Protein AF-0000000066505158 (afdb_homodimer)

Radius of gyration: 26.91 Å; Cα contacts (8 Å, |Δi|>4): 1044; chains: 2; bounding box: 62×71×81 Å

Secondary structure (DSSP, 8-state):
--EEE-S---S-TT-EEEEEHHHHHIIIIIS---TT-EEEEE-TTS-EEEEEEEEE-SSEEEEEEE--HHHHGGGTHHHHHHHS-----TTHHHHHHHTT-SSS---------EEEEE----HHHHHHHHHHHHHHT--EEEEEE-TT-TTSPPGGG--HHHHHHHHHHHHHHHHHHT--SPPEEEEEEEHHHHHHHHH-TTT-SS-SEEEEEEEEEEEEEHHHHHHHHHHTT-----EEEEEE--TT---HHHHHHHHHHHHHH-SSEEEEEE--SSPPPHHHHHHHHHHHHHHHHHHHHHHHHHHHHHTTT-/--EEE-S---S-TT-EEEEEHHHHHIIIIIS---TT-EEEEE-TTS-EEEEEEEEE-SSEEEEEEE--HHHHGGGTHHHHHHHS-----TTHHHHHHHTT-SSS---------EEEEE----HHHHHHHHHHHHHHT--EEEEEE-TT-TTS--GGG--HHHHHHHHHHHHHHHHHHT--SPPEEEEEEEHHHHHHHHH-TTT-SS-SEEEEEEEEEEEEEHHHHHHHHHHTT-----EEEEEE--TT---HHHHHHHHHHHHHH-SSEEEEEE--SSPPPHHHHHHHHHHHHHHHHHHHHHHHHHHHHHHHT-

Organism: Dictyostelium discoideum (NCBI:txid44689)

Nearest PDB structures (foldseek):
  5o96-assembly4_G  TM=8.471E-01  e=5.528E-18  Legionella pneumophila
  1vhk-assembly3_A  TM=8.016E-01  e=2.831E-18  Bacillus subtilis
  1vhk-assembly3_C  TM=7.906E-01  e=9.467E-19  Bacillus subtilis
  1vhy-assembly3_A  TM=8.275E-01  e=1.756E-17  Haemophilus influenzae
  4j3c-assembly1_B  TM=8.022E-01  e=6.424E-15  Sinorhizobium meliloti 1021

pLDDT: mean 76.14, std 22.17, range [21.72, 97.88]

InterPro domains:
  IPR006700 Ribosomal RNA small subunit methyltransferase E [PTHR30027] (1-297)
  IPR006700 Ribosomal RNA small subunit methyltransferase E [TIGR00046] (101-291)
  IPR015947 PUA-like superfamily [SSF88697] (1-64)
  IPR029026 tRNA (guanine-N1-)-methyltransferase, N-terminal [G3DSA:3.40.1280.10] (1-305)
  IPR029028 Alpha/beta knot methyltransferases [SSF75217] (110-289)
  IPR046886 Ribosomal RNA small subunit methyltransferase E, methyltransferase domain [PF04452] (111-290)
  IPR046886 Ribosomal RNA small subunit methyltransferase E, methyltransferase domain [cd18084] (116-288)
  IPR046887 Ribosomal RNA small subunit methyltransferase E, PUA-like domain [PF20260] (20-65)

Foldseek 3Di:
DFEDEDADDPPDAFDKDKDFDPRLCCVCPVVNDDAQDKYKYFHQVLDIFIWGFHDRDPTITMITTHHDPVVVPVVPCVVVVVPDDDDPDPPVVVVVVVVVPPPPPPLVCPPAAEEEEEAQDDLVLNLVLLLLCLLLPHAEYEHEDADPRVNGQDLVRCDPVSVVVSQVSQRVSCSVSVGRHGHHYDGYDYLVVVLCVQQPVVVDVAHQFQEEEEEDQPFAAPVVVVVVCVVVVVLPGHYYYYYFYAQVTHDPVSVVVNVVSCVVNVRHHYGYHYQDDDDDHRSVSSNVVSNVVVVCSSCVVVVVVVVVVVVVVD/DFEDEDADDDPDAFDKDKDFDPRLCCVCPVVVDDAQDKYKYFHQVLDIFIWGFHDRDPTITMITTHHDPVVVPVVPCVVVVVPDDDDPDPPVVVVVVVVCPPPPVPLVCPPAAEEEEEAADPLVLNLVLLLLCLLLPHAEYEHEDADPRVNGQDLVRCDPVSVVVSQVSQRVSCSVSVGRHGHHYDGYDYLVVVLCVQQPVVVDVAHQFQEEEEEDQPFAAPVVVVVVCVVVVVLPGHYYYYYFYAQVTHDPVSVVVNVVSCVVNVRHHYGYHYQDDDDDHRSVSSNVVSNVVVVCSSCVVVVVVVVVVVVVVD

Structure (mmCIF, N/CA/C/O backbone):
data_AF-0000000066505158-model_v1
#
loop_
_entity.id
_entity.type
_entity.pdbx_description
1 polymer '16S rRNA (uracil(1498)-N(3))-methyltransferase'
#
loop_
_atom_site.group_PDB
_atom_site.id
_atom_site.type_symbol
_atom_site.label_atom_id
_atom_site.label_alt_id
_atom_site.label_comp_id
_atom_site.label_asym_id
_atom_site.label_entity_id
_atom_site.label_seq_id
_atom_site.pdbx_PDB_ins_code
_atom_site.Cartn_x
_atom_site.Cartn_y
_atom_site.Cartn_z
_atom_site.occupancy
_atom_site.B_iso_or_equiv
_atom_site.auth_seq_id
_atom_site.auth_comp_id
_atom_site.auth_asym_id
_atom_site.auth_atom_id
_atom_site.pdbx_PDB_model_num
ATOM 1 N N . MET A 1 1 ? -22.734 8.734 5.078 1 68.06 1 MET A N 1
ATOM 2 C CA . MET A 1 1 ? -23.016 10.156 4.961 1 68.06 1 MET A CA 1
ATOM 3 C C . MET A 1 1 ? -22 10.844 4.059 1 68.06 1 MET A C 1
ATOM 5 O O . MET A 1 1 ? -20.812 10.516 4.086 1 68.06 1 MET A O 1
ATOM 9 N N . ARG A 1 2 ? -22.484 11.656 3.178 1 83.75 2 ARG A N 1
ATOM 10 C CA . ARG A 1 2 ? -21.641 12.359 2.213 1 83.75 2 ARG A CA 1
ATOM 11 C C . ARG A 1 2 ? -20.906 13.516 2.871 1 83.75 2 ARG A C 1
ATOM 13 O O . ARG A 1 2 ? -21.469 14.219 3.709 1 83.75 2 ARG A O 1
ATOM 20 N N . ARG A 1 3 ? -19.656 13.586 2.496 1 86.44 3 ARG A N 1
ATOM 21 C CA . ARG A 1 3 ? -18.812 14.57 3.16 1 86.44 3 ARG A CA 1
ATOM 22 C C . ARG A 1 3 ? -18.406 15.68 2.197 1 86.44 3 ARG A C 1
ATOM 24 O O . ARG A 1 3 ? -18.125 15.414 1.024 1 86.44 3 ARG A O 1
ATOM 31 N N . PHE A 1 4 ? -18.359 16.875 2.744 1 88.06 4 PHE A N 1
ATOM 32 C CA . PHE A 1 4 ? -17.953 18.047 1.97 1 88.06 4 PHE A CA 1
ATOM 33 C C . PHE A 1 4 ? -16.891 18.844 2.717 1 88.06 4 PHE A C 1
ATOM 35 O O . PHE A 1 4 ? -16.906 18.906 3.947 1 88.06 4 PHE A O 1
ATOM 42 N N . PHE A 1 5 ? -16.016 19.484 1.959 1 87 5 PHE A N 1
ATOM 43 C CA . PHE A 1 5 ? -14.906 20.234 2.539 1 87 5 PHE A CA 1
ATOM 44 C C . PHE A 1 5 ? -15.195 21.734 2.512 1 87 5 PHE A C 1
ATOM 46 O O . PHE A 1 5 ? -15.695 22.25 1.513 1 87 5 PHE A O 1
ATOM 53 N N . ILE A 1 6 ? -14.906 22.312 3.635 1 81.44 6 ILE A N 1
ATOM 54 C CA . ILE A 1 6 ? -14.93 23.781 3.707 1 81.44 6 ILE A CA 1
ATOM 55 C C . ILE A 1 6 ? -13.664 24.281 4.395 1 81.44 6 ILE A C 1
ATOM 57 O O . ILE A 1 6 ? -13.078 23.578 5.223 1 81.44 6 ILE A O 1
ATOM 61 N N . ASN A 1 7 ? -13.188 25.375 3.951 1 78.44 7 ASN A N 1
ATOM 62 C CA . ASN A 1 7 ? -11.914 25.891 4.461 1 78.44 7 ASN A CA 1
ATOM 63 C C . ASN A 1 7 ? -11.938 26.031 5.98 1 78.44 7 ASN A C 1
ATOM 65 O O . ASN A 1 7 ? -11.008 25.578 6.66 1 78.44 7 ASN A O 1
ATOM 69 N N . ASN A 1 8 ? -13.008 26.734 6.453 1 78.31 8 ASN A N 1
ATOM 70 C CA . ASN A 1 8 ? -13.125 26.938 7.891 1 78.31 8 ASN A CA 1
ATOM 71 C C . ASN A 1 8 ? -14.57 26.812 8.359 1 78.31 8 ASN A C 1
ATOM 73 O O . ASN A 1 8 ? -15.477 27.438 7.801 1 78.31 8 ASN A O 1
ATOM 77 N N . ILE A 1 9 ? -14.766 25.938 9.305 1 76.44 9 ILE A N 1
ATOM 78 C CA . ILE A 1 9 ? -16.078 25.812 9.922 1 76.44 9 ILE A CA 1
ATOM 79 C C . ILE A 1 9 ? -16.266 26.906 10.977 1 76.44 9 ILE A C 1
ATOM 81 O O . ILE A 1 9 ? -15.484 26.984 11.93 1 76.44 9 ILE A O 1
ATOM 85 N N . PRO A 1 10 ? -17.172 27.734 10.727 1 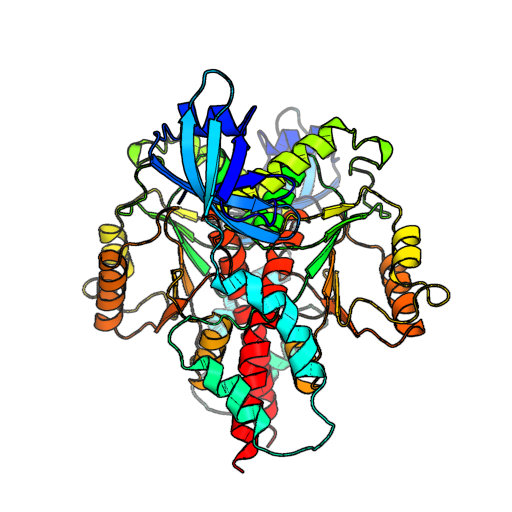71.81 10 PRO A N 1
ATOM 86 C CA . PRO A 1 10 ? -17.391 28.766 11.734 1 71.81 10 PRO A CA 1
ATOM 87 C C . PRO A 1 10 ? -17.938 28.219 13.055 1 71.81 10 PRO A C 1
ATOM 89 O O . PRO A 1 10 ? -18.719 27.266 13.055 1 71.81 10 PRO A O 1
ATOM 92 N N . PHE A 1 11 ? -17.219 28.359 14.094 1 63.19 11 PHE A N 1
ATOM 93 C CA . PHE A 1 11 ? -17.578 27.875 15.414 1 63.19 11 PHE A CA 1
ATOM 94 C C . PHE A 1 11 ? -18.906 28.484 15.875 1 63.19 11 PHE A C 1
ATOM 96 O O . PHE A 1 11 ? -19.047 28.859 17.031 1 63.19 11 PHE A O 1
ATOM 103 N N . VAL A 1 12 ? -19.781 28.891 15.016 1 59.25 12 VAL A N 1
ATOM 104 C CA . VAL A 1 12 ? -21.078 29.375 15.438 1 59.25 12 VAL A CA 1
ATOM 105 C C . VAL A 1 12 ? -22.156 28.344 15.102 1 59.25 12 VAL A C 1
ATOM 107 O O . VAL A 1 12 ? -22.328 27.969 13.938 1 59.25 12 VAL A O 1
ATOM 110 N N . ASN A 1 13 ? -22.625 27.672 16.156 1 62.03 13 ASN A N 1
ATOM 111 C CA . ASN A 1 13 ? -23.734 26.75 15.984 1 62.03 13 ASN A CA 1
ATOM 112 C C . ASN A 1 13 ? -24.891 27.391 15.219 1 62.03 13 ASN A C 1
ATOM 114 O O . ASN A 1 13 ? -25.281 28.516 15.516 1 62.03 13 ASN A O 1
ATOM 118 N N . GLY A 1 14 ? -25.359 26.75 14.32 1 65.06 14 GLY A N 1
ATOM 119 C CA . GLY A 1 14 ? -26.516 27.234 13.578 1 65.06 14 GLY A CA 1
ATOM 120 C C . GLY A 1 14 ? -26.141 28.156 12.43 1 65.06 14 GLY A C 1
ATOM 121 O O . GLY A 1 14 ? -27 28.703 11.758 1 65.06 14 GLY A O 1
ATOM 122 N N . GLY A 1 15 ? -24.859 28.25 12.336 1 75.62 15 GLY A N 1
ATOM 123 C CA . GLY A 1 15 ? -24.469 29.078 11.203 1 75.62 15 GLY A CA 1
ATOM 124 C C . GLY A 1 15 ? -24.656 28.391 9.867 1 75.62 15 GLY A C 1
ATOM 125 O O . GLY A 1 15 ? -24.797 27.156 9.805 1 75.62 15 GLY A O 1
ATOM 126 N N . SER A 1 16 ? -25.031 29.266 8.891 1 84.44 16 SER A N 1
ATOM 127 C CA . SER A 1 16 ? -25.219 28.75 7.539 1 84.44 16 SER A CA 1
ATOM 128 C C . SER A 1 16 ? -23.984 29 6.672 1 84.44 16 SER A C 1
ATOM 130 O O . SER A 1 16 ? -23.25 29.953 6.891 1 84.44 16 SER A O 1
ATOM 132 N N . LEU A 1 17 ? -23.703 28.031 5.875 1 87 17 LEU A N 1
ATOM 133 C CA . LEU A 1 17 ? -22.609 28.141 4.922 1 87 17 LEU A CA 1
ATOM 134 C C . LEU A 1 17 ? -23.078 27.812 3.51 1 87 17 LEU A C 1
ATOM 136 O O . LEU A 1 17 ? -24.094 27.156 3.328 1 87 17 LEU A O 1
ATOM 140 N N . LEU A 1 18 ? -22.297 28.359 2.566 1 88.19 18 LEU A N 1
ATOM 141 C CA . LEU A 1 18 ? -22.609 28.109 1.164 1 88.19 18 LEU A CA 1
ATOM 142 C C . LEU A 1 18 ? -21.578 27.172 0.539 1 88.19 18 LEU A C 1
ATOM 144 O O . LEU A 1 18 ? -20.375 27.391 0.688 1 88.19 18 LEU A O 1
ATOM 148 N N . LEU A 1 19 ? -22.016 26.156 -0.054 1 88.19 19 LEU A N 1
ATOM 149 C CA . LEU A 1 19 ? -21.188 25.312 -0.904 1 88.19 19 LEU A CA 1
ATOM 150 C C . LEU A 1 19 ? -21.281 25.734 -2.363 1 88.19 19 LEU A C 1
ATOM 152 O O . LEU A 1 19 ? -22.375 25.859 -2.908 1 88.19 19 LEU A O 1
ATOM 156 N N . SER A 1 20 ? -20.156 26.031 -2.943 1 85.94 20 SER A N 1
ATOM 157 C CA . SER A 1 20 ? -20.156 26.5 -4.324 1 85.94 20 SER A CA 1
ATOM 158 C C . SER A 1 20 ? -19.188 25.688 -5.184 1 85.94 20 SER A C 1
ATOM 160 O O . SER A 1 20 ? -18.516 24.781 -4.684 1 85.94 20 SER A O 1
ATOM 162 N N . GLY A 1 21 ? -19.266 25.938 -6.484 1 82.56 21 GLY A N 1
ATOM 163 C CA . GLY A 1 21 ? -18.312 25.312 -7.398 1 82.56 21 GLY A CA 1
ATOM 164 C C . GLY A 1 21 ? -18.531 23.812 -7.551 1 82.56 21 GLY A C 1
ATOM 165 O O . GLY A 1 21 ? -19.641 23.359 -7.762 1 82.56 21 GLY A O 1
ATOM 166 N N . GLN A 1 22 ? -17.391 23.156 -7.445 1 80.06 22 GLN A N 1
ATOM 167 C CA . GLN A 1 22 ? -17.406 21.719 -7.703 1 80.06 22 GLN A CA 1
ATOM 168 C C . GLN A 1 22 ? -18.188 20.969 -6.637 1 80.06 22 GLN A C 1
ATOM 170 O O . GLN A 1 22 ? -18.859 19.984 -6.934 1 80.06 22 GLN A O 1
ATOM 175 N N . GLN A 1 23 ? -18.094 21.453 -5.484 1 85.69 23 GLN A N 1
ATOM 176 C CA . GLN A 1 23 ? -18.781 20.766 -4.398 1 85.69 23 GLN A CA 1
ATOM 177 C C . GLN A 1 23 ? -20.297 20.891 -4.551 1 85.69 23 GLN A C 1
ATOM 179 O O . GLN A 1 23 ? -21.031 19.938 -4.258 1 85.69 23 GLN A O 1
ATOM 184 N N . HIS A 1 24 ? -20.781 22.047 -5.027 1 88.44 24 HIS A N 1
ATOM 185 C CA . HIS A 1 24 ? -22.203 22.203 -5.32 1 88.44 24 HIS A CA 1
ATOM 186 C C . HIS A 1 24 ? -22.641 21.266 -6.434 1 88.44 24 HIS A C 1
ATOM 188 O O . HIS A 1 24 ? -23.656 20.562 -6.297 1 88.44 24 HIS A O 1
ATOM 194 N N . SER A 1 25 ? -21.891 21.312 -7.449 1 85.75 25 SER A N 1
ATOM 195 C CA . SER A 1 25 ? -22.203 20.453 -8.594 1 85.75 25 SER A CA 1
ATOM 196 C C . SER A 1 25 ? -22.234 18.984 -8.195 1 85.75 25 SER A C 1
ATOM 198 O O . SER A 1 25 ? -23.141 18.25 -8.594 1 85.75 25 SER A O 1
ATOM 200 N N . HIS A 1 26 ? -21.281 18.641 -7.41 1 84.19 26 HIS A N 1
ATOM 201 C CA . HIS A 1 26 ? -21.219 17.266 -6.926 1 84.19 26 HIS A CA 1
ATOM 202 C C . HIS A 1 26 ? -22.453 16.922 -6.105 1 84.19 26 HIS A C 1
ATOM 204 O O . HIS A 1 26 ? -23.062 15.859 -6.312 1 84.19 26 HIS A O 1
ATOM 210 N N . LEU A 1 27 ? -22.781 17.719 -5.234 1 87.12 27 LEU A N 1
ATOM 211 C CA . LEU A 1 27 ? -23.938 17.547 -4.355 1 87.12 27 LEU A CA 1
ATOM 212 C C . LEU A 1 27 ? -25.219 17.438 -5.164 1 87.12 27 LEU A C 1
ATOM 214 O O . LEU A 1 27 ? -26.047 16.547 -4.926 1 87.12 27 LEU A O 1
ATOM 218 N N . LYS A 1 28 ? -25.406 18.281 -6.117 1 87.69 28 LYS A N 1
ATOM 219 C CA . LYS A 1 28 ? -26.641 18.438 -6.867 1 87.69 28 LYS A CA 1
ATOM 220 C C . LYS A 1 28 ? -26.75 17.391 -7.984 1 87.69 28 LYS A C 1
ATOM 222 O O . LYS A 1 28 ? -27.781 16.734 -8.133 1 87.69 28 LYS A O 1
ATOM 227 N N . LYS A 1 29 ? -25.719 17.156 -8.711 1 85.62 29 LYS A N 1
ATOM 228 C CA . LYS A 1 29 ? -25.781 16.375 -9.945 1 85.62 29 LYS A CA 1
ATOM 229 C C . LYS A 1 29 ? -25.375 14.93 -9.688 1 85.62 29 LYS A C 1
ATOM 231 O O . LYS A 1 29 ? -26.047 14 -10.148 1 85.62 29 LYS A O 1
ATOM 236 N N . SER A 1 30 ? -24.391 14.789 -8.984 1 78.81 30 SER A N 1
ATOM 237 C CA . SER A 1 30 ? -23.844 13.453 -8.805 1 78.81 30 SER A CA 1
ATOM 238 C C . SER A 1 30 ? -24.531 12.719 -7.664 1 78.81 30 SER A C 1
ATOM 240 O O . SER A 1 30 ? -24.906 11.547 -7.801 1 78.81 30 SER A O 1
ATOM 242 N N . LEU A 1 31 ? -24.656 13.406 -6.508 1 86.12 31 LEU A N 1
ATOM 243 C CA . LEU A 1 31 ? -25.219 12.766 -5.328 1 86.12 31 LEU A CA 1
ATOM 244 C C . LEU A 1 31 ? -26.734 12.977 -5.266 1 86.12 31 LEU A C 1
ATOM 246 O O . LEU A 1 31 ? -27.438 12.273 -4.535 1 86.12 31 LEU A O 1
ATOM 250 N N . ARG A 1 32 ? -27.172 14.047 -5.996 1 88.69 32 ARG A N 1
ATOM 251 C CA . ARG A 1 32 ? -28.594 14.352 -6.113 1 88.69 32 ARG A CA 1
ATOM 252 C C . ARG A 1 32 ? -29.234 14.508 -4.738 1 88.69 32 ARG A C 1
ATOM 254 O O . ARG A 1 32 ? -30.297 13.945 -4.484 1 88.69 32 ARG A O 1
ATOM 261 N N . LEU A 1 33 ? -28.578 15.148 -3.873 1 91.19 33 LEU A N 1
ATOM 262 C CA . LEU A 1 33 ? -29.094 15.398 -2.533 1 91.19 33 LEU A CA 1
ATOM 263 C C . LEU A 1 33 ? -30.203 16.453 -2.566 1 91.19 33 LEU A C 1
ATOM 265 O O . LEU A 1 33 ? -30.281 17.234 -3.508 1 91.19 33 LEU A O 1
ATOM 269 N N . LYS A 1 34 ? -31.047 16.344 -1.587 1 93.25 34 LYS A N 1
ATOM 270 C CA . LYS A 1 34 ? -32.188 17.234 -1.517 1 93.25 34 LYS A CA 1
ATOM 271 C C . LYS A 1 34 ? -32.188 18.062 -0.23 1 93.25 34 LYS A C 1
ATOM 273 O O . LYS A 1 34 ? -31.453 17.734 0.713 1 93.25 34 LYS A O 1
ATOM 278 N N . VAL A 1 35 ? -33 19.109 -0.341 1 94.81 35 VAL A N 1
ATOM 279 C CA . VAL A 1 35 ? -33.188 19.906 0.868 1 94.81 35 VAL A CA 1
ATOM 280 C C . VAL A 1 35 ? -33.688 19 2.006 1 94.81 35 VAL A C 1
ATOM 282 O O . VAL A 1 35 ? -34.562 18.172 1.809 1 94.81 35 VAL A O 1
ATOM 285 N N . GLY A 1 36 ? -33.062 19.188 3.121 1 93.5 36 GLY A N 1
ATOM 286 C CA . GLY A 1 36 ? -33.406 18.359 4.266 1 93.5 36 GLY A CA 1
ATOM 287 C C . GLY A 1 36 ? -32.406 17.25 4.535 1 93.5 36 GLY A C 1
ATOM 288 O O . GLY A 1 36 ? -32.344 16.734 5.652 1 93.5 36 GLY A O 1
ATOM 289 N N . ASN A 1 37 ? -31.641 16.922 3.486 1 93.12 37 ASN A N 1
ATOM 290 C CA . ASN A 1 37 ? -30.625 15.883 3.682 1 93.12 37 ASN A CA 1
ATOM 291 C C . ASN A 1 37 ? -29.531 16.344 4.633 1 93.12 37 ASN A C 1
ATOM 293 O O . ASN A 1 37 ? -29.172 17.531 4.652 1 93.12 37 ASN A O 1
ATOM 297 N N . VAL A 1 38 ? -29.031 15.383 5.43 1 92.81 38 VAL A N 1
ATOM 298 C CA . VAL A 1 38 ? -27.938 15.664 6.355 1 92.81 38 VAL A CA 1
ATOM 299 C C . VAL A 1 38 ? -26.609 15.227 5.746 1 92.81 38 VAL A C 1
ATOM 301 O O . VAL A 1 38 ? -26.516 14.141 5.168 1 92.81 38 VAL A O 1
ATOM 304 N N . ILE A 1 39 ? -25.625 16.125 5.805 1 91.19 39 ILE A N 1
ATOM 305 C CA . ILE A 1 39 ? -24.281 15.836 5.301 1 91.19 39 ILE A CA 1
ATOM 306 C C . ILE A 1 39 ? -23.25 16.125 6.387 1 91.19 39 ILE A C 1
ATOM 308 O O . ILE A 1 39 ? -23.578 16.703 7.426 1 91.19 39 ILE A O 1
ATOM 312 N N . GLU A 1 40 ? -22.047 15.641 6.145 1 89.75 40 GLU A N 1
ATOM 313 C CA . GLU A 1 40 ? -20.938 15.961 7.027 1 89.75 40 GLU A CA 1
ATOM 314 C C . GLU A 1 40 ? -19.984 16.969 6.375 1 89.75 40 GLU A C 1
ATOM 316 O O . GLU A 1 40 ? -19.688 16.859 5.184 1 89.75 40 GLU A O 1
ATOM 321 N N . VAL A 1 41 ? -19.625 17.953 7.172 1 87.25 41 VAL A N 1
ATOM 322 C CA . VAL A 1 41 ? -18.656 18.938 6.688 1 87.25 41 VAL A CA 1
ATOM 323 C C . VAL A 1 41 ? -17.391 18.875 7.527 1 87.25 41 VAL A C 1
ATOM 325 O O . VAL A 1 41 ? -17.438 18.703 8.75 1 87.25 41 VAL A O 1
ATOM 328 N N . PHE A 1 42 ? -16.219 18.938 6.812 1 84.38 42 PHE A N 1
ATOM 329 C CA . PHE A 1 42 ? -14.953 18.969 7.523 1 84.38 42 PHE A CA 1
ATOM 330 C C . PHE A 1 42 ? -14.055 20.078 6.973 1 84.38 42 PHE A C 1
ATOM 332 O O . PHE A 1 42 ? -14.25 20.531 5.844 1 84.38 42 PHE A O 1
ATOM 339 N N . ASP A 1 43 ? -13.102 20.547 7.898 1 80.69 43 ASP A N 1
ATOM 340 C CA . ASP A 1 43 ? -12.32 21.703 7.461 1 80.69 43 ASP A CA 1
ATOM 341 C C . ASP A 1 43 ? -10.82 21.422 7.562 1 80.69 43 ASP A C 1
ATOM 343 O O . ASP A 1 43 ? -10.414 20.281 7.801 1 80.69 43 ASP A O 1
ATOM 347 N N . SER A 1 44 ? -10.047 22.391 7.25 1 75.69 44 SER A N 1
ATOM 348 C CA . SER A 1 44 ? -8.594 22.25 7.152 1 75.69 44 SER A CA 1
ATOM 349 C C . SER A 1 44 ? -7.965 22.062 8.531 1 75.69 44 SER A C 1
ATOM 351 O O . SER A 1 44 ? -6.816 21.641 8.641 1 75.69 44 SER A O 1
ATOM 353 N N . ASN A 1 45 ? -8.789 22.328 9.539 1 71.69 45 ASN A N 1
ATOM 354 C CA . ASN A 1 45 ? -8.281 22.219 10.898 1 71.69 45 ASN A CA 1
ATOM 355 C C . ASN A 1 45 ? -8.578 20.844 11.508 1 71.69 45 ASN A C 1
ATOM 357 O O . ASN A 1 45 ? -8.305 20.609 12.688 1 71.69 45 ASN A O 1
ATOM 361 N N . GLY A 1 46 ? -9.211 20.047 10.695 1 76.5 46 GLY A N 1
ATOM 362 C CA . GLY A 1 46 ? -9.492 18.703 11.156 1 76.5 46 GLY A CA 1
ATOM 363 C C . GLY A 1 46 ? -10.828 18.578 11.867 1 76.5 46 GLY A C 1
ATOM 364 O O . GLY A 1 46 ? -11.164 17.516 12.398 1 76.5 46 GLY A O 1
ATOM 365 N N . GLN A 1 47 ? -11.555 19.625 11.875 1 77.56 47 GLN A N 1
ATOM 366 C CA . GLN A 1 47 ? -12.867 19.625 12.508 1 77.56 47 GLN A CA 1
ATOM 367 C C . GLN A 1 47 ? -13.938 19.094 11.555 1 77.56 47 GLN A C 1
ATOM 369 O O . GLN A 1 47 ? -13.781 19.172 10.336 1 77.56 47 GLN A O 1
ATOM 374 N N . ASN A 1 48 ? -14.922 18.453 12.219 1 84.75 48 ASN A N 1
ATOM 375 C CA . ASN A 1 48 ? -16.062 18.031 11.414 1 84.75 48 ASN A CA 1
ATOM 376 C C . ASN A 1 48 ? -17.391 18.266 12.141 1 84.75 48 ASN A C 1
ATOM 378 O O . ASN A 1 48 ? -17.406 18.391 13.367 1 84.75 48 ASN A O 1
ATOM 382 N N . CYS A 1 49 ? -18.469 18.516 11.383 1 85.31 49 CYS A N 1
ATOM 383 C CA . CYS A 1 49 ? -19.797 18.656 11.961 1 85.31 49 CYS A CA 1
ATOM 384 C C . CYS A 1 49 ? -20.859 18.219 10.969 1 85.31 49 CYS A C 1
ATOM 386 O O . CYS A 1 49 ? -20.594 18.078 9.773 1 85.31 49 CYS A O 1
ATOM 388 N N . GLN A 1 50 ? -21.953 17.938 11.516 1 90.06 50 GLN A N 1
ATOM 389 C CA . GLN A 1 50 ? -23.094 17.641 10.656 1 90.06 50 GLN A CA 1
ATOM 390 C C . GLN A 1 50 ? -23.734 18.922 10.141 1 90.06 50 GLN A C 1
ATOM 392 O O . GLN A 1 50 ? -23.641 19.969 10.781 1 90.06 50 GLN A O 1
ATOM 397 N N . ALA A 1 51 ? -24.297 18.875 9.023 1 90.25 51 ALA A N 1
ATOM 398 C CA . ALA A 1 51 ? -25.016 20 8.43 1 90.25 51 ALA A CA 1
ATOM 399 C C . ALA A 1 51 ? -26.25 19.531 7.66 1 90.25 51 ALA A C 1
ATOM 401 O O . ALA A 1 51 ? -26.266 18.406 7.148 1 90.25 51 ALA A O 1
ATOM 402 N N . THR A 1 52 ? -27.219 20.375 7.668 1 93.5 52 THR A N 1
ATOM 403 C CA . THR A 1 52 ? -28.422 20.094 6.906 1 93.5 52 THR A CA 1
ATOM 404 C C . THR A 1 52 ? -28.531 21 5.688 1 93.5 52 THR A C 1
ATOM 406 O O . THR A 1 52 ? -28.281 22.203 5.785 1 93.5 52 THR A O 1
ATOM 409 N N . ILE A 1 53 ? -28.906 20.391 4.641 1 94.06 53 ILE A N 1
ATOM 410 C CA . ILE A 1 53 ? -29.109 21.188 3.436 1 94.06 53 ILE A CA 1
ATOM 411 C C . ILE A 1 53 ? -30.391 22 3.561 1 94.06 53 ILE A C 1
ATOM 413 O O . ILE A 1 53 ? -31.484 21.438 3.744 1 94.06 53 ILE A O 1
ATOM 417 N N . ILE A 1 54 ? -30.281 23.25 3.363 1 94.69 54 ILE A N 1
ATOM 418 C CA . ILE A 1 54 ? -31.453 24.094 3.574 1 94.69 54 ILE A CA 1
ATOM 419 C C . ILE A 1 54 ? -31.953 24.641 2.234 1 94.69 54 ILE A C 1
ATOM 421 O O . ILE A 1 54 ? -33.125 24.984 2.094 1 94.69 54 ILE A O 1
ATOM 425 N N . ASP A 1 55 ? -31.078 24.828 1.259 1 94.5 55 ASP A N 1
ATOM 426 C CA . ASP A 1 55 ? -31.453 25.312 -0.063 1 94.5 55 ASP A CA 1
ATOM 427 C C . ASP A 1 55 ? -30.453 24.859 -1.123 1 94.5 55 ASP A C 1
ATOM 429 O O . ASP A 1 55 ? -29.25 24.828 -0.871 1 94.5 55 ASP A O 1
ATOM 433 N N . ILE A 1 56 ? -31.016 24.531 -2.277 1 95.25 56 ILE A N 1
ATOM 434 C CA . ILE A 1 56 ? -30.172 24.156 -3.402 1 95.25 56 ILE A CA 1
ATOM 435 C C . ILE A 1 56 ? -30.438 25.094 -4.582 1 95.25 56 ILE A C 1
ATOM 437 O O . ILE A 1 56 ? -31.453 24.953 -5.27 1 95.25 56 ILE A O 1
ATOM 441 N N . GLY A 1 57 ? -29.547 25.969 -4.738 1 92.19 57 GLY A N 1
ATOM 442 C CA . GLY A 1 57 ? -29.688 26.922 -5.84 1 92.19 57 GLY A CA 1
ATOM 443 C C . GLY A 1 57 ? -29.047 26.438 -7.125 1 92.19 57 GLY A C 1
ATOM 444 O O . GLY A 1 57 ? -28.656 25.266 -7.23 1 92.19 57 GLY A O 1
ATOM 445 N N . LYS A 1 58 ? -28.969 27.359 -8.102 1 90.5 58 LYS A N 1
ATOM 446 C CA . LYS A 1 58 ? -28.375 27.031 -9.398 1 90.5 58 LYS A CA 1
ATOM 447 C C . LYS A 1 58 ? -26.875 26.828 -9.281 1 90.5 58 LYS A C 1
ATOM 449 O O . LYS A 1 58 ? -26.312 25.922 -9.906 1 90.5 58 LYS A O 1
ATOM 454 N N . ASN A 1 59 ? -26.266 27.641 -8.422 1 90.69 59 ASN A N 1
ATOM 455 C CA . ASN A 1 59 ? -24.797 27.609 -8.391 1 90.69 59 ASN A CA 1
ATOM 456 C C . ASN A 1 59 ? -24.266 27.359 -6.984 1 90.69 59 ASN A C 1
ATOM 458 O O . ASN A 1 59 ? -23.062 27.219 -6.789 1 90.69 59 ASN A O 1
ATOM 462 N N . GLU A 1 60 ? -25.172 27.391 -6.043 1 92.69 60 GLU A N 1
ATOM 463 C CA . GLU A 1 60 ? -24.719 27.219 -4.664 1 92.69 60 GLU A CA 1
ATOM 464 C C . GLU A 1 60 ? -25.734 26.453 -3.83 1 92.69 60 GLU A C 1
ATOM 466 O O . GLU A 1 60 ? -26.938 26.484 -4.129 1 92.69 60 GLU A O 1
ATOM 471 N N . THR A 1 61 ? -25.234 25.828 -2.852 1 92.88 61 THR A N 1
ATOM 472 C CA . THR A 1 61 ? -26.078 25.141 -1.879 1 92.88 61 THR A CA 1
ATOM 473 C C . THR A 1 61 ? -25.875 25.719 -0.482 1 92.88 61 THR A C 1
ATOM 475 O O . THR A 1 61 ? -24.75 25.906 -0.036 1 92.88 61 THR A O 1
ATOM 478 N N . LYS A 1 62 ? -26.938 26.047 0.134 1 93.94 62 LYS A N 1
ATOM 479 C CA . LYS A 1 62 ? -26.891 26.547 1.504 1 93.94 62 LYS A CA 1
ATOM 480 C C . LYS A 1 62 ? -27.062 25.406 2.512 1 93.94 62 LYS A C 1
ATOM 482 O O . LYS A 1 62 ? -28 24.625 2.404 1 93.94 62 LYS A O 1
ATOM 487 N N . ILE A 1 63 ? -26.125 25.391 3.439 1 91.75 63 ILE A N 1
ATOM 488 C CA . ILE A 1 63 ? -26.219 24.359 4.469 1 91.75 63 ILE A CA 1
ATOM 489 C C . ILE A 1 63 ? -26.219 25.016 5.852 1 91.75 63 ILE A C 1
ATOM 491 O O . ILE A 1 63 ? -25.641 26.094 6.039 1 91.75 63 ILE A O 1
ATOM 495 N N . LYS A 1 64 ? -26.891 24.375 6.785 1 91.5 64 LYS A N 1
ATOM 496 C CA . LYS A 1 64 ? -26.906 24.812 8.18 1 91.5 64 LYS A CA 1
ATOM 497 C C . LYS A 1 64 ? -26.141 23.844 9.07 1 91.5 64 LYS A C 1
ATOM 499 O O . LYS A 1 64 ? -26.422 22.641 9.094 1 91.5 64 LYS A O 1
ATOM 504 N N . LEU A 1 65 ? -25.188 24.406 9.719 1 88.81 65 LEU A N 1
ATOM 505 C CA . LEU A 1 65 ? -24.297 23.609 10.555 1 88.81 65 LEU A CA 1
ATOM 506 C C . LEU A 1 65 ? -24.984 23.203 11.852 1 88.81 65 LEU A C 1
ATOM 508 O O . LEU A 1 65 ? -25.734 23.984 12.438 1 88.81 65 LEU A O 1
ATOM 512 N N . GLN A 1 66 ? -24.859 21.938 12.117 1 83 66 GLN A N 1
ATOM 513 C CA . GLN A 1 66 ? -25.328 21.406 13.398 1 83 66 GLN A CA 1
ATOM 514 C C . GLN A 1 66 ? -24.141 21 14.273 1 83 66 GLN A C 1
ATOM 516 O O . GLN A 1 66 ? -23.578 19.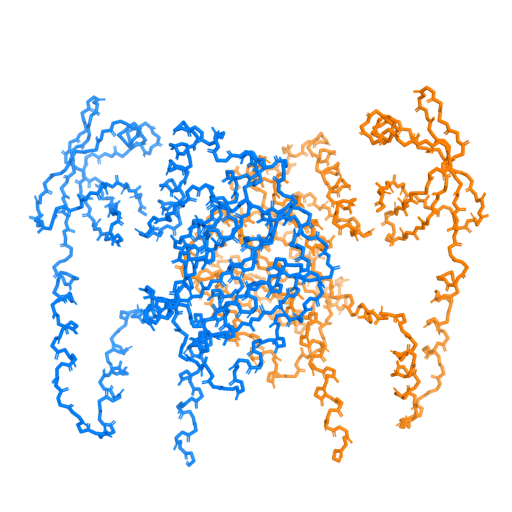906 14.102 1 83 66 GLN A O 1
ATOM 521 N N . LEU A 1 67 ? -23.578 21.891 14.922 1 68.06 67 LEU A N 1
ATOM 522 C CA . LEU A 1 67 ? -22.406 21.625 15.75 1 68.06 67 LEU A CA 1
ATOM 523 C C . LEU A 1 67 ? -22.781 20.766 16.953 1 68.06 67 LEU A C 1
ATOM 525 O O . LEU A 1 67 ? -23.875 20.906 17.516 1 68.06 67 LEU A O 1
ATOM 529 N N . ASP A 1 68 ? -22.203 19.609 17 1 58.12 68 ASP A N 1
ATOM 530 C CA . ASP A 1 68 ? -22.422 18.844 18.219 1 58.12 68 ASP A CA 1
ATOM 531 C C . ASP A 1 68 ? -22.016 19.641 19.453 1 58.12 68 ASP A C 1
ATOM 533 O O . ASP A 1 68 ? -20.906 20.172 19.516 1 58.12 68 ASP A O 1
ATOM 537 N N . SER A 1 69 ? -22.906 20.031 20.25 1 48.81 69 SER A N 1
ATOM 538 C CA . SER A 1 69 ? -22.672 20.703 21.531 1 48.81 69 SER A CA 1
ATOM 539 C C . SER A 1 69 ? -21.562 20.016 22.328 1 48.81 69 SER A C 1
ATOM 541 O O . SER A 1 69 ? -20.812 20.688 23.047 1 48.81 69 SER A O 1
ATOM 543 N N . ASN A 1 70 ? -21.469 18.75 22.406 1 44.16 70 ASN A N 1
ATOM 544 C CA . ASN A 1 70 ? -20.562 18.078 23.328 1 44.16 70 ASN A CA 1
ATOM 545 C C . ASN A 1 70 ? -19.125 18.109 22.828 1 44.16 70 ASN A C 1
ATOM 547 O O . ASN A 1 70 ? -18.188 17.922 23.609 1 44.16 70 ASN A O 1
ATOM 551 N N . LYS A 1 71 ? -18.906 18.156 21.688 1 45.09 71 LYS A N 1
ATOM 552 C CA . LYS A 1 71 ? -17.531 18.156 21.203 1 45.09 71 LYS A CA 1
ATOM 553 C C . LYS A 1 71 ? -16.922 19.547 21.266 1 45.09 71 LYS A C 1
ATOM 555 O O . LYS A 1 71 ? -15.742 19.734 21 1 45.09 71 LYS A O 1
ATOM 560 N N . ALA A 1 72 ? -17.688 20.656 21.297 1 36.69 72 ALA A N 1
ATOM 561 C CA . ALA A 1 72 ? -17.203 22.016 21.516 1 36.69 72 ALA A CA 1
ATOM 562 C C . ALA A 1 72 ? -16.469 22.125 22.844 1 36.69 72 ALA A C 1
ATOM 564 O O . ALA A 1 72 ? -15.531 22.922 22.984 1 36.69 72 ALA A O 1
ATOM 565 N N . LEU A 1 73 ? -16.969 21.5 23.906 1 36.03 73 LEU A N 1
ATOM 566 C CA . LEU A 1 73 ? -16.422 21.703 25.25 1 36.03 73 LEU A CA 1
ATOM 567 C C . LEU A 1 73 ? -15.055 21.031 25.375 1 36.03 73 LEU A C 1
ATOM 569 O O . LEU A 1 73 ? -14.297 21.328 26.312 1 36.03 73 LEU A O 1
ATOM 573 N N . LYS A 1 74 ? -14.711 20.031 24.641 1 37.62 74 LYS A N 1
ATOM 574 C CA . LYS A 1 74 ? -13.492 19.344 25.047 1 37.62 74 LYS A CA 1
ATOM 575 C C . LYS A 1 74 ? -12.25 20.125 24.656 1 37.62 74 LYS A C 1
ATOM 577 O O . LYS A 1 74 ? -11.125 19.688 24.906 1 37.62 74 LYS A O 1
ATOM 582 N N . LYS A 1 75 ? -12.305 21.141 23.844 1 35.38 75 LYS A N 1
ATOM 583 C CA . LYS A 1 75 ? -11.094 21.938 23.719 1 35.38 75 LYS A CA 1
ATOM 584 C C . LYS A 1 75 ? -10.688 22.547 25.047 1 35.38 75 LYS A C 1
ATOM 586 O O . LYS A 1 75 ? -9.5 22.672 25.344 1 35.38 75 LYS A O 1
ATOM 591 N N . ASP A 1 76 ? -11.594 23.109 25.75 1 32.59 76 ASP A N 1
ATOM 592 C CA . ASP A 1 76 ? -11.172 23.844 26.922 1 32.59 76 ASP A CA 1
ATOM 593 C C . ASP A 1 76 ? -10.617 22.906 28 1 32.59 76 ASP A C 1
ATOM 595 O O . ASP A 1 76 ? -9.734 23.297 28.766 1 32.59 76 ASP A O 1
ATOM 599 N N . ASN A 1 77 ? -11.289 21.734 28.234 1 32.06 77 ASN A N 1
ATOM 600 C CA . ASN A 1 77 ? -10.859 21.078 29.453 1 32.06 77 ASN A CA 1
ATOM 601 C C . ASN A 1 77 ? -9.578 20.281 29.25 1 32.06 77 ASN A C 1
ATOM 603 O O . ASN A 1 77 ? -9.125 19.578 30.156 1 32.06 77 ASN A O 1
ATOM 607 N N . LYS A 1 78 ? -9.039 20.109 28.031 1 33.94 78 LYS A N 1
ATOM 608 C CA . LYS A 1 78 ? -7.703 19.531 28.094 1 33.94 78 LYS A CA 1
ATOM 609 C C . LYS A 1 78 ? -6.727 20.469 28.797 1 33.94 78 LYS A C 1
ATOM 611 O O . LYS A 1 78 ? -5.605 20.078 29.125 1 33.94 78 LYS A O 1
ATOM 616 N N . ASN A 1 79 ? -6.98 21.828 28.766 1 31.22 79 ASN A N 1
ATOM 617 C CA . ASN A 1 79 ? -6.117 22.656 29.594 1 31.22 79 ASN A CA 1
ATOM 618 C C . ASN A 1 79 ? -6.27 22.312 31.078 1 31.22 79 ASN A C 1
ATOM 620 O O . ASN A 1 79 ? -5.348 22.531 31.859 1 31.22 79 ASN A O 1
ATOM 624 N N . SER A 1 80 ? -7.551 22.141 31.578 1 31.31 80 SER A N 1
ATOM 625 C CA . SER A 1 80 ? -7.676 22.031 33.031 1 31.31 80 SER A CA 1
ATOM 626 C C . SER A 1 80 ? -7.184 20.688 33.531 1 31.31 80 SER A C 1
ATOM 628 O O . SER A 1 80 ? -6.93 20.531 34.75 1 31.31 80 SER A O 1
ATOM 630 N N . ILE A 1 81 ? -7.273 19.609 32.688 1 32.16 81 ILE A N 1
ATOM 631 C CA . ILE A 1 81 ? -6.855 18.406 33.406 1 32.16 81 ILE A CA 1
ATOM 632 C C . ILE A 1 81 ? -5.336 18.422 33.562 1 32.16 81 ILE A C 1
ATOM 634 O O . ILE A 1 81 ? -4.789 17.609 34.312 1 32.16 81 ILE A O 1
ATOM 638 N N . ILE A 1 82 ? -4.641 19.344 32.688 1 30.38 82 ILE A N 1
ATOM 639 C CA . ILE A 1 82 ? -3.205 19.328 32.969 1 30.38 82 ILE A CA 1
ATOM 640 C C . ILE A 1 82 ? -2.928 20 34.312 1 30.38 82 ILE A C 1
ATOM 642 O O . ILE A 1 82 ? -1.819 19.891 34.844 1 30.38 82 ILE A O 1
ATOM 646 N N . ASN A 1 83 ? -3.799 20.938 34.688 1 27.12 83 ASN A N 1
ATOM 647 C CA . ASN A 1 83 ? -3.221 21.641 35.812 1 27.12 83 ASN A CA 1
ATOM 648 C C . ASN A 1 83 ? -3.27 20.781 37.094 1 27.12 83 ASN A C 1
ATOM 650 O O . ASN A 1 83 ? -2.98 21.266 38.188 1 27.12 83 ASN A O 1
ATOM 654 N N . GLU A 1 84 ? -4.383 20.016 37.25 1 28.41 84 GLU A N 1
ATOM 655 C CA . GLU A 1 84 ? -4.258 19.625 38.656 1 28.41 84 GLU A CA 1
ATOM 656 C C . GLU A 1 84 ? -2.918 18.953 38.938 1 28.41 84 GLU A C 1
ATOM 658 O O . GLU A 1 84 ? -2.334 18.344 38.031 1 28.41 84 GLU A O 1
ATOM 663 N N . ASN A 1 85 ? -2.33 19.219 40.188 1 26.12 85 ASN A N 1
ATOM 664 C CA . ASN A 1 85 ? -1.104 18.953 40.938 1 26.12 85 ASN A CA 1
ATOM 665 C C . ASN A 1 85 ? -0.547 17.562 40.625 1 26.12 85 ASN A C 1
ATOM 667 O O . ASN A 1 85 ? -1.279 16.688 40.156 1 26.12 85 ASN A O 1
ATOM 671 N N . SER A 1 86 ? 0.942 17.328 40.938 1 28.34 86 SER A N 1
ATOM 672 C CA . SER A 1 86 ? 2.141 16.5 41.062 1 28.34 86 SER A CA 1
ATOM 673 C C . SER A 1 86 ? 1.824 15.156 41.688 1 28.34 86 SER A C 1
ATOM 675 O O . SER A 1 86 ? 2.721 14.328 41.875 1 28.34 86 SER A O 1
ATOM 677 N N . ASN A 1 87 ? 0.798 15.094 42.594 1 27.28 87 ASN A N 1
ATOM 678 C CA . ASN A 1 87 ? 0.946 13.93 43.469 1 27.28 87 ASN A CA 1
ATOM 679 C C . ASN A 1 87 ? 0.667 12.625 42.719 1 27.28 87 ASN A C 1
ATOM 681 O O . ASN A 1 87 ? -0.265 12.555 41.906 1 27.28 87 ASN A O 1
ATOM 685 N N . ASN A 1 88 ? 1.673 11.625 42.625 1 30.88 88 ASN A N 1
ATOM 686 C CA . ASN A 1 88 ? 2.107 10.328 42.156 1 30.88 88 ASN A CA 1
ATOM 687 C C . ASN A 1 88 ? 0.988 9.289 42.219 1 30.88 88 ASN A C 1
ATOM 689 O O . ASN A 1 88 ? 1.243 8.086 42.188 1 30.88 88 ASN A O 1
ATOM 693 N N . ASN A 1 89 ? -0.276 9.633 42.844 1 28.97 89 ASN A N 1
ATOM 694 C CA . ASN A 1 89 ? -0.965 8.445 43.344 1 28.97 89 ASN A CA 1
ATOM 695 C C . ASN A 1 89 ? -1.707 7.723 42.219 1 28.97 89 ASN A C 1
ATOM 697 O O . ASN A 1 89 ? -2.041 8.328 41.219 1 28.97 89 ASN A O 1
ATOM 701 N N . LYS A 1 90 ? -2.189 6.41 42.469 1 32.25 90 LYS A N 1
ATOM 702 C CA . LYS A 1 90 ? -2.881 5.258 41.906 1 32.25 90 LYS A CA 1
ATOM 703 C C . LYS A 1 90 ? -4.191 5.672 41.25 1 32.25 90 LYS A C 1
ATOM 705 O O . LYS A 1 90 ? -4.73 4.945 40.406 1 32.25 90 LYS A O 1
ATOM 710 N N . GLU A 1 91 ? -4.836 6.742 41.688 1 31.44 91 GLU A N 1
ATOM 711 C CA . GLU A 1 91 ? -6.234 7.02 41.375 1 31.44 91 GLU A CA 1
ATOM 712 C C . GLU A 1 91 ? -6.391 7.566 39.969 1 31.44 91 GLU A C 1
ATOM 714 O O . GLU A 1 91 ? -7.461 7.457 39.344 1 31.44 91 GLU A O 1
ATOM 719 N N . ASP A 1 92 ? -5.484 8.43 39.531 1 32.75 92 ASP A N 1
ATOM 720 C CA . ASP A 1 92 ? -5.789 9.18 38.344 1 32.75 92 ASP A CA 1
ATOM 721 C C . ASP A 1 92 ? -5.719 8.289 37.094 1 32.75 92 ASP A C 1
ATOM 723 O O . ASP A 1 92 ? -6.125 8.703 36 1 32.75 92 ASP A O 1
ATOM 727 N N . ILE A 1 93 ? -4.984 7.199 37.219 1 32.94 93 ILE A N 1
ATOM 728 C CA . ILE A 1 93 ? -4.973 6.238 36.125 1 32.94 93 ILE A CA 1
ATOM 729 C C . ILE A 1 93 ? -6.375 5.664 35.938 1 32.94 93 ILE A C 1
ATOM 731 O O . ILE A 1 93 ? -6.715 5.207 34.844 1 32.94 93 ILE A O 1
ATOM 735 N N . ASP A 1 94 ? -7.094 5.574 37.062 1 31.22 94 ASP A N 1
ATOM 736 C CA . ASP A 1 94 ? -8.43 4.977 37.031 1 31.22 94 ASP A CA 1
ATOM 737 C C . ASP A 1 94 ? -9.391 5.824 36.219 1 31.22 94 ASP A C 1
ATOM 739 O O . ASP A 1 94 ? -10.266 5.289 35.531 1 31.22 94 ASP A O 1
ATOM 743 N N . GLU A 1 95 ? -9.383 7.152 36.469 1 31.78 95 GLU A N 1
ATOM 744 C CA . GLU A 1 95 ? -10.398 7.961 35.812 1 31.78 95 GLU A CA 1
ATOM 745 C C . GLU A 1 95 ? -10.188 7.969 34.312 1 31.78 95 GLU A C 1
ATOM 747 O O . GLU A 1 95 ? -11.148 8.016 33.531 1 31.78 95 GLU A O 1
ATOM 752 N N . ILE A 1 96 ? -8.852 8 33.844 1 33.84 96 ILE A N 1
ATOM 753 C CA . ILE A 1 96 ? -8.656 7.98 32.406 1 33.84 96 ILE A CA 1
ATOM 754 C C . ILE A 1 96 ? -9.109 6.637 31.828 1 33.84 96 ILE A C 1
ATOM 756 O O . ILE A 1 96 ? -9.617 6.566 30.703 1 33.84 96 ILE A O 1
ATOM 760 N N . ILE A 1 97 ? -8.953 5.535 32.594 1 33.59 97 ILE A N 1
ATOM 761 C CA . ILE A 1 97 ? -9.484 4.215 32.25 1 33.59 97 ILE A CA 1
ATOM 762 C C . ILE A 1 97 ? -11.008 4.242 32.312 1 33.59 97 ILE A C 1
ATOM 764 O O . ILE A 1 97 ? -11.672 3.635 31.469 1 33.59 97 ILE A O 1
ATOM 768 N N . ASN A 1 98 ? -11.602 4.77 33.344 1 32.06 98 ASN A N 1
ATOM 769 C CA . ASN A 1 98 ? -13.055 4.77 33.5 1 32.06 98 ASN A CA 1
ATOM 770 C C . ASN A 1 98 ? -13.75 5.562 32.406 1 32.06 98 ASN A C 1
ATOM 772 O O . ASN A 1 98 ? -14.961 5.453 32.219 1 32.06 98 ASN A O 1
ATOM 776 N N . MET A 1 99 ? -13.18 6.77 32.062 1 31.88 99 MET A N 1
ATOM 777 C CA . MET A 1 99 ? -13.891 7.383 30.953 1 31.88 99 MET A CA 1
ATOM 778 C C . MET A 1 99 ? -13.891 6.469 29.719 1 31.88 99 MET A C 1
ATOM 780 O O . MET A 1 99 ? -14.445 6.816 28.688 1 31.88 99 MET A O 1
ATOM 784 N N . ASN A 1 100 ? -13.062 5.363 29.625 1 32.41 100 ASN A N 1
ATOM 785 C CA . ASN A 1 100 ? -13.141 4.293 28.641 1 32.41 100 ASN A CA 1
ATOM 786 C C . ASN A 1 100 ? -14.477 3.562 28.703 1 32.41 100 ASN A C 1
ATOM 788 O O . ASN A 1 100 ? -14.75 2.682 27.891 1 32.41 100 ASN A O 1
ATOM 792 N N . ASN A 1 101 ? -15.062 3.369 29.734 1 30.91 101 ASN A N 1
ATOM 793 C CA . ASN A 1 101 ? -16.234 2.514 29.859 1 30.91 101 ASN A CA 1
ATOM 794 C C . ASN A 1 101 ? -17.453 3.111 29.141 1 30.91 101 ASN A C 1
ATOM 796 O O . ASN A 1 101 ? -18.562 2.586 29.25 1 30.91 101 ASN A O 1
ATOM 800 N N . ASN A 1 102 ? -17.766 4.375 29.312 1 31.09 102 ASN A N 1
ATOM 801 C CA . ASN A 1 102 ? -18.969 4.75 28.578 1 31.09 102 ASN A CA 1
ATOM 802 C C . ASN A 1 102 ? -18.828 4.473 27.094 1 31.09 102 ASN A C 1
ATOM 804 O O . ASN A 1 102 ? -17.75 4.645 26.516 1 31.09 102 ASN A O 1
ATOM 808 N N . ASN A 1 103 ? -19.781 3.596 26.453 1 31.67 103 ASN A N 1
ATOM 809 C CA . ASN A 1 103 ? -19.781 2.859 25.188 1 31.67 103 ASN A CA 1
ATOM 810 C C . ASN A 1 103 ? -19.188 3.688 24.047 1 31.67 103 ASN A C 1
ATOM 812 O O . ASN A 1 103 ? -19.453 3.418 22.875 1 31.67 103 ASN A O 1
ATOM 816 N N . ASP A 1 104 ? -19.156 4.977 24.234 1 32.34 104 ASP A N 1
ATOM 817 C CA . ASP A 1 104 ? -18.609 5.816 23.172 1 32.34 104 ASP A CA 1
ATOM 818 C C . ASP A 1 104 ? -17.156 5.441 22.859 1 32.34 104 ASP A C 1
ATOM 820 O O . ASP A 1 104 ? -16.312 5.418 23.75 1 32.34 104 ASP A O 1
ATOM 824 N N . ASN A 1 105 ? -16.859 4.434 21.875 1 33.41 105 ASN A N 1
ATOM 825 C CA . ASN A 1 105 ? -15.602 4.043 21.25 1 33.41 105 ASN A CA 1
ATOM 826 C C . ASN A 1 105 ? -14.547 5.137 21.391 1 33.41 105 ASN A C 1
ATOM 828 O O . ASN A 1 105 ? -14.492 6.059 20.562 1 33.41 105 ASN A O 1
ATOM 832 N N . ASN A 1 106 ? -14.414 5.711 22.516 1 31.47 106 ASN A N 1
ATOM 833 C CA . ASN A 1 106 ? -13.336 6.664 22.766 1 31.47 106 ASN A CA 1
ATOM 834 C C . ASN A 1 106 ? -12.016 6.184 22.188 1 31.47 106 ASN A C 1
ATOM 836 O O . ASN A 1 106 ? -11.375 5.293 22.75 1 31.47 106 ASN A O 1
ATOM 840 N N . ASN A 1 107 ? -11.914 5.883 20.938 1 34.47 107 ASN A N 1
ATOM 841 C CA . ASN A 1 107 ? -10.664 5.785 20.188 1 34.47 107 ASN A CA 1
ATOM 842 C C . ASN A 1 107 ? -9.602 6.723 20.766 1 34.47 107 ASN A C 1
ATOM 844 O O . ASN A 1 107 ? -9.742 7.945 20.703 1 34.47 107 ASN A O 1
ATOM 848 N N . ILE A 1 108 ? -9.328 6.664 22.125 1 34.56 108 ILE A N 1
ATOM 849 C CA . ILE A 1 108 ? -8.102 7.375 22.469 1 34.56 108 ILE A CA 1
ATOM 850 C C . ILE A 1 108 ? -7.215 7.508 21.234 1 34.56 108 ILE A C 1
ATOM 852 O O . ILE A 1 108 ? -6.73 6.508 20.703 1 34.56 108 ILE A O 1
ATOM 856 N N . ASP A 1 109 ? -7.543 8.352 20.359 1 41.75 109 ASP A N 1
ATOM 857 C CA . ASP A 1 109 ? -6.836 8.734 19.141 1 41.75 109 ASP A CA 1
ATOM 858 C C . ASP A 1 109 ? -5.352 8.945 19.406 1 41.75 109 ASP A C 1
ATOM 860 O O . ASP A 1 109 ? -4.945 10.023 19.859 1 41.75 109 ASP A O 1
ATOM 864 N N . ILE A 1 110 ? -4.664 8.195 20.25 1 44.53 110 ILE A N 1
ATOM 865 C CA . ILE A 1 110 ? -3.215 8.375 20.219 1 44.53 110 ILE A CA 1
ATOM 866 C C . ILE A 1 110 ? -2.77 8.734 18.812 1 44.53 110 ILE A C 1
ATOM 868 O O . ILE A 1 110 ? -2.93 7.941 17.875 1 44.53 110 ILE A O 1
ATOM 872 N N . ASN A 1 111 ? -2.83 10.133 18.453 1 55.47 111 ASN A N 1
ATOM 873 C CA . ASN A 1 111 ? -2.588 10.727 17.156 1 55.47 111 ASN A CA 1
ATOM 874 C C . ASN A 1 111 ? -1.11 10.672 16.766 1 55.47 111 ASN A C 1
ATOM 876 O O . ASN A 1 111 ? -0.296 11.422 17.312 1 55.47 111 ASN A O 1
ATOM 880 N N . ILE A 1 112 ? -0.511 9.594 16.531 1 72.31 112 ILE A N 1
ATOM 881 C CA . ILE A 1 112 ? 0.827 9.531 15.953 1 72.31 112 ILE A CA 1
ATOM 882 C C . ILE A 1 112 ? 0.802 10.102 14.539 1 72.31 112 ILE A C 1
ATOM 884 O O . ILE A 1 112 ? 0.001 9.664 13.703 1 72.31 112 ILE A O 1
ATOM 888 N N . ASN A 1 113 ? 1.583 11.219 14.461 1 86.88 113 ASN A N 1
ATOM 889 C CA . ASN A 1 113 ? 1.703 11.82 13.141 1 86.88 113 ASN A CA 1
ATOM 890 C C . ASN A 1 113 ? 2.85 11.211 12.344 1 86.88 113 ASN A C 1
ATOM 892 O O . ASN A 1 113 ? 3.932 10.977 12.891 1 86.88 113 ASN A O 1
ATOM 896 N N . ILE A 1 114 ? 2.551 10.914 11.188 1 92.31 114 ILE A N 1
ATOM 897 C CA . ILE A 1 114 ? 3.574 10.43 10.266 1 92.31 114 ILE A CA 1
ATOM 898 C C . ILE A 1 114 ? 3.84 11.477 9.188 1 92.31 114 ILE A C 1
ATOM 900 O O . ILE A 1 114 ? 2.912 11.938 8.516 1 92.31 114 ILE A O 1
ATOM 904 N N . ASP A 1 115 ? 5.051 11.906 9.141 1 96.75 115 ASP A N 1
ATOM 905 C CA . ASP A 1 115 ? 5.539 12.703 8.023 1 96.75 115 ASP A CA 1
ATOM 906 C C . ASP A 1 115 ? 6.363 11.852 7.059 1 96.75 115 ASP A C 1
ATOM 908 O O . ASP A 1 115 ? 7.121 10.984 7.484 1 96.75 115 ASP A O 1
ATOM 912 N N . LEU A 1 116 ? 6.176 12.141 5.801 1 97.88 116 LEU A N 1
ATOM 913 C CA . LEU A 1 116 ? 6.906 11.414 4.77 1 97.88 116 LEU A CA 1
ATOM 914 C C . LEU A 1 116 ? 7.758 12.359 3.932 1 97.88 116 LEU A C 1
ATOM 916 O O . LEU A 1 116 ? 7.281 13.414 3.5 1 97.88 116 LEU A O 1
ATOM 920 N N . ALA A 1 117 ? 9.016 12.031 3.797 1 97.88 117 ALA A N 1
ATOM 921 C CA . ALA A 1 117 ? 9.914 12.734 2.879 1 97.88 117 ALA A CA 1
ATOM 922 C C . ALA A 1 117 ? 10.344 11.82 1.733 1 97.88 117 ALA A C 1
ATOM 924 O O . ALA A 1 117 ? 10.938 10.766 1.963 1 97.88 117 ALA A O 1
ATOM 925 N N . THR A 1 118 ? 10.008 12.188 0.541 1 96.12 118 THR A N 1
ATOM 926 C CA . THR A 1 118 ? 10.328 11.375 -0.626 1 96.12 118 THR A CA 1
ATOM 927 C C . THR A 1 118 ? 10.461 12.25 -1.872 1 96.12 118 THR A C 1
ATOM 929 O O . THR A 1 118 ? 10.203 13.453 -1.824 1 96.12 118 THR A O 1
ATOM 932 N N . SER A 1 119 ? 10.969 11.656 -2.928 1 92.38 119 SER A N 1
ATOM 933 C CA . SER A 1 119 ? 11.016 12.359 -4.207 1 92.38 119 SER A CA 1
ATOM 934 C C . SER A 1 119 ? 9.672 12.289 -4.922 1 92.38 119 SER A C 1
ATOM 936 O O . SER A 1 119 ? 8.828 11.453 -4.59 1 92.38 119 SER A O 1
ATOM 938 N N . LEU A 1 120 ? 9.5 13.141 -5.824 1 89.81 120 LEU A N 1
ATOM 939 C CA . LEU A 1 120 ? 8.289 13.125 -6.633 1 89.81 120 LEU A CA 1
ATOM 940 C C . LEU A 1 120 ? 8.461 12.227 -7.855 1 89.81 120 LEU A C 1
ATOM 942 O O . LEU A 1 120 ? 9.312 12.5 -8.711 1 89.81 120 LEU A O 1
ATOM 946 N N . PRO A 1 121 ? 7.66 11.188 -7.875 1 90.12 121 PRO A N 1
ATOM 947 C CA . PRO A 1 121 ? 7.711 10.375 -9.102 1 90.12 121 PRO A CA 1
ATOM 948 C C . PRO A 1 121 ? 7.004 11.047 -10.273 1 90.12 121 PRO A C 1
ATOM 950 O O . PRO A 1 121 ? 6.625 12.219 -10.188 1 90.12 121 PRO A O 1
ATOM 953 N N . LYS A 1 122 ? 6.926 10.352 -11.383 1 88.06 122 LYS A N 1
ATOM 954 C CA . LYS A 1 122 ? 6.188 10.875 -12.531 1 88.06 122 LYS A CA 1
ATOM 955 C C . LYS A 1 122 ? 4.75 11.227 -12.148 1 88.06 122 LYS A C 1
ATOM 957 O O . LYS A 1 122 ? 4.18 10.609 -11.242 1 88.06 122 LYS A O 1
ATOM 962 N N . ILE A 1 123 ? 4.137 12.047 -12.82 1 87.06 123 ILE A N 1
ATOM 963 C CA . ILE A 1 123 ? 2.926 12.75 -12.414 1 87.06 123 ILE A CA 1
ATOM 964 C C . ILE A 1 123 ? 1.814 11.742 -12.133 1 87.06 123 ILE A C 1
ATOM 966 O O . ILE A 1 123 ? 1.115 11.844 -11.125 1 87.06 123 ILE A O 1
ATOM 970 N N . GLN A 1 124 ? 1.604 10.797 -13.023 1 89.56 124 GLN A N 1
ATOM 971 C CA . GLN A 1 124 ? 0.531 9.828 -12.82 1 89.56 124 GLN A CA 1
ATOM 972 C C . GLN A 1 124 ? 0.751 9.023 -11.539 1 89.56 124 GLN A C 1
ATOM 974 O O . GLN A 1 124 ? -0.182 8.82 -10.758 1 89.56 124 GLN A O 1
ATOM 979 N N . ARG A 1 125 ? 1.938 8.641 -11.32 1 92.38 125 ARG A N 1
ATOM 980 C CA . ARG A 1 125 ? 2.285 7.895 -10.117 1 92.38 125 ARG A CA 1
ATOM 981 C C . ARG A 1 125 ? 2.213 8.781 -8.883 1 92.38 125 ARG A C 1
ATOM 983 O O . ARG A 1 125 ? 1.822 8.328 -7.805 1 92.38 125 ARG A O 1
ATOM 990 N N . ALA A 1 126 ? 2.59 10.047 -9.109 1 93 126 ALA A N 1
ATOM 991 C CA . ALA A 1 126 ? 2.514 11.008 -8.016 1 93 126 ALA A CA 1
ATOM 992 C C . ALA A 1 126 ? 1.074 11.188 -7.539 1 93 126 ALA A C 1
ATOM 994 O O . ALA A 1 126 ? 0.813 11.25 -6.336 1 93 126 ALA A O 1
ATOM 995 N N . GLU A 1 127 ? 0.177 11.25 -8.461 1 94.56 127 GLU A N 1
ATOM 996 C CA . GLU A 1 127 ? -1.233 11.422 -8.125 1 94.56 127 GLU A CA 1
ATOM 997 C C . GLU A 1 127 ? -1.756 10.234 -7.32 1 94.56 127 GLU A C 1
ATOM 999 O O . GLU A 1 127 ? -2.455 10.422 -6.32 1 94.56 127 GLU A O 1
ATOM 1004 N N . TRP A 1 128 ? -1.378 9.023 -7.723 1 95.44 128 TRP A N 1
ATOM 1005 C CA . TRP A 1 128 ? -1.754 7.824 -6.988 1 95.44 128 TRP A CA 1
ATOM 1006 C C . TRP A 1 128 ? -1.137 7.824 -5.594 1 95.44 128 TRP A C 1
ATOM 1008 O O . TRP A 1 128 ? -1.82 7.551 -4.602 1 95.44 128 TRP A O 1
ATOM 1018 N N . MET A 1 129 ? 0.087 8.133 -5.535 1 96.25 129 MET A N 1
ATOM 1019 C CA . MET A 1 129 ? 0.797 8.148 -4.258 1 96.25 129 MET A CA 1
ATOM 1020 C C . MET A 1 129 ? 0.137 9.117 -3.283 1 96.25 129 MET A C 1
ATOM 1022 O O . MET A 1 129 ? -0.121 8.766 -2.131 1 96.25 129 MET A O 1
ATOM 1026 N N . ILE A 1 130 ? -0.147 10.281 -3.773 1 96.44 130 ILE A N 1
ATOM 1027 C CA . ILE A 1 130 ? -0.736 11.336 -2.951 1 96.44 130 ILE A CA 1
ATOM 1028 C C . ILE A 1 130 ? -2.125 10.906 -2.484 1 96.44 130 ILE A C 1
ATOM 1030 O O . ILE A 1 130 ? -2.475 11.078 -1.313 1 96.44 130 ILE A O 1
ATOM 1034 N N . GLU A 1 131 ? -2.889 10.359 -3.361 1 96.75 131 GLU A N 1
ATOM 1035 C CA . GLU A 1 131 ? -4.215 9.867 -3.008 1 96.75 131 GLU A CA 1
ATOM 1036 C C . GLU A 1 131 ? -4.141 8.844 -1.883 1 96.75 131 GLU A C 1
ATOM 1038 O O . GLU A 1 131 ? -4.871 8.945 -0.894 1 96.75 131 GLU A O 1
ATOM 1043 N N . LYS A 1 132 ? -3.254 7.871 -2.031 1 96.25 132 LYS A N 1
ATOM 1044 C CA . LYS A 1 132 ? -3.172 6.773 -1.071 1 96.25 132 LYS A CA 1
ATOM 1045 C C . LYS A 1 132 ? -2.576 7.242 0.253 1 96.25 132 LYS A C 1
ATOM 1047 O O . LYS A 1 132 ? -3.014 6.812 1.323 1 96.25 132 LYS A O 1
ATOM 1052 N N . LEU A 1 133 ? -1.62 8.094 0.16 1 96.31 133 LEU A N 1
ATOM 1053 C CA . LEU A 1 133 ? -1.038 8.633 1.385 1 96.31 133 LEU A CA 1
ATOM 1054 C C . LEU A 1 133 ? -2.074 9.422 2.178 1 96.31 133 LEU A C 1
ATOM 1056 O O . LEU A 1 133 ? -2.066 9.398 3.412 1 96.31 133 LEU A O 1
ATOM 1060 N N . THR A 1 134 ? -2.896 10.156 1.468 1 93.81 134 THR A N 1
ATOM 1061 C CA . THR A 1 134 ? -3.984 10.883 2.111 1 93.81 134 THR A CA 1
ATOM 1062 C C . THR A 1 134 ? -4.945 9.922 2.805 1 93.81 134 THR A C 1
ATOM 1064 O O . THR A 1 134 ? -5.328 10.141 3.955 1 93.81 134 THR A O 1
ATOM 1067 N N . GLU A 1 135 ? -5.258 8.844 2.137 1 92.06 135 GLU A N 1
ATOM 1068 C CA . GLU A 1 135 ? -6.125 7.812 2.707 1 92.06 135 GLU A CA 1
ATOM 1069 C C . GLU A 1 135 ? -5.535 7.25 3.996 1 92.06 135 GLU A C 1
ATOM 1071 O O . GLU A 1 135 ? -6.266 6.996 4.957 1 92.06 135 GLU A O 1
ATOM 1076 N N . ILE A 1 136 ? -4.332 7.078 3.953 1 90 136 ILE A N 1
ATOM 1077 C CA . ILE A 1 136 ? -3.625 6.441 5.059 1 90 136 ILE A CA 1
ATOM 1078 C C . ILE A 1 136 ? -3.537 7.406 6.238 1 90 136 ILE A C 1
ATOM 1080 O O . ILE A 1 136 ? -3.566 6.984 7.398 1 90 136 ILE A O 1
ATOM 1084 N N . GLY A 1 137 ? -3.389 8.688 5.938 1 89.62 137 GLY A N 1
ATOM 1085 C CA . GLY A 1 137 ? -3.385 9.68 7.004 1 89.62 137 GLY A CA 1
ATOM 1086 C C . GLY A 1 137 ? -2.02 10.297 7.242 1 89.62 137 GLY A C 1
ATOM 1087 O O . GLY A 1 137 ? -1.728 10.766 8.344 1 89.62 137 GLY A O 1
ATOM 1088 N N . VAL A 1 138 ? -1.18 10.297 6.27 1 93.19 138 VAL A N 1
ATOM 1089 C CA . VAL A 1 138 ? 0.09 11.016 6.359 1 93.19 138 VAL A CA 1
ATOM 1090 C C . VAL A 1 138 ? -0.168 12.508 6.555 1 93.19 138 VAL A C 1
ATOM 1092 O O . VAL A 1 138 ? -1.031 13.086 5.891 1 93.19 138 VAL A O 1
ATOM 1095 N N . LYS A 1 139 ? 0.55 13.086 7.445 1 92.25 139 LYS A N 1
ATOM 1096 C CA . LYS A 1 139 ? 0.269 14.469 7.82 1 92.25 139 LYS A CA 1
ATOM 1097 C C . LYS A 1 139 ? 0.966 15.445 6.875 1 92.25 139 LYS A C 1
ATOM 1099 O O . LYS A 1 139 ? 0.349 16.391 6.391 1 92.25 139 LYS A O 1
ATOM 1104 N N . ASN A 1 140 ? 2.229 15.234 6.723 1 94.88 140 ASN A N 1
ATOM 1105 C CA . ASN A 1 140 ? 3.031 16.078 5.84 1 94.88 140 ASN A CA 1
ATOM 1106 C C . ASN A 1 140 ? 3.816 15.234 4.832 1 94.88 140 ASN A C 1
ATOM 1108 O O . ASN A 1 140 ? 4.363 14.188 5.18 1 94.88 140 ASN A O 1
ATOM 1112 N N . LEU A 1 141 ? 3.789 15.734 3.602 1 96.81 141 LEU A N 1
ATOM 1113 C CA . LEU A 1 141 ? 4.602 15.164 2.535 1 96.81 141 LEU A CA 1
ATOM 1114 C C . LEU A 1 141 ? 5.668 16.141 2.072 1 96.81 141 LEU A C 1
ATOM 1116 O O . LEU A 1 141 ? 5.348 17.188 1.479 1 96.81 141 LEU A O 1
ATOM 1120 N N . PHE A 1 142 ? 6.887 15.828 2.371 1 96.06 142 PHE A N 1
ATOM 1121 C CA . PHE A 1 142 ? 8.016 16.625 1.92 1 96.06 142 PHE A CA 1
ATOM 1122 C C . PHE A 1 142 ? 8.594 16.078 0.624 1 96.06 142 PHE A C 1
ATOM 1124 O O . PHE A 1 142 ? 9.039 14.922 0.58 1 96.06 142 PHE A O 1
ATOM 1131 N N . LEU A 1 143 ? 8.617 16.891 -0.393 1 93.88 143 LEU A N 1
ATOM 1132 C CA . LEU A 1 143 ? 9.211 16.469 -1.656 1 93.88 143 LEU A CA 1
ATOM 1133 C C . LEU A 1 143 ? 10.688 16.875 -1.721 1 93.88 143 LEU A C 1
ATOM 1135 O O . LEU A 1 143 ? 11.016 18.047 -1.565 1 93.88 143 LEU A O 1
ATOM 1139 N N . LEU A 1 144 ? 11.492 15.844 -1.978 1 94.5 144 LEU A N 1
ATOM 1140 C CA . LEU A 1 144 ? 12.93 16.062 -1.899 1 94.5 144 LEU A CA 1
ATOM 1141 C C . LEU A 1 144 ? 13.578 15.914 -3.273 1 94.5 144 LEU A C 1
ATOM 1143 O O . LEU A 1 144 ? 13.195 15.039 -4.055 1 94.5 144 LEU A O 1
ATOM 1147 N N . GLU A 1 145 ? 14.531 16.75 -3.496 1 91.69 145 GLU A N 1
ATOM 1148 C CA . GLU A 1 145 ? 15.477 16.578 -4.594 1 91.69 145 GLU A CA 1
ATOM 1149 C C . GLU A 1 145 ? 16.766 15.914 -4.113 1 91.69 145 GLU A C 1
ATOM 1151 O O . GLU A 1 145 ? 17.609 16.578 -3.49 1 91.69 145 GLU A O 1
ATOM 1156 N N . SER A 1 146 ? 16.875 14.664 -4.398 1 92.56 146 SER A N 1
ATOM 1157 C CA . SER A 1 146 ? 18.062 13.906 -4.012 1 92.56 146 SER A CA 1
ATOM 1158 C C . SER A 1 146 ? 18.953 13.625 -5.219 1 92.56 146 SER A C 1
ATOM 1160 O O . SER A 1 146 ? 18.625 14.016 -6.34 1 92.56 146 SER A O 1
ATOM 1162 N N . GLU A 1 147 ? 20.031 13.008 -5.07 1 90.38 147 GLU A N 1
ATOM 1163 C CA . GLU A 1 147 ? 21.062 12.828 -6.098 1 90.38 147 GLU A CA 1
ATOM 1164 C C . GLU A 1 147 ? 20.516 12.031 -7.281 1 90.38 147 GLU A C 1
ATOM 1166 O O . GLU A 1 147 ? 20.781 12.367 -8.438 1 90.38 147 GLU A O 1
ATOM 1171 N N . TYR A 1 148 ? 19.703 11.039 -7.035 1 87.88 148 TYR A N 1
ATOM 1172 C CA . TYR A 1 148 ? 19.25 10.156 -8.102 1 87.88 148 TYR A CA 1
ATOM 1173 C C . TYR A 1 148 ? 17.812 10.5 -8.508 1 87.88 148 TYR A C 1
ATOM 1175 O O . TYR A 1 148 ? 17.125 9.672 -9.109 1 87.88 148 TYR A O 1
ATOM 1183 N N . SER A 1 149 ? 17.344 11.664 -8.188 1 83.19 149 SER A N 1
ATOM 1184 C CA . SER A 1 149 ? 15.969 12.023 -8.5 1 83.19 149 SER A CA 1
ATOM 1185 C C . SER A 1 149 ? 15.883 12.82 -9.797 1 83.19 149 SER A C 1
ATOM 1187 O O . SER A 1 149 ? 14.883 13.492 -10.062 1 83.19 149 SER A O 1
ATOM 1189 N N . LYS A 1 150 ? 16.75 12.844 -10.617 1 65.69 150 LYS A N 1
ATOM 1190 C CA . LYS A 1 150 ? 16.812 13.703 -11.789 1 65.69 150 LYS A CA 1
ATOM 1191 C C . LYS A 1 150 ? 15.594 13.523 -12.68 1 65.69 150 LYS A C 1
ATOM 1193 O O . LYS A 1 150 ? 15.188 14.453 -13.383 1 65.69 150 LYS A O 1
ATOM 1198 N N . SER A 1 151 ? 15.016 12.367 -12.742 1 59.5 151 SER A N 1
ATOM 1199 C CA . SER A 1 151 ? 13.836 12.18 -13.578 1 59.5 151 SER A CA 1
ATOM 1200 C C . SER A 1 151 ? 12.586 12.734 -12.914 1 59.5 151 SER A C 1
ATOM 1202 O O . SER A 1 151 ? 11.523 12.812 -13.539 1 59.5 151 SER A O 1
ATOM 1204 N N . SER A 1 152 ? 12.68 13.141 -11.734 1 59.91 152 SER A N 1
ATOM 1205 C CA . SER A 1 152 ? 11.578 13.719 -10.969 1 59.91 152 SER A CA 1
ATOM 1206 C C . SER A 1 152 ? 11.391 15.195 -11.305 1 59.91 152 SER A C 1
ATOM 1208 O O . SER A 1 152 ? 12.359 15.898 -11.586 1 59.91 152 SER A O 1
ATOM 1210 N N . PRO A 1 153 ? 10.141 15.57 -11.562 1 59.5 153 PRO A N 1
ATOM 1211 C CA . PRO A 1 153 ? 9.953 17 -11.844 1 59.5 153 PRO A CA 1
ATOM 1212 C C . PRO A 1 153 ? 10.664 17.906 -10.836 1 59.5 153 PRO A C 1
ATOM 1214 O O . PRO A 1 153 ? 10.68 17.609 -9.641 1 59.5 153 PRO A O 1
ATOM 1217 N N . SER A 1 154 ? 11.562 18.625 -11.297 1 58.38 154 SER A N 1
ATOM 1218 C CA . SER A 1 154 ? 12.32 19.547 -10.453 1 58.38 154 SER A CA 1
ATOM 1219 C C . SER A 1 154 ? 11.406 20.609 -9.867 1 58.38 154 SER A C 1
ATOM 1221 O O . SER A 1 154 ? 10.273 20.781 -10.305 1 58.38 154 SER A O 1
ATOM 1223 N N . SER A 1 155 ? 11.805 21.234 -8.664 1 55.84 155 SER A N 1
ATOM 1224 C CA . SER A 1 155 ? 11.109 22.328 -7.992 1 55.84 155 SER A CA 1
ATOM 1225 C C . SER A 1 155 ? 10.438 23.25 -9 1 55.84 155 SER A C 1
ATOM 1227 O O . SER A 1 155 ? 9.312 23.703 -8.781 1 55.84 155 SER A O 1
ATOM 1229 N N . GLY A 1 156 ? 11.125 23.438 -9.977 1 57.19 156 GLY A N 1
ATOM 1230 C CA . GLY A 1 156 ? 10.609 24.422 -10.93 1 57.19 156 GLY A CA 1
ATOM 1231 C C . GLY A 1 156 ? 9.453 23.891 -11.758 1 57.19 156 GLY A C 1
ATOM 1232 O O . GLY A 1 156 ? 8.734 24.672 -12.391 1 57.19 156 GLY A O 1
ATOM 1233 N N . SER A 1 157 ? 9.398 22.609 -11.727 1 59.91 157 SER A N 1
ATOM 1234 C CA . SER A 1 157 ? 8.398 22.062 -12.641 1 59.91 157 SER A CA 1
ATOM 1235 C C . SER A 1 157 ? 7.055 21.891 -11.945 1 59.91 157 SER A C 1
ATOM 1237 O O . SER A 1 157 ? 6.031 21.672 -12.609 1 59.91 157 SER A O 1
ATOM 1239 N N . LEU A 1 158 ? 7.121 21.875 -10.711 1 64.31 158 LEU A N 1
ATOM 1240 C CA . LEU A 1 158 ? 5.82 21.781 -10.055 1 64.31 158 LEU A CA 1
ATOM 1241 C C . LEU A 1 158 ? 5.094 23.125 -10.109 1 64.31 158 LEU A C 1
ATOM 1243 O O . LEU A 1 158 ? 5.312 23.984 -9.25 1 64.31 158 LEU A O 1
ATOM 1247 N N . THR A 1 159 ? 4.391 23.281 -11.195 1 67.56 159 THR A N 1
ATOM 1248 C CA . THR A 1 159 ? 3.619 24.5 -11.445 1 67.56 159 THR A CA 1
ATOM 1249 C C . THR A 1 159 ? 2.453 24.609 -10.469 1 67.56 159 THR A C 1
ATOM 1251 O O . THR A 1 159 ? 2.072 23.625 -9.828 1 67.56 159 THR A O 1
ATOM 1254 N N . SER A 1 160 ? 2.115 25.797 -10.273 1 72.56 160 SER A N 1
ATOM 1255 C CA . SER A 1 160 ? 0.94 26.078 -9.461 1 72.56 160 SER A CA 1
ATOM 1256 C C . SER A 1 160 ? -0.234 25.188 -9.852 1 72.56 160 SER A C 1
ATOM 1258 O O . SER A 1 160 ? -0.991 24.734 -8.984 1 72.56 160 SER A O 1
ATOM 1260 N N . ASN A 1 161 ? -0.239 24.781 -11.07 1 75.56 161 ASN A N 1
ATOM 1261 C CA . ASN A 1 161 ? -1.332 23.953 -11.578 1 75.56 161 ASN A CA 1
ATOM 1262 C C . ASN A 1 161 ? -1.253 22.531 -11.039 1 75.56 161 ASN A C 1
ATOM 1264 O O . ASN A 1 161 ? -2.275 21.938 -10.695 1 75.56 161 ASN A O 1
ATOM 1268 N N . LYS A 1 162 ? -0.016 22.094 -10.93 1 82.25 162 LYS A N 1
ATOM 1269 C CA . LYS A 1 162 ? 0.145 20.719 -10.43 1 82.25 162 LYS A CA 1
ATOM 1270 C C . LYS A 1 162 ? -0.174 20.641 -8.945 1 82.25 162 LYS A C 1
ATOM 1272 O O . LYS A 1 162 ? -0.812 19.688 -8.492 1 82.25 162 LYS A O 1
ATOM 1277 N N . LEU A 1 163 ? 0.211 21.656 -8.273 1 83.44 163 LEU A N 1
ATOM 1278 C CA . LEU A 1 163 ? -0.065 21.688 -6.844 1 83.44 163 LEU A CA 1
ATOM 1279 C C . LEU A 1 163 ? -1.563 21.812 -6.582 1 83.44 163 LEU A C 1
ATOM 1281 O O . LEU A 1 163 ? -2.08 21.203 -5.641 1 83.44 163 LEU A O 1
ATOM 1285 N N . ASP A 1 164 ? -2.189 22.594 -7.422 1 83.88 164 ASP A N 1
ATOM 1286 C CA . ASP A 1 164 ? -3.641 22.719 -7.324 1 83.88 164 ASP A CA 1
ATOM 1287 C C . ASP A 1 164 ? -4.324 21.375 -7.547 1 83.88 164 ASP A C 1
ATOM 1289 O O . ASP A 1 164 ? -5.285 21.031 -6.852 1 83.88 164 ASP A O 1
ATOM 1293 N N . ARG A 1 165 ? -3.809 20.656 -8.492 1 89.31 165 ARG A N 1
ATOM 1294 C CA . ARG A 1 165 ? -4.344 19.328 -8.766 1 89.31 165 ARG A CA 1
ATOM 1295 C C . ARG A 1 165 ? -4.117 18.406 -7.578 1 89.31 165 ARG A C 1
ATOM 1297 O O . ARG A 1 165 ? -5.016 17.641 -7.195 1 89.31 165 ARG A O 1
ATOM 1304 N N . PHE A 1 166 ? -2.941 18.5 -7.043 1 91.56 166 PHE A N 1
ATOM 1305 C CA . PHE A 1 166 ? -2.637 17.672 -5.879 1 91.56 166 PHE A CA 1
ATOM 1306 C C . PHE A 1 166 ? -3.57 18.016 -4.723 1 91.56 166 PHE A C 1
ATOM 1308 O O . PHE A 1 166 ? -4.051 17.109 -4.027 1 91.56 166 PHE A O 1
ATOM 1315 N N . GLU A 1 167 ? -3.795 19.234 -4.535 1 88.12 167 GLU A N 1
ATOM 1316 C CA . GLU A 1 167 ? -4.691 19.672 -3.469 1 88.12 167 GLU A CA 1
ATOM 1317 C C . GLU A 1 167 ? -6.102 19.109 -3.674 1 88.12 167 GLU A C 1
ATOM 1319 O O . GLU A 1 167 ? -6.75 18.688 -2.717 1 88.12 167 GLU A O 1
ATOM 1324 N N . ARG A 1 168 ? -6.566 19.141 -4.84 1 88.81 168 ARG A N 1
ATOM 1325 C CA . ARG A 1 168 ? -7.879 18.578 -5.156 1 88.81 168 ARG A CA 1
ATOM 1326 C C . ARG A 1 168 ? -7.938 17.094 -4.848 1 88.81 168 ARG A C 1
ATOM 1328 O O . ARG A 1 168 ? -8.922 16.609 -4.289 1 88.81 168 ARG A O 1
ATOM 1335 N N . ILE A 1 169 ? -6.879 16.422 -5.188 1 93.19 169 ILE A N 1
ATOM 1336 C CA . ILE A 1 169 ? -6.793 14.984 -4.926 1 93.19 169 ILE A CA 1
ATOM 1337 C C . ILE A 1 169 ? -6.848 14.727 -3.42 1 93.19 169 ILE A C 1
ATOM 1339 O O . ILE A 1 169 ? -7.543 13.82 -2.963 1 93.19 169 ILE A O 1
ATOM 1343 N N . ILE A 1 170 ? -6.172 15.562 -2.684 1 92.5 170 ILE A N 1
ATOM 1344 C CA . ILE A 1 170 ? -6.129 15.43 -1.23 1 92.5 170 ILE A CA 1
ATOM 1345 C C . ILE A 1 170 ? -7.523 15.641 -0.648 1 92.5 170 ILE A C 1
ATOM 1347 O O . ILE A 1 170 ? -7.977 14.859 0.193 1 92.5 170 ILE A O 1
ATOM 1351 N N . ILE A 1 171 ? -8.164 16.625 -1.103 1 87.19 171 ILE A N 1
ATOM 1352 C CA . ILE A 1 171 ? -9.5 16.953 -0.609 1 87.19 171 ILE A CA 1
ATOM 1353 C C . ILE A 1 171 ? -10.453 15.797 -0.915 1 87.19 171 ILE A C 1
ATOM 1355 O O . ILE A 1 171 ? -11.164 15.32 -0.028 1 87.19 171 ILE A O 1
ATOM 1359 N N . GLU A 1 172 ? -10.508 15.328 -2.131 1 89.19 172 GLU A N 1
ATOM 1360 C CA . GLU A 1 172 ? -11.398 14.242 -2.537 1 89.19 172 GLU A CA 1
ATOM 1361 C C . GLU A 1 172 ? -11.094 12.961 -1.767 1 89.19 172 GLU A C 1
ATOM 1363 O O . GLU A 1 172 ? -12.016 12.25 -1.353 1 89.19 172 GLU A O 1
ATOM 1368 N N . SER A 1 173 ? -9.82 12.711 -1.658 1 90.5 173 SER A N 1
ATOM 1369 C CA . SER A 1 173 ? -9.422 11.508 -0.922 1 90.5 173 SER A CA 1
ATOM 1370 C C . SER A 1 173 ? -9.812 11.617 0.549 1 90.5 173 SER A C 1
ATOM 1372 O O . SER A 1 173 ? -10.211 10.625 1.16 1 90.5 173 SER A O 1
ATOM 1374 N N . SER A 1 174 ? -9.695 12.734 1.12 1 87.56 174 SER A N 1
ATOM 1375 C CA . SER A 1 174 ? -10.07 12.961 2.512 1 87.56 174 SER A CA 1
ATOM 1376 C C . SER A 1 174 ? -11.57 12.773 2.711 1 87.56 174 SER A C 1
ATOM 1378 O O . SER A 1 174 ? -12.008 12.219 3.729 1 87.56 174 SER A O 1
ATOM 1380 N N . LYS A 1 175 ? -12.383 13.234 1.798 1 83.19 175 LYS A N 1
ATOM 1381 C CA . LYS A 1 175 ? -13.82 13.031 1.84 1 83.19 175 LYS A CA 1
ATOM 1382 C C . LYS A 1 175 ? -14.164 11.547 1.854 1 83.19 175 LYS A C 1
ATOM 1384 O O . LYS A 1 175 ? -14.984 11.102 2.664 1 83.19 175 LYS A O 1
ATOM 1389 N N . GLN A 1 176 ? -13.422 10.859 1.065 1 79 176 GLN A N 1
ATOM 1390 C CA . GLN A 1 176 ? -13.719 9.438 0.876 1 79 176 GLN A CA 1
ATOM 1391 C C . GLN A 1 176 ? -13.219 8.609 2.057 1 79 176 GLN A C 1
ATOM 1393 O O . GLN A 1 176 ? -13.883 7.664 2.48 1 79 176 GLN A O 1
ATOM 1398 N N . SER A 1 177 ? -12.078 8.938 2.535 1 83.5 177 SER A N 1
ATOM 1399 C CA . SER A 1 177 ? -11.461 8.148 3.596 1 83.5 177 SER A CA 1
ATOM 1400 C C . SER A 1 177 ? -11.953 8.594 4.969 1 83.5 177 SER A C 1
ATOM 1402 O O . SER A 1 177 ? -11.602 7.988 5.984 1 83.5 177 SER A O 1
ATOM 1404 N N . LYS A 1 178 ? -12.672 9.672 5.074 1 80.75 178 LYS A N 1
ATOM 1405 C CA . LYS A 1 178 ? -13.195 10.234 6.312 1 80.75 178 LYS A CA 1
ATOM 1406 C C . LYS A 1 178 ? -12.07 10.711 7.223 1 80.75 178 LYS A C 1
ATOM 1408 O O . LYS A 1 178 ? -12.109 10.492 8.438 1 80.75 178 LYS A O 1
ATOM 1413 N N . ASN A 1 179 ? -11.062 11.102 6.586 1 79.19 179 ASN A N 1
ATOM 1414 C CA . ASN A 1 179 ? -9.977 11.766 7.289 1 79.19 179 ASN A CA 1
ATOM 1415 C C . ASN A 1 179 ? -10.203 13.273 7.379 1 79.19 179 ASN A C 1
ATOM 1417 O O . ASN A 1 179 ? -10.289 13.953 6.355 1 79.19 179 ASN A O 1
ATOM 1421 N N . ASN A 1 180 ? -10.258 13.773 8.508 1 78.5 180 ASN A N 1
ATOM 1422 C CA . ASN A 1 180 ? -10.57 15.188 8.672 1 78.5 180 ASN A CA 1
ATOM 1423 C C . ASN A 1 180 ? -9.336 16.062 8.469 1 78.5 180 ASN A C 1
ATOM 1425 O O . ASN A 1 180 ? -9.453 17.281 8.312 1 78.5 180 ASN A O 1
ATOM 1429 N N . HIS A 1 181 ? -8.234 15.484 8.5 1 80.44 181 HIS A N 1
ATOM 1430 C CA . HIS A 1 181 ? -7.004 16.25 8.344 1 80.44 181 HIS A CA 1
ATOM 1431 C C . HIS A 1 181 ? -6.496 16.188 6.906 1 80.44 181 HIS A C 1
ATOM 1433 O O . HIS A 1 181 ? -6.336 15.094 6.352 1 80.44 181 HIS A O 1
ATOM 1439 N N . LEU A 1 182 ? -6.289 17.344 6.332 1 88.19 182 LEU A N 1
ATOM 1440 C CA . LEU A 1 182 ? -5.723 17.406 4.992 1 88.19 182 LEU A CA 1
ATOM 1441 C C . LEU A 1 182 ? -4.203 17.266 5.035 1 88.19 182 LEU A C 1
ATOM 1443 O O . LEU A 1 182 ? -3.535 17.938 5.82 1 88.19 182 LEU A O 1
ATOM 1447 N N . MET A 1 183 ? -3.701 16.406 4.25 1 92.56 183 MET A N 1
ATOM 1448 C CA . MET A 1 183 ? -2.252 16.281 4.133 1 92.56 183 MET A CA 1
ATOM 1449 C C . MET A 1 183 ? -1.64 17.547 3.549 1 92.56 183 MET A C 1
ATOM 1451 O O . MET A 1 183 ? -2.178 18.125 2.6 1 92.56 183 MET A O 1
ATOM 1455 N N . ASN A 1 184 ? -0.545 17.953 4.133 1 92.69 184 ASN A N 1
ATOM 1456 C CA . ASN A 1 184 ? 0.201 19.109 3.623 1 92.69 184 ASN A CA 1
ATOM 1457 C C . ASN A 1 184 ? 1.346 18.672 2.713 1 92.69 184 ASN A C 1
ATOM 1459 O O . ASN A 1 184 ? 2.125 17.781 3.072 1 92.69 184 ASN A O 1
ATOM 1463 N N . ILE A 1 185 ? 1.391 19.281 1.54 1 93.88 185 ILE A N 1
ATOM 1464 C CA . ILE A 1 185 ? 2.492 18.984 0.628 1 93.88 185 ILE A CA 1
ATOM 1465 C C . ILE A 1 185 ? 3.482 20.141 0.629 1 93.88 185 ILE A C 1
ATOM 1467 O O . ILE A 1 185 ? 3.113 21.281 0.339 1 93.88 185 ILE A O 1
ATOM 1471 N N . ILE A 1 186 ? 4.66 19.859 1.015 1 91.75 186 ILE A N 1
ATOM 1472 C CA . ILE A 1 186 ? 5.738 20.844 0.925 1 91.75 186 ILE A CA 1
ATOM 1473 C C . ILE A 1 186 ? 6.469 20.688 -0.407 1 91.75 186 ILE A C 1
ATOM 1475 O O . ILE A 1 186 ? 6.965 19.609 -0.727 1 91.75 186 ILE A O 1
ATOM 1479 N N . PRO A 1 187 ? 6.57 21.688 -1.17 1 88.56 187 PRO A N 1
ATOM 1480 C CA . PRO A 1 187 ? 7.164 21.594 -2.508 1 88.56 187 PRO A CA 1
ATOM 1481 C C . PRO A 1 187 ? 8.602 21.094 -2.486 1 88.56 187 PRO A C 1
ATOM 1483 O O . PRO A 1 187 ? 9.25 21.109 -1.436 1 88.56 187 PRO A O 1
ATOM 1486 N N . PRO A 1 188 ? 9.031 20.719 -3.67 1 89.69 188 PRO A N 1
ATOM 1487 C CA . PRO A 1 188 ? 10.367 20.125 -3.76 1 89.69 188 PRO A CA 1
ATOM 1488 C C . PRO A 1 188 ? 11.469 21.047 -3.246 1 89.69 188 PRO A C 1
ATOM 1490 O O . PRO A 1 188 ? 11.438 22.25 -3.51 1 89.69 188 PRO A O 1
ATOM 1493 N N . GLN A 1 189 ? 12.344 20.531 -2.479 1 90.06 189 GLN A N 1
ATOM 1494 C CA . GLN A 1 189 ? 13.523 21.219 -1.954 1 90.06 189 GLN A CA 1
ATOM 1495 C C . GLN A 1 189 ? 14.742 20.297 -1.951 1 90.06 189 GLN A C 1
ATOM 1497 O O . GLN A 1 189 ? 14.602 19.078 -1.892 1 90.06 189 GLN A O 1
ATOM 1502 N N . PRO A 1 190 ? 15.906 20.922 -1.99 1 93.06 190 PRO A N 1
ATOM 1503 C CA . PRO A 1 190 ? 17.109 20.094 -1.931 1 93.06 190 PRO A CA 1
ATOM 1504 C C . PRO A 1 190 ? 17.203 19.281 -0.634 1 93.06 190 PRO A C 1
ATOM 1506 O O . PRO A 1 190 ? 16.859 19.797 0.436 1 93.06 190 PRO A O 1
ATOM 1509 N N . TYR A 1 191 ? 17.703 18.109 -0.776 1 95.06 191 TYR A N 1
ATOM 1510 C CA . TYR A 1 191 ? 17.875 17.188 0.343 1 95.06 191 TYR A CA 1
ATOM 1511 C C . TYR A 1 191 ? 18.609 17.859 1.492 1 95.06 191 TYR A C 1
ATOM 1513 O O . TYR A 1 191 ? 18.172 17.797 2.643 1 95.06 191 TYR A O 1
ATOM 1521 N N . LYS A 1 192 ? 19.656 18.594 1.205 1 93.62 192 LYS A N 1
ATOM 1522 C CA . LYS A 1 192 ? 20.484 19.25 2.213 1 93.62 192 LYS A CA 1
ATOM 1523 C C . LYS A 1 192 ? 19.703 20.344 2.939 1 93.62 192 LYS A C 1
ATOM 1525 O O . LYS A 1 192 ? 19.844 20.516 4.152 1 93.62 192 LYS A O 1
ATOM 1530 N N . GLN A 1 193 ? 18.969 21.078 2.213 1 93.56 193 GLN A N 1
ATOM 1531 C CA . GLN A 1 193 ? 18.156 22.125 2.805 1 93.56 193 GLN A CA 1
ATOM 1532 C C . GLN A 1 193 ? 17.094 21.562 3.742 1 93.56 193 GLN A C 1
ATOM 1534 O O . GLN A 1 193 ? 16.828 22.109 4.809 1 93.56 193 GLN A O 1
ATOM 1539 N N . PHE A 1 194 ? 16.5 20.484 3.369 1 95.19 194 PHE A N 1
ATOM 1540 C CA . PHE A 1 194 ? 15.531 19.781 4.203 1 95.19 194 PHE A CA 1
ATOM 1541 C C . PHE A 1 194 ? 16.141 19.406 5.547 1 95.19 194 PHE A C 1
ATOM 1543 O O . PHE A 1 194 ? 15.531 19.625 6.594 1 95.19 194 PHE A O 1
ATOM 1550 N N . LEU A 1 195 ? 17.328 18.828 5.453 1 94.31 195 LEU A N 1
ATOM 1551 C CA . LEU A 1 195 ? 18 18.406 6.68 1 94.31 195 LEU A CA 1
ATOM 1552 C C . LEU A 1 195 ? 18.25 19.594 7.598 1 94.31 195 LEU A C 1
ATOM 1554 O O . LEU A 1 195 ? 18.047 19.5 8.812 1 94.31 195 LEU A O 1
ATOM 1558 N N . LYS A 1 196 ? 18.656 20.672 6.973 1 92.12 196 LYS A N 1
ATOM 1559 C CA . LYS A 1 196 ? 18.906 21.875 7.75 1 92.12 196 LYS A CA 1
ATOM 1560 C C . LYS A 1 196 ? 17.625 22.391 8.398 1 92.12 196 LYS A C 1
ATOM 1562 O O . LYS A 1 196 ? 17.625 22.734 9.578 1 92.12 196 LYS A O 1
ATOM 1567 N N . ASP A 1 197 ? 16.609 22.359 7.648 1 92.12 197 ASP A N 1
ATOM 1568 C CA . ASP A 1 197 ? 15.328 22.906 8.102 1 92.12 197 ASP A CA 1
ATOM 1569 C C . ASP A 1 197 ? 14.734 22.062 9.219 1 92.12 197 ASP A C 1
ATOM 1571 O O . ASP A 1 197 ? 14.102 22.594 10.141 1 92.12 197 ASP A O 1
ATOM 1575 N N . LYS A 1 198 ? 14.984 20.781 9.195 1 92.31 198 LYS A N 1
ATOM 1576 C CA . LYS A 1 198 ? 14.266 19.891 10.109 1 92.31 198 LYS A CA 1
ATOM 1577 C C . LYS A 1 198 ? 15.141 19.516 11.305 1 92.31 198 LYS A C 1
ATOM 1579 O O . LYS A 1 198 ? 14.633 19.141 12.359 1 92.31 198 LYS A O 1
ATOM 1584 N N . PHE A 1 199 ? 16.531 19.719 11.141 1 91.81 199 PHE A N 1
ATOM 1585 C CA . PHE A 1 199 ? 17.344 19.109 12.18 1 91.81 199 PHE A CA 1
ATOM 1586 C C . PHE A 1 199 ? 18.438 20.062 12.656 1 91.81 199 PHE A C 1
ATOM 1588 O O . PHE A 1 199 ? 19.266 19.703 13.484 1 91.81 199 PHE A O 1
ATOM 1595 N N . ASN A 1 200 ? 18.406 21.266 12.18 1 87.94 200 ASN A N 1
ATOM 1596 C CA . ASN A 1 200 ? 19.422 22.219 12.617 1 87.94 200 ASN A CA 1
ATOM 1597 C C . ASN A 1 200 ? 19.344 22.469 14.117 1 87.94 200 ASN A C 1
ATOM 1599 O O . ASN A 1 200 ? 18.359 23.047 14.602 1 87.94 200 ASN A O 1
ATOM 1603 N N . ILE A 1 201 ? 20.359 22.266 14.828 1 84.31 201 ILE A N 1
ATOM 1604 C CA . ILE A 1 201 ? 20.406 22.297 16.281 1 84.31 201 ILE A CA 1
ATOM 1605 C C . ILE A 1 201 ? 20.391 23.75 16.766 1 84.31 201 ILE A C 1
ATOM 1607 O O . ILE A 1 201 ? 19.953 24.047 17.875 1 84.31 201 ILE A O 1
ATOM 1611 N N . ASP A 1 202 ? 20.922 24.594 15.906 1 86 202 ASP A N 1
ATOM 1612 C CA . ASP A 1 202 ? 21 26 16.297 1 86 202 ASP A CA 1
ATOM 1613 C C . ASP A 1 202 ? 19.625 26.641 16.312 1 86 202 ASP A C 1
ATOM 1615 O O . ASP A 1 202 ? 19.391 27.578 17.094 1 86 202 ASP A O 1
ATOM 1619 N N . THR A 1 203 ? 18.734 26.141 15.578 1 85.06 203 THR A N 1
ATOM 1620 C CA . THR A 1 203 ? 17.453 26.781 15.422 1 85.06 203 THR A CA 1
ATOM 1621 C C . THR A 1 203 ? 16.328 25.938 16.016 1 85.06 203 THR A C 1
ATOM 1623 O O . THR A 1 203 ? 15.258 26.438 16.328 1 85.06 203 THR A O 1
ATOM 1626 N N . ILE A 1 204 ? 16.609 24.656 16.172 1 86.38 204 ILE A N 1
ATOM 1627 C CA . ILE A 1 204 ? 15.586 23.719 16.656 1 86.38 204 ILE A CA 1
ATOM 1628 C C . ILE A 1 204 ? 16.016 23.125 17.984 1 86.38 204 ILE A C 1
ATOM 1630 O O . ILE A 1 204 ? 16.969 22.344 18.047 1 86.38 204 ILE A O 1
ATOM 1634 N N . LYS A 1 205 ? 15.359 23.516 18.984 1 86.25 205 LYS A N 1
ATOM 1635 C CA . LYS A 1 205 ? 15.75 23.125 20.344 1 86.25 205 LYS A CA 1
ATOM 1636 C C . LYS A 1 205 ? 15.5 21.641 20.578 1 86.25 205 LYS A C 1
ATOM 1638 O O . LYS A 1 205 ? 16.328 20.953 21.188 1 86.25 205 LYS A O 1
ATOM 1643 N N . GLN A 1 206 ? 14.375 21.203 20.047 1 86.69 206 GLN A N 1
ATOM 1644 C CA . GLN A 1 206 ? 14.008 19.797 20.188 1 86.69 206 GLN A CA 1
ATOM 1645 C C . GLN A 1 206 ? 13.469 19.234 18.875 1 86.69 206 GLN A C 1
ATOM 1647 O O . GLN A 1 206 ? 12.656 19.875 18.203 1 86.69 206 GLN A O 1
ATOM 1652 N N . SER A 1 207 ? 13.891 18.078 18.625 1 88.12 207 SER A N 1
ATOM 1653 C CA . SER A 1 207 ? 13.422 17.453 17.406 1 88.12 207 SER A CA 1
ATOM 1654 C C . SER A 1 207 ? 11.93 17.172 17.453 1 88.12 207 SER A C 1
ATOM 1656 O O . SER A 1 207 ? 11.406 16.734 18.5 1 88.12 207 SER A O 1
ATOM 1658 N N . LYS A 1 208 ? 11.312 17.375 16.375 1 89.06 208 LYS A N 1
ATOM 1659 C CA . LYS A 1 208 ? 9.891 17.062 16.234 1 89.06 208 LYS A CA 1
ATOM 1660 C C . LYS A 1 208 ? 9.672 15.547 16.203 1 89.06 208 LYS A C 1
ATOM 1662 O O . LYS A 1 208 ? 8.617 15.062 16.609 1 89.06 208 LYS A O 1
ATOM 1667 N N . TYR A 1 209 ? 10.703 14.844 15.766 1 92.5 209 TYR A N 1
ATOM 1668 C CA . TYR A 1 209 ? 10.547 13.422 15.484 1 92.5 209 TYR A CA 1
ATOM 1669 C C . TYR A 1 209 ? 11.258 12.578 16.531 1 92.5 209 TYR A C 1
ATOM 1671 O O . TYR A 1 209 ? 12.453 12.758 16.781 1 92.5 209 TYR A O 1
ATOM 1679 N N . SER A 1 210 ? 10.531 11.688 17.125 1 89.75 210 SER A N 1
ATOM 1680 C CA . SER A 1 210 ? 11.148 10.734 18.047 1 89.75 210 SER A CA 1
ATOM 1681 C C . SER A 1 210 ? 11.773 9.57 17.281 1 89.75 210 SER A C 1
ATOM 1683 O O . SER A 1 210 ? 12.789 9.016 17.719 1 89.75 210 SER A O 1
ATOM 1685 N N . HIS A 1 211 ? 11.133 9.227 16.188 1 92 211 HIS A N 1
ATOM 1686 C CA . HIS A 1 211 ? 11.633 8.141 15.359 1 92 211 HIS A CA 1
ATOM 1687 C C . HIS A 1 211 ? 11.766 8.57 13.906 1 92 211 HIS A C 1
ATOM 1689 O O . HIS A 1 211 ? 10.891 9.258 13.375 1 92 211 HIS A O 1
ATOM 1695 N N . ILE A 1 212 ? 12.875 8.203 13.344 1 95.06 212 ILE A N 1
ATOM 1696 C CA . ILE A 1 212 ? 13.164 8.469 11.938 1 95.06 212 ILE A CA 1
ATOM 1697 C C . ILE A 1 212 ? 13.516 7.16 11.227 1 95.06 212 ILE A C 1
ATOM 1699 O O . ILE A 1 212 ? 14.445 6.465 11.633 1 95.06 212 ILE A O 1
ATOM 1703 N N . PHE A 1 213 ? 12.719 6.84 10.219 1 95.25 213 PHE A N 1
ATOM 1704 C CA . PHE A 1 213 ? 12.953 5.629 9.438 1 95.25 213 PHE A CA 1
ATOM 1705 C C . PHE A 1 213 ? 13.43 5.98 8.031 1 95.25 213 PHE A C 1
ATOM 1707 O O . PHE A 1 213 ? 12.797 6.773 7.332 1 95.25 213 PHE A O 1
ATOM 1714 N N . LEU A 1 214 ? 14.508 5.461 7.664 1 96.62 214 LEU A N 1
ATOM 1715 C CA . LEU A 1 214 ? 14.969 5.516 6.281 1 96.62 214 LEU A CA 1
ATOM 1716 C C . LEU A 1 214 ? 14.945 4.129 5.648 1 96.62 214 LEU A C 1
ATOM 1718 O O . LEU A 1 214 ? 15.508 3.18 6.203 1 96.62 214 LEU A O 1
ATOM 1722 N N . PHE A 1 215 ? 14.297 4.016 4.543 1 92.81 215 PHE A N 1
ATOM 1723 C CA . PHE A 1 215 ? 14.188 2.705 3.912 1 92.81 215 PHE A CA 1
ATOM 1724 C C . PHE A 1 215 ? 15.227 2.543 2.809 1 92.81 215 PHE A C 1
ATOM 1726 O O . PHE A 1 215 ? 15.312 3.377 1.904 1 92.81 215 PHE A O 1
ATOM 1733 N N . ASP A 1 216 ? 15.914 1.524 2.963 1 88.81 216 ASP A N 1
ATOM 1734 C CA . ASP A 1 216 ? 17.031 1.161 2.092 1 88.81 216 ASP A CA 1
ATOM 1735 C C . ASP A 1 216 ? 17.156 -0.355 1.967 1 88.81 216 ASP A C 1
ATOM 1737 O O . ASP A 1 216 ? 17 -1.08 2.951 1 88.81 216 ASP A O 1
ATOM 1741 N N . PRO A 1 217 ? 17.406 -0.823 0.713 1 81.69 217 PRO A N 1
ATOM 1742 C CA . PRO A 1 217 ? 17.516 -2.271 0.528 1 81.69 217 PRO A CA 1
ATOM 1743 C C . PRO A 1 217 ? 18.562 -2.904 1.448 1 81.69 217 PRO A C 1
ATOM 1745 O O . PRO A 1 217 ? 18.484 -4.098 1.751 1 81.69 217 PRO A O 1
ATOM 1748 N N . ASN A 1 218 ? 19.5 -2.162 1.94 1 82.38 218 ASN A N 1
ATOM 1749 C CA . ASN A 1 218 ? 20.578 -2.689 2.781 1 82.38 218 ASN A CA 1
ATOM 1750 C C . ASN A 1 218 ? 20.25 -2.547 4.266 1 82.38 218 ASN A C 1
ATOM 1752 O O . ASN A 1 218 ? 21.062 -2.877 5.121 1 82.38 218 ASN A O 1
ATOM 1756 N N . GLY A 1 219 ? 19.078 -2.137 4.625 1 87.44 219 GLY A N 1
ATOM 1757 C CA . GLY A 1 219 ? 18.672 -1.938 6.008 1 87.44 219 GLY A CA 1
ATOM 1758 C C . GLY A 1 219 ? 18.203 -3.215 6.684 1 87.44 219 GLY A C 1
ATOM 1759 O O . GLY A 1 219 ? 18.203 -4.285 6.07 1 87.44 219 GLY A O 1
ATOM 1760 N N . LYS A 1 220 ? 17.906 -3.068 7.98 1 84.44 220 LYS A N 1
ATOM 1761 C CA . LYS A 1 220 ? 17.391 -4.18 8.781 1 84.44 220 LYS A CA 1
ATOM 1762 C C . LYS A 1 220 ? 15.906 -4.418 8.5 1 84.44 220 LYS A C 1
ATOM 1764 O O . LYS A 1 220 ? 15.164 -3.48 8.203 1 84.44 220 LYS A O 1
ATOM 1769 N N . PRO A 1 221 ? 15.484 -5.672 8.586 1 79.44 221 PRO A N 1
ATOM 1770 C CA . PRO A 1 221 ? 14.047 -5.914 8.461 1 79.44 221 PRO A CA 1
ATOM 1771 C C . PRO A 1 221 ? 13.227 -5.152 9.5 1 79.44 221 PRO A C 1
ATOM 1773 O O . PRO A 1 221 ? 13.625 -5.055 10.664 1 79.44 221 PRO A O 1
ATOM 1776 N N . LEU A 1 222 ? 12.109 -4.617 9.07 1 80.38 222 LEU A N 1
ATOM 1777 C CA . LEU A 1 222 ? 11.289 -3.719 9.875 1 80.38 222 LEU A CA 1
ATOM 1778 C C . LEU A 1 222 ? 10.82 -4.41 11.156 1 80.38 222 LEU A C 1
ATOM 1780 O O . LEU A 1 222 ? 10.844 -3.811 12.234 1 80.38 222 LEU A O 1
ATOM 1784 N N . PRO A 1 223 ? 10.406 -5.652 11.109 1 72.62 223 PRO A N 1
ATOM 1785 C CA . PRO A 1 223 ? 9.977 -6.309 12.352 1 72.62 223 PRO A CA 1
ATOM 1786 C C . PRO A 1 223 ? 11.078 -6.363 13.406 1 72.62 223 PRO A C 1
ATOM 1788 O O . PRO A 1 223 ? 10.797 -6.262 14.602 1 72.62 223 PRO A O 1
ATOM 1791 N N . LEU A 1 224 ? 12.305 -6.531 12.969 1 76.81 224 LEU A N 1
ATOM 1792 C CA . LEU A 1 224 ? 13.43 -6.551 13.898 1 76.81 224 LEU A CA 1
ATOM 1793 C C . LEU A 1 224 ? 13.617 -5.188 14.555 1 76.81 224 LEU A C 1
ATOM 1795 O O . LEU A 1 224 ? 13.938 -5.105 15.742 1 76.81 224 LEU A O 1
ATOM 1799 N N . ILE A 1 225 ? 13.414 -4.215 13.773 1 83.75 225 ILE A N 1
ATOM 1800 C CA . ILE A 1 225 ? 13.531 -2.852 14.281 1 83.75 225 ILE A CA 1
ATOM 1801 C C . ILE A 1 225 ? 12.445 -2.59 15.32 1 83.75 225 ILE A C 1
ATOM 1803 O O . ILE A 1 225 ? 12.711 -2.002 16.375 1 83.75 225 ILE A O 1
ATOM 1807 N N . PHE A 1 226 ? 11.25 -3.035 15.039 1 78.44 226 PHE A N 1
ATOM 1808 C CA . PHE A 1 226 ? 10.148 -2.83 15.969 1 78.44 226 PHE A CA 1
ATOM 1809 C C . PHE A 1 226 ? 10.398 -3.566 17.281 1 78.44 226 PHE A C 1
ATOM 1811 O O . PHE A 1 226 ? 10.062 -3.07 18.359 1 78.44 226 PHE A O 1
ATOM 1818 N N . ASN A 1 227 ? 10.969 -4.723 17.156 1 73.56 227 ASN A N 1
ATOM 1819 C CA . ASN A 1 227 ? 11.344 -5.457 18.359 1 73.56 227 ASN A CA 1
ATOM 1820 C C . ASN A 1 227 ? 12.359 -4.68 19.203 1 73.56 227 ASN A C 1
ATOM 1822 O O . ASN A 1 227 ? 12.258 -4.633 20.422 1 73.56 227 ASN A O 1
ATOM 1826 N N . GLU A 1 228 ? 13.305 -4.156 18.516 1 78.81 228 GLU A N 1
ATOM 1827 C CA . GLU A 1 228 ? 14.328 -3.363 19.188 1 78.81 228 GLU A CA 1
ATOM 1828 C C . GLU A 1 228 ? 13.711 -2.145 19.875 1 78.81 228 GLU A C 1
ATOM 1830 O O . GLU A 1 228 ? 14.102 -1.79 20.984 1 78.81 228 GLU A O 1
ATOM 1835 N N . ILE A 1 229 ? 12.812 -1.522 19.172 1 81 229 ILE A N 1
ATOM 1836 C CA . ILE A 1 229 ? 12.141 -0.344 19.703 1 81 229 ILE A CA 1
ATOM 1837 C C . ILE A 1 229 ? 11.359 -0.723 20.969 1 81 229 ILE A C 1
ATOM 1839 O O . ILE A 1 229 ? 11.383 0.006 21.953 1 81 229 ILE A O 1
ATOM 1843 N N . LYS A 1 230 ? 10.711 -1.825 20.906 1 72.19 230 LYS A N 1
ATOM 1844 C CA . LYS A 1 230 ? 9.938 -2.316 22.031 1 72.19 230 LYS A CA 1
ATOM 1845 C C . LYS A 1 230 ? 10.836 -2.648 23.219 1 72.19 230 LYS A C 1
ATOM 1847 O O . LYS A 1 230 ? 10.516 -2.32 24.359 1 72.19 230 LYS A O 1
ATOM 1852 N N . GLU A 1 231 ? 11.852 -3.291 22.969 1 72.5 231 GLU A N 1
ATOM 1853 C CA . GLU A 1 231 ? 12.773 -3.736 24.016 1 72.5 231 GLU A CA 1
ATOM 1854 C C . GLU A 1 231 ? 13.422 -2.551 24.719 1 72.5 231 GLU A C 1
ATOM 1856 O O . GLU A 1 231 ? 13.688 -2.604 25.922 1 72.5 231 GLU A O 1
ATOM 1861 N N . ASN A 1 232 ? 13.633 -1.558 23.969 1 73.75 232 ASN A N 1
ATOM 1862 C CA . ASN A 1 232 ? 14.328 -0.401 24.516 1 73.75 232 ASN A CA 1
ATOM 1863 C C . ASN A 1 232 ? 13.352 0.588 25.156 1 73.75 232 ASN A C 1
ATOM 1865 O O . ASN A 1 232 ? 13.75 1.676 25.578 1 73.75 232 ASN A O 1
ATOM 1869 N N . ASN A 1 233 ? 12.086 0.131 25.266 1 61.69 233 ASN A N 1
ATOM 1870 C CA . ASN A 1 233 ? 11.031 0.939 25.875 1 61.69 233 ASN A CA 1
ATOM 1871 C C . ASN A 1 233 ? 10.992 2.346 25.297 1 61.69 233 ASN A C 1
ATOM 1873 O O . ASN A 1 233 ? 10.828 3.324 26.016 1 61.69 233 ASN A O 1
ATOM 1877 N N . ASN A 1 234 ? 11.383 2.492 24.219 1 61.47 234 ASN A N 1
ATOM 1878 C CA . ASN A 1 234 ? 11.305 3.787 23.547 1 61.47 234 ASN A CA 1
ATOM 1879 C C . ASN A 1 234 ? 9.891 4.09 23.062 1 61.47 234 ASN A C 1
ATOM 1881 O O . ASN A 1 234 ? 9.68 4.297 21.875 1 61.47 234 ASN A O 1
ATOM 1885 N N . ASN A 1 235 ? 8.914 3.934 23.938 1 56.66 235 ASN A N 1
ATOM 1886 C CA . ASN A 1 235 ? 7.496 3.984 23.594 1 56.66 235 ASN A CA 1
ATOM 1887 C C . ASN A 1 235 ? 6.984 5.422 23.547 1 56.66 235 ASN A C 1
ATOM 1889 O O . ASN A 1 235 ? 5.797 5.652 23.312 1 56.66 235 ASN A O 1
ATOM 1893 N N . ASN A 1 236 ? 7.906 6.344 23.875 1 62.94 236 ASN A N 1
ATOM 1894 C CA . ASN A 1 236 ? 7.422 7.719 23.781 1 62.94 236 ASN A CA 1
ATOM 1895 C C . ASN A 1 236 ? 7.395 8.211 22.344 1 62.94 236 ASN A C 1
ATOM 1897 O O . ASN A 1 236 ? 8.188 9.07 21.953 1 62.94 236 ASN A O 1
ATOM 1901 N N . VAL A 1 237 ? 6.551 7.52 21.656 1 64.25 237 VAL A N 1
ATOM 1902 C CA . VAL A 1 237 ? 6.512 7.84 20.234 1 64.25 237 VAL A CA 1
ATOM 1903 C C . VAL A 1 237 ? 5.691 9.109 20.016 1 64.25 237 VAL A C 1
ATOM 1905 O O . VAL A 1 237 ? 4.523 9.172 20.406 1 64.25 237 VAL A O 1
ATOM 1908 N N . ARG A 1 238 ? 6.445 10.117 19.656 1 72.75 238 ARG A N 1
ATOM 1909 C CA . ARG A 1 238 ? 5.84 11.336 19.125 1 72.75 238 ARG A CA 1
ATOM 1910 C C . ARG A 1 238 ? 5.637 11.227 17.625 1 72.75 238 ARG A C 1
ATOM 1912 O O . ARG A 1 238 ? 5.309 10.156 17.109 1 72.75 238 ARG A O 1
ATOM 1919 N N . ASP A 1 239 ? 6.027 12.258 16.875 1 88.44 239 ASP A N 1
ATOM 1920 C CA . ASP A 1 239 ? 5.961 12.312 15.422 1 88.44 239 ASP A CA 1
ATOM 1921 C C . ASP A 1 239 ? 7.043 11.445 14.789 1 88.44 239 ASP A C 1
ATOM 1923 O O . ASP A 1 239 ? 8.125 11.273 15.359 1 88.44 239 ASP A O 1
ATOM 1927 N N . THR A 1 240 ? 6.68 10.758 13.789 1 93.19 240 THR A N 1
ATOM 1928 C CA . THR A 1 240 ? 7.598 9.875 13.07 1 93.19 240 THR A CA 1
ATOM 1929 C C . THR A 1 240 ? 7.844 10.391 11.656 1 93.19 240 THR A C 1
ATOM 1931 O O . THR A 1 240 ? 6.91 10.82 10.977 1 93.19 240 THR A O 1
ATOM 1934 N N . LEU A 1 241 ? 9.117 10.375 11.312 1 96.56 241 LEU A N 1
ATOM 1935 C CA . LEU A 1 241 ? 9.508 10.75 9.961 1 96.56 241 LEU A CA 1
ATOM 1936 C C . LEU A 1 241 ? 9.961 9.531 9.164 1 96.56 241 LEU A C 1
ATOM 1938 O O . LEU A 1 241 ? 10.766 8.734 9.648 1 96.56 241 LEU A O 1
ATOM 1942 N N . ILE A 1 242 ? 9.391 9.414 8.016 1 96.88 242 ILE A N 1
ATOM 1943 C CA . ILE A 1 242 ? 9.758 8.336 7.105 1 96.88 242 ILE A CA 1
ATOM 1944 C C . ILE A 1 242 ? 10.438 8.922 5.867 1 96.88 242 ILE A C 1
ATOM 1946 O O . ILE A 1 242 ? 9.938 9.883 5.277 1 96.88 242 ILE A O 1
ATOM 1950 N N . LEU A 1 243 ? 11.578 8.375 5.492 1 97.69 243 LEU A N 1
ATOM 1951 C CA . LEU A 1 243 ? 12.273 8.789 4.277 1 97.69 243 LEU A CA 1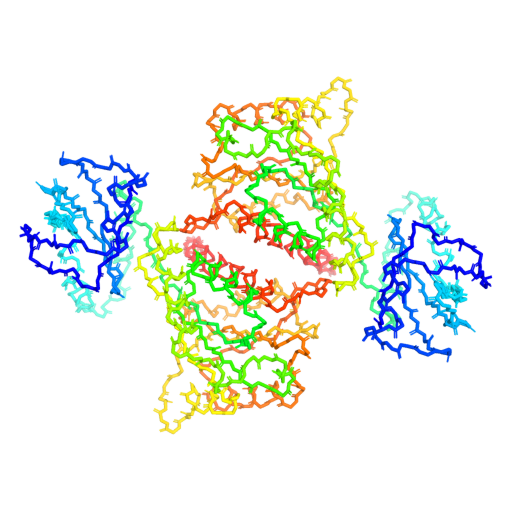
ATOM 1952 C C . LEU A 1 243 ? 12.312 7.652 3.264 1 97.69 243 LEU A C 1
ATOM 1954 O O . LEU A 1 243 ? 12.773 6.551 3.578 1 97.69 243 LEU A O 1
ATOM 1958 N N . ILE A 1 244 ? 11.852 7.938 2.105 1 95.75 244 ILE A N 1
ATOM 1959 C CA . ILE A 1 244 ? 11.891 7.02 0.971 1 95.75 244 ILE A CA 1
ATOM 1960 C C . ILE A 1 244 ? 12.617 7.676 -0.199 1 95.75 244 ILE A C 1
ATOM 1962 O O . ILE A 1 244 ? 12.273 8.781 -0.619 1 95.75 244 ILE A O 1
ATOM 1966 N N . GLY A 1 245 ? 13.609 7.027 -0.728 1 93.31 245 GLY A N 1
ATOM 1967 C CA . GLY A 1 245 ? 14.383 7.582 -1.827 1 93.31 245 GLY A CA 1
ATOM 1968 C C . GLY A 1 245 ? 13.695 7.441 -3.172 1 93.31 245 GLY A C 1
ATOM 1969 O O . GLY A 1 245 ? 12.68 6.754 -3.287 1 93.31 245 GLY A O 1
ATOM 1970 N N . PRO A 1 246 ? 14.281 8.164 -4.129 1 92.31 246 PRO A N 1
ATOM 1971 C CA . PRO A 1 246 ? 13.781 8 -5.496 1 92.31 246 PRO A CA 1
ATOM 1972 C C . PRO A 1 246 ? 14.023 6.594 -6.043 1 92.31 246 PRO A C 1
ATOM 1974 O O . PRO A 1 246 ? 14.445 5.703 -5.301 1 92.31 246 PRO A O 1
ATOM 1977 N N . GLU A 1 247 ? 13.641 6.375 -7.297 1 85.31 247 GLU A N 1
ATOM 1978 C CA . GLU A 1 247 ? 13.805 5.066 -7.922 1 85.31 247 GLU A CA 1
ATOM 1979 C C . GLU A 1 247 ? 15.242 4.574 -7.797 1 85.31 247 GLU A C 1
ATOM 1981 O O . GLU A 1 247 ? 15.484 3.383 -7.59 1 85.31 247 GLU A O 1
ATOM 1986 N N . GLY A 1 248 ? 16.172 5.457 -7.809 1 86.5 248 GLY A N 1
ATOM 1987 C CA . GLY A 1 248 ? 17.578 5.105 -7.68 1 86.5 248 GLY A CA 1
ATOM 1988 C C . GLY A 1 248 ? 18.047 5.012 -6.238 1 86.5 248 GLY A C 1
ATOM 1989 O O . GLY A 1 248 ? 19.203 4.676 -5.973 1 86.5 248 GLY A O 1
ATOM 1990 N N . GLY A 1 249 ? 17.156 5.285 -5.273 1 90.81 249 GLY A N 1
ATOM 1991 C CA . GLY A 1 249 ? 17.5 5.234 -3.861 1 90.81 249 GLY A CA 1
ATOM 1992 C C . GLY A 1 249 ? 18.328 6.418 -3.406 1 90.81 249 GLY A C 1
ATOM 1993 O O . GLY A 1 249 ? 18.531 7.371 -4.164 1 90.81 249 GLY A O 1
ATOM 1994 N N . PHE A 1 250 ? 18.703 6.387 -2.146 1 94.25 250 PHE A N 1
ATOM 1995 C CA . PHE A 1 250 ? 19.625 7.363 -1.58 1 94.25 250 PHE A CA 1
ATOM 1996 C C . PHE A 1 250 ? 21.062 6.895 -1.742 1 94.25 250 PHE A C 1
ATOM 1998 O O . PHE A 1 250 ? 21.344 5.699 -1.645 1 94.25 250 PHE A O 1
ATOM 2005 N N . THR A 1 251 ? 21.938 7.828 -1.95 1 94.81 251 THR A N 1
ATOM 2006 C CA . THR A 1 251 ? 23.344 7.488 -1.951 1 94.81 251 THR A CA 1
ATOM 2007 C C . THR A 1 251 ? 23.844 7.246 -0.529 1 94.81 251 THR A C 1
ATOM 2009 O O . THR A 1 251 ? 23.234 7.703 0.437 1 94.81 251 THR A O 1
ATOM 2012 N N . ASN A 1 252 ? 24.953 6.547 -0.493 1 95 252 ASN A N 1
ATOM 2013 C CA . ASN A 1 252 ? 25.578 6.348 0.81 1 95 252 ASN A CA 1
ATOM 2014 C C . ASN A 1 252 ? 25.906 7.68 1.484 1 95 252 ASN A C 1
ATOM 2016 O O . ASN A 1 252 ? 25.766 7.809 2.703 1 95 252 ASN A O 1
ATOM 2020 N N . ASN A 1 253 ? 26.344 8.578 0.709 1 96 253 ASN A N 1
ATOM 2021 C CA . ASN A 1 253 ? 26.641 9.906 1.236 1 96 253 ASN A CA 1
ATOM 2022 C C . ASN A 1 253 ? 25.406 10.555 1.849 1 96 253 ASN A C 1
ATOM 2024 O O . ASN A 1 253 ? 25.484 11.141 2.934 1 96 253 ASN A O 1
ATOM 2028 N N . GLU A 1 254 ? 24.297 10.484 1.217 1 96.19 254 GLU A N 1
ATOM 2029 C CA . GLU A 1 254 ? 23.047 11.055 1.713 1 96.19 254 GLU A CA 1
ATOM 2030 C C . GLU A 1 254 ? 22.625 10.383 3.012 1 96.19 254 GLU A C 1
ATOM 2032 O O . GLU A 1 254 ? 22.188 11.055 3.953 1 96.19 254 GLU A O 1
ATOM 2037 N N . ILE A 1 255 ? 22.75 9.102 3.023 1 96.25 255 ILE A N 1
ATOM 2038 C CA . ILE A 1 255 ? 22.375 8.344 4.215 1 96.25 255 ILE A CA 1
ATOM 2039 C C . ILE A 1 255 ? 23.281 8.742 5.379 1 96.25 255 ILE A C 1
ATOM 2041 O O . ILE A 1 255 ? 22.797 8.984 6.488 1 96.25 255 ILE A O 1
ATOM 2045 N N . ASN A 1 256 ? 24.531 8.836 5.102 1 96 256 ASN A N 1
ATOM 2046 C CA . ASN A 1 256 ? 25.5 9.211 6.125 1 96 256 ASN A CA 1
ATOM 2047 C C . ASN A 1 256 ? 25.25 10.625 6.645 1 96 256 ASN A C 1
ATOM 2049 O O . ASN A 1 256 ? 25.375 10.883 7.844 1 96 256 ASN A O 1
ATOM 2053 N N . GLN A 1 257 ? 24.969 11.5 5.762 1 95.31 257 GLN A N 1
ATOM 2054 C CA . GLN A 1 257 ? 24.672 12.867 6.152 1 95.31 257 GLN A CA 1
ATOM 2055 C C . GLN A 1 257 ? 23.484 12.922 7.117 1 95.31 257 GLN A C 1
ATOM 2057 O O . GLN A 1 257 ? 23.531 13.641 8.117 1 95.31 257 GLN A O 1
ATOM 2062 N N . LEU A 1 258 ? 22.453 12.219 6.805 1 95.56 258 LEU A N 1
ATOM 2063 C CA . LEU A 1 258 ? 21.297 12.156 7.676 1 95.56 258 LEU A CA 1
ATOM 2064 C C . LEU A 1 258 ? 21.656 11.57 9.039 1 95.56 258 LEU A C 1
ATOM 2066 O O . LEU A 1 258 ? 21.297 12.125 10.078 1 95.56 258 LEU A O 1
ATOM 2070 N N . GLN A 1 259 ? 22.359 10.492 8.961 1 94.81 259 GLN A N 1
ATOM 2071 C CA . GLN A 1 259 ? 22.781 9.828 10.188 1 94.81 259 GLN A CA 1
ATOM 2072 C C . GLN A 1 259 ? 23.594 10.758 11.07 1 94.81 259 GLN A C 1
ATOM 2074 O O . GLN A 1 259 ? 23.359 10.867 12.273 1 94.81 259 GLN A O 1
ATOM 2079 N N . GLN A 1 260 ? 24.531 11.43 10.484 1 94.31 260 GLN A N 1
ATOM 2080 C CA . GLN A 1 260 ? 25.391 12.344 11.227 1 94.31 260 GLN A CA 1
ATOM 2081 C C . GLN A 1 260 ? 24.578 13.484 11.844 1 94.31 260 GLN A C 1
ATOM 2083 O O . GLN A 1 260 ? 24.812 13.875 12.984 1 94.31 260 GLN A O 1
ATOM 2088 N N . THR A 1 261 ? 23.656 13.977 11.047 1 92.94 261 THR A N 1
ATOM 2089 C CA . THR A 1 261 ? 22.797 15.07 11.508 1 92.94 261 THR A CA 1
ATOM 2090 C C . THR A 1 261 ? 21.969 14.633 12.711 1 92.94 261 THR A C 1
ATOM 2092 O O . THR A 1 261 ? 21.859 15.359 13.695 1 92.94 261 THR A O 1
ATOM 2095 N N . ILE A 1 262 ? 21.484 13.477 12.727 1 92.44 262 ILE A N 1
ATOM 2096 C CA . ILE A 1 262 ? 20.625 12.953 13.789 1 92.44 262 ILE A CA 1
ATOM 2097 C C . ILE A 1 262 ? 21.469 12.648 15.023 1 92.44 262 ILE A C 1
ATOM 2099 O O . ILE A 1 262 ? 21.062 12.93 16.156 1 92.44 262 ILE A O 1
ATOM 2103 N N . ASP A 1 263 ? 22.641 12.078 14.789 1 92.56 263 ASP A N 1
ATOM 2104 C CA . ASP A 1 263 ? 23.547 11.742 15.883 1 92.56 263 ASP A CA 1
ATOM 2105 C C . ASP A 1 263 ? 23.969 13 16.656 1 92.56 263 ASP A C 1
ATOM 2107 O O . ASP A 1 263 ? 24.062 12.969 17.875 1 92.56 263 ASP A O 1
ATOM 2111 N N . LYS A 1 264 ? 24.188 13.969 15.961 1 90.12 264 LYS A N 1
ATOM 2112 C CA . LYS A 1 264 ? 24.609 15.227 16.578 1 90.12 264 LYS A CA 1
ATOM 2113 C C . LYS A 1 264 ? 23.516 15.773 17.484 1 90.12 264 LYS A C 1
ATOM 2115 O O . LYS A 1 264 ? 23.812 16.344 18.547 1 90.12 264 LYS A O 1
ATOM 2120 N N . ARG A 1 265 ? 22.297 15.641 17.203 1 88.38 265 ARG A N 1
ATOM 2121 C CA . ARG A 1 265 ? 21.188 16.156 17.984 1 88.38 265 ARG A CA 1
ATOM 2122 C C . ARG A 1 265 ? 20.875 15.227 19.156 1 88.38 265 ARG A C 1
ATOM 2124 O O . ARG A 1 265 ? 20.469 15.688 20.234 1 88.38 265 ARG A O 1
ATOM 2131 N N . ASN A 1 266 ? 20.891 13.883 19.031 1 87 266 ASN A N 1
ATOM 2132 C CA . ASN A 1 266 ? 20.75 12.836 20.031 1 87 266 ASN A CA 1
ATOM 2133 C C . ASN A 1 266 ? 19.375 12.867 20.688 1 87 266 ASN A C 1
ATOM 2135 O O . ASN A 1 266 ? 19.234 12.617 21.875 1 87 266 ASN A O 1
ATOM 2139 N N . ASP A 1 267 ? 18.469 13.336 20.016 1 89.38 267 ASP A N 1
ATOM 2140 C CA . ASP A 1 267 ? 17.125 13.414 20.594 1 89.38 267 ASP A CA 1
ATOM 2141 C C . ASP A 1 267 ? 16.109 12.695 19.688 1 89.38 267 ASP A C 1
ATOM 2143 O O . ASP A 1 267 ? 14.898 12.883 19.844 1 89.38 267 ASP A O 1
ATOM 2147 N N . SER A 1 268 ? 16.609 11.953 18.734 1 89.88 268 SER A N 1
ATOM 2148 C CA . SER A 1 268 ? 15.797 11.117 17.844 1 89.88 268 SER A CA 1
ATOM 2149 C C . SER A 1 268 ? 16.422 9.75 17.641 1 89.88 268 SER A C 1
ATOM 2151 O O . SER A 1 268 ? 17.641 9.602 17.75 1 89.88 268 SER A O 1
ATOM 2153 N N . ASN A 1 269 ? 15.609 8.836 17.406 1 91.12 269 ASN A N 1
ATOM 2154 C CA . ASN A 1 269 ? 16.078 7.504 17.047 1 91.12 269 ASN A CA 1
ATOM 2155 C C . ASN A 1 269 ? 16.031 7.289 15.539 1 91.12 269 ASN A C 1
ATOM 2157 O O . ASN A 1 269 ? 15.008 7.559 14.898 1 91.12 269 ASN A O 1
ATOM 2161 N N . PHE A 1 270 ? 17.141 6.824 15.062 1 93.56 270 PHE A N 1
ATOM 2162 C CA . PHE A 1 270 ? 17.266 6.637 13.625 1 93.56 270 PHE A CA 1
ATOM 2163 C C . PHE A 1 270 ? 17.359 5.156 13.273 1 93.56 270 PHE A C 1
ATOM 2165 O O . PHE A 1 270 ? 18.172 4.43 13.852 1 93.56 270 PHE A O 1
ATOM 2172 N N . TYR A 1 271 ? 16.516 4.77 12.305 1 93.75 271 TYR A N 1
ATOM 2173 C CA . TYR A 1 271 ? 16.5 3.375 11.883 1 93.75 271 TYR A CA 1
ATOM 2174 C C . TYR A 1 271 ? 16.594 3.268 10.359 1 93.75 271 TYR A C 1
ATOM 2176 O O . TYR A 1 271 ? 15.914 3.994 9.633 1 93.75 271 TYR A O 1
ATOM 2184 N N . ILE A 1 272 ? 17.438 2.432 9.914 1 94.5 272 ILE A N 1
ATOM 2185 C CA . ILE A 1 272 ? 17.5 2.068 8.508 1 94.5 272 ILE A CA 1
ATOM 2186 C C . ILE A 1 272 ? 16.875 0.696 8.297 1 94.5 272 ILE A C 1
ATOM 2188 O O . ILE A 1 272 ? 17.297 -0.294 8.891 1 94.5 272 ILE A O 1
ATOM 2192 N N . SER A 1 273 ? 15.828 0.704 7.492 1 89.88 273 SER A N 1
ATOM 2193 C CA . SER A 1 273 ? 15.07 -0.533 7.316 1 89.88 273 SER A CA 1
ATOM 2194 C C . SER A 1 273 ? 14.953 -0.902 5.84 1 89.88 273 SER A C 1
ATOM 2196 O O . SER A 1 273 ? 15 -0.03 4.973 1 89.88 273 SER A O 1
ATOM 2198 N N . LYS A 1 274 ? 14.867 -2.174 5.621 1 83.31 274 LYS A N 1
ATOM 2199 C CA . LYS A 1 274 ? 14.602 -2.627 4.258 1 83.31 274 LYS A CA 1
ATOM 2200 C C . LYS A 1 274 ? 13.109 -2.818 4.02 1 83.31 274 LYS A C 1
ATOM 2202 O O . LYS A 1 274 ? 12.336 -2.98 4.969 1 83.31 274 LYS A O 1
ATOM 2207 N N . LEU A 1 275 ? 12.555 -2.76 2.738 1 66.5 275 LEU A N 1
ATOM 2208 C CA . LEU A 1 275 ? 11.148 -2.771 2.344 1 66.5 275 LEU A CA 1
ATOM 2209 C C . LEU A 1 275 ? 10.641 -4.199 2.193 1 66.5 275 LEU A C 1
ATOM 2211 O O . LEU A 1 275 ? 9.43 -4.441 2.242 1 66.5 275 LEU A O 1
ATOM 2215 N N . GLY A 1 276 ? 11.5 -5.207 2.102 1 64.5 276 GLY A N 1
ATOM 2216 C CA . GLY A 1 276 ? 11.148 -6.586 1.807 1 64.5 276 GLY A CA 1
ATOM 2217 C C . GLY A 1 276 ? 12.125 -7.266 0.868 1 64.5 276 GLY A C 1
ATOM 2218 O O . GLY A 1 276 ? 13.258 -6.801 0.697 1 64.5 276 GLY A O 1
ATOM 2219 N N . ASN A 1 277 ? 11.617 -8.391 0.317 1 64.19 277 ASN A N 1
ATOM 2220 C CA . ASN A 1 277 ? 12.516 -9.203 -0.493 1 64.19 277 ASN A CA 1
ATOM 2221 C C . ASN A 1 277 ? 12.484 -8.781 -1.96 1 64.19 277 ASN A C 1
ATOM 2223 O O . ASN A 1 277 ? 13.297 -9.25 -2.762 1 64.19 277 ASN A O 1
ATOM 2227 N N . THR A 1 278 ? 11.547 -7.961 -2.281 1 72.81 278 THR A N 1
ATOM 2228 C CA . THR A 1 278 ? 11.414 -7.48 -3.652 1 72.81 278 THR A CA 1
ATOM 2229 C C . THR A 1 278 ? 11.703 -5.984 -3.729 1 72.81 278 THR A C 1
ATOM 2231 O O . THR A 1 278 ? 11.719 -5.297 -2.705 1 72.81 278 THR A O 1
ATOM 2234 N N . ILE A 1 279 ? 12.031 -5.59 -4.898 1 80.75 279 ILE A N 1
ATOM 2235 C CA . ILE A 1 279 ? 12.242 -4.168 -5.129 1 80.75 279 ILE A CA 1
ATOM 2236 C C . ILE A 1 279 ? 10.898 -3.48 -5.379 1 80.75 279 ILE A C 1
ATOM 2238 O O . ILE A 1 279 ? 10.211 -3.791 -6.355 1 80.75 279 ILE A O 1
ATOM 2242 N N . LEU A 1 280 ? 10.57 -2.611 -4.508 1 87.88 280 LEU A N 1
ATOM 2243 C CA . LEU A 1 280 ? 9.328 -1.856 -4.672 1 87.88 280 LEU A CA 1
ATOM 2244 C C . LEU A 1 280 ? 9.594 -0.521 -5.359 1 87.88 280 LEU A C 1
ATOM 2246 O O . LEU A 1 280 ? 10.609 0.129 -5.094 1 87.88 280 LEU A O 1
ATOM 2250 N N . ARG A 1 281 ? 8.734 -0.134 -6.168 1 90.62 281 ARG A N 1
ATOM 2251 C CA . ARG A 1 281 ? 8.797 1.241 -6.652 1 90.62 281 ARG A CA 1
ATOM 2252 C C . ARG A 1 281 ? 8.641 2.234 -5.508 1 90.62 281 ARG A C 1
ATOM 2254 O O . ARG A 1 281 ? 8.078 1.901 -4.461 1 90.62 281 ARG A O 1
ATOM 2261 N N . MET A 1 282 ? 9.055 3.389 -5.734 1 92.19 282 MET A N 1
ATOM 2262 C CA . MET A 1 282 ? 9.125 4.367 -4.652 1 92.19 282 MET A CA 1
ATOM 2263 C C . MET A 1 282 ? 7.73 4.688 -4.121 1 92.19 282 MET A C 1
ATOM 2265 O O . MET A 1 282 ? 7.539 4.844 -2.916 1 92.19 282 MET A O 1
ATOM 2269 N N . GLU A 1 283 ? 6.699 4.863 -5.02 1 94.75 283 GLU A N 1
ATOM 2270 C CA . GLU A 1 283 ? 5.355 5.184 -4.551 1 94.75 283 GLU A CA 1
ATOM 2271 C C . GLU A 1 283 ? 4.754 4.027 -3.758 1 94.75 283 GLU A C 1
ATOM 2273 O O . GLU A 1 283 ? 4.012 4.25 -2.797 1 94.75 283 GLU A O 1
ATOM 2278 N N . THR A 1 284 ? 5.062 2.775 -4.184 1 93.69 284 THR A N 1
ATOM 2279 C CA . THR A 1 284 ? 4.605 1.604 -3.445 1 93.69 284 THR A CA 1
ATOM 2280 C C . THR A 1 284 ? 5.242 1.554 -2.061 1 93.69 284 THR A C 1
ATOM 2282 O O . THR A 1 284 ? 4.555 1.325 -1.062 1 93.69 284 THR A O 1
ATOM 2285 N N . ALA A 1 285 ? 6.504 1.778 -2.064 1 93.19 285 ALA A N 1
ATOM 2286 C CA . ALA A 1 285 ? 7.223 1.801 -0.793 1 93.19 285 ALA A CA 1
ATOM 2287 C C . ALA A 1 285 ? 6.648 2.861 0.142 1 93.19 285 ALA A C 1
ATOM 2289 O O . ALA A 1 285 ? 6.438 2.602 1.329 1 93.19 285 ALA A O 1
ATOM 2290 N N . ALA A 1 286 ? 6.406 4.051 -0.379 1 95.25 286 ALA A N 1
ATOM 2291 C CA . ALA A 1 286 ? 5.859 5.156 0.406 1 95.25 286 ALA A CA 1
ATOM 2292 C C . ALA A 1 286 ? 4.531 4.77 1.044 1 95.25 286 ALA A C 1
ATOM 2294 O O . ALA A 1 286 ? 4.324 4.984 2.24 1 95.25 286 ALA A O 1
ATOM 2295 N N . ILE A 1 287 ? 3.684 4.156 0.274 1 94.81 287 ILE A N 1
ATOM 2296 C CA . ILE A 1 287 ? 2.332 3.809 0.7 1 94.81 287 ILE A CA 1
ATOM 2297 C C . ILE A 1 287 ? 2.391 2.689 1.737 1 94.81 287 ILE A C 1
ATOM 2299 O O . ILE A 1 287 ? 1.859 2.83 2.842 1 94.81 287 ILE A O 1
ATOM 2303 N N . VAL A 1 288 ? 3.121 1.657 1.453 1 91.31 288 VAL A N 1
ATOM 2304 C CA . VAL A 1 288 ? 3.096 0.46 2.287 1 91.31 288 VAL A CA 1
ATOM 2305 C C . VAL A 1 288 ? 3.852 0.72 3.588 1 91.31 288 VAL A C 1
ATOM 2307 O O . VAL A 1 288 ? 3.43 0.273 4.656 1 91.31 288 VAL A O 1
ATOM 2310 N N . LYS A 1 289 ? 4.895 1.415 3.527 1 90.75 289 LYS A N 1
ATOM 2311 C CA . LYS A 1 289 ? 5.691 1.62 4.734 1 90.75 289 LYS A CA 1
ATOM 2312 C C . LYS A 1 289 ? 5.035 2.637 5.66 1 90.75 289 LYS A C 1
ATOM 2314 O O . LYS A 1 289 ? 5.129 2.52 6.887 1 90.75 289 LYS A O 1
ATOM 2319 N N . SER A 1 290 ? 4.363 3.648 5.086 1 91.75 290 SER A N 1
ATOM 2320 C CA . SER A 1 290 ? 3.605 4.582 5.914 1 91.75 290 SER A CA 1
ATOM 2321 C C . SER A 1 290 ? 2.498 3.869 6.684 1 91.75 290 SER A C 1
ATOM 2323 O O . SER A 1 290 ? 2.326 4.09 7.883 1 91.75 290 SER A O 1
ATOM 2325 N N . GLU A 1 291 ? 1.839 3.016 5.996 1 87.62 291 GLU A N 1
ATOM 2326 C CA . GLU A 1 291 ? 0.749 2.285 6.637 1 87.62 291 GLU A CA 1
ATOM 2327 C C . GLU A 1 291 ? 1.279 1.312 7.688 1 87.62 291 GLU A C 1
ATOM 2329 O O . GLU A 1 291 ? 0.692 1.17 8.766 1 87.62 291 GLU A O 1
ATOM 2334 N N . LEU A 1 292 ? 2.309 0.618 7.352 1 83.44 292 LEU A N 1
ATOM 2335 C CA . LEU A 1 292 ? 2.889 -0.36 8.266 1 83.44 292 LEU A CA 1
ATOM 2336 C C . LEU A 1 292 ? 3.316 0.302 9.57 1 83.44 292 LEU A C 1
ATOM 2338 O O . LEU A 1 292 ? 2.996 -0.188 10.656 1 83.44 292 LEU A O 1
ATOM 2342 N N . ILE A 1 293 ? 4.004 1.369 9.492 1 85.56 293 ILE A N 1
ATOM 2343 C CA . ILE A 1 293 ? 4.512 2.062 10.672 1 85.56 293 ILE A CA 1
ATOM 2344 C C . ILE A 1 293 ? 3.344 2.635 11.469 1 85.56 293 ILE A C 1
ATOM 2346 O O . ILE A 1 293 ? 3.311 2.523 12.695 1 85.56 293 ILE A O 1
ATOM 2350 N N . LEU A 1 294 ? 2.402 3.217 10.773 1 83.44 294 LEU A N 1
ATOM 2351 C CA . LEU A 1 294 ? 1.229 3.775 11.438 1 83.44 294 LEU A CA 1
ATOM 2352 C C . LEU A 1 294 ? 0.463 2.689 12.188 1 83.44 294 LEU A C 1
ATOM 2354 O O . LEU A 1 294 ? 0.054 2.891 13.328 1 83.44 294 LEU A O 1
ATOM 2358 N N . SER A 1 295 ? 0.289 1.56 11.547 1 77.12 295 SER A N 1
ATOM 2359 C CA . SER A 1 295 ? -0.471 0.458 12.133 1 77.12 295 SER A CA 1
ATOM 2360 C C . SER A 1 295 ? 0.209 -0.081 13.383 1 77.12 295 SER A C 1
ATOM 2362 O O . SER A 1 295 ? -0.461 -0.442 14.352 1 77.12 295 SER A O 1
ATOM 2364 N N . VAL A 1 296 ? 1.455 -0.121 13.375 1 74.81 296 VAL A N 1
ATOM 2365 C CA . VAL A 1 296 ? 2.205 -0.659 14.508 1 74.81 296 VAL A CA 1
ATOM 2366 C C . VAL A 1 296 ? 2.17 0.329 15.672 1 74.81 296 VAL A C 1
ATOM 2368 O O . VAL A 1 296 ? 1.961 -0.063 16.812 1 74.81 296 VAL A O 1
ATOM 2371 N N . TYR A 1 297 ? 2.342 1.542 15.352 1 76.44 297 TYR A N 1
ATOM 2372 C CA . TYR A 1 297 ? 2.4 2.545 16.406 1 76.44 297 TYR A CA 1
ATOM 2373 C C . TYR A 1 297 ? 1.02 2.793 17 1 76.44 297 TYR A C 1
ATOM 2375 O O . TYR A 1 297 ? 0.894 3.115 18.188 1 76.44 297 TYR A O 1
ATOM 2383 N N . MET A 1 298 ? 0.044 2.668 16.234 1 69.06 298 MET A N 1
ATOM 2384 C CA . MET A 1 298 ? -1.312 2.869 16.734 1 69.06 298 MET A CA 1
ATOM 2385 C C . MET A 1 298 ? -1.721 1.737 17.672 1 69.06 298 MET A C 1
ATOM 2387 O O . MET A 1 298 ? -2.445 1.96 18.641 1 69.06 298 MET A O 1
ATOM 2391 N N . ASN A 1 299 ? -1.26 0.486 17.375 1 60.06 299 ASN A N 1
ATOM 2392 C CA . ASN A 1 299 ? -1.677 -0.664 18.172 1 60.06 299 ASN A CA 1
ATOM 2393 C C . ASN A 1 299 ? -0.69 -0.953 19.312 1 60.06 299 ASN A C 1
ATOM 2395 O O . ASN A 1 299 ? -1.07 -1.494 20.344 1 60.06 299 ASN A O 1
ATOM 2399 N N . ASP A 1 300 ? 0.638 -1.038 18.984 1 54.75 300 ASP A N 1
ATOM 2400 C CA . ASP A 1 300 ? 1.579 -1.206 20.078 1 54.75 300 ASP A CA 1
ATOM 2401 C C . ASP A 1 300 ? 1.318 -0.184 21.188 1 54.75 300 ASP A C 1
ATOM 2403 O O . ASP A 1 300 ? 1.532 -0.469 22.375 1 54.75 300 ASP A O 1
ATOM 2407 N N . TYR A 1 301 ? 0.937 0.939 20.719 1 46.62 301 TYR A N 1
ATOM 2408 C CA . TYR A 1 301 ? 0.518 1.83 21.797 1 46.62 301 TYR A CA 1
ATOM 2409 C C . TYR A 1 301 ? -0.641 1.229 22.578 1 46.62 301 TYR A C 1
ATOM 2411 O O . TYR A 1 301 ? -0.755 1.44 23.781 1 46.62 301 TYR A O 1
ATOM 2419 N N . ILE A 1 302 ? -1.325 0.382 21.828 1 42.75 302 ILE A N 1
ATOM 2420 C CA . ILE A 1 302 ? -2.377 -0.256 22.609 1 42.75 302 ILE A CA 1
ATOM 2421 C C . ILE A 1 302 ? -1.768 -1.323 23.531 1 42.75 302 ILE A C 1
ATOM 2423 O O . ILE A 1 302 ? -2.146 -1.443 24.688 1 42.75 302 ILE A O 1
ATOM 2427 N N . HIS A 1 303 ? -0.814 -2.199 22.906 1 42.19 303 HIS A N 1
ATOM 2428 C CA . HIS A 1 303 ? -0.248 -3.229 23.781 1 42.19 303 HIS A CA 1
ATOM 2429 C C . HIS A 1 303 ? 0.687 -2.619 24.812 1 42.19 303 HIS A C 1
ATOM 2431 O O . HIS A 1 303 ? 0.897 -3.199 25.891 1 42.19 303 HIS A O 1
ATOM 2437 N N . PHE A 1 304 ? 1.433 -1.674 24.375 1 36.75 304 PHE A N 1
ATOM 2438 C CA . PHE A 1 304 ? 2.24 -1.067 25.422 1 36.75 304 PHE A CA 1
ATOM 2439 C C . PHE A 1 304 ? 1.376 -0.696 26.625 1 36.75 304 PHE A C 1
ATOM 2441 O O . PHE A 1 304 ? 1.771 -0.912 27.766 1 36.75 304 PHE A O 1
ATOM 2448 N N . PHE A 1 305 ? 0.247 -0.319 26.312 1 35.28 305 PHE A N 1
ATOM 2449 C CA . PHE A 1 305 ? -0.59 0.008 27.469 1 35.28 305 PHE A CA 1
ATOM 2450 C C . PHE A 1 305 ? -1.113 -1.258 28.141 1 35.28 305 PHE A C 1
ATOM 2452 O O . PHE A 1 305 ? -1.323 -1.284 29.344 1 35.28 305 PHE A O 1
ATOM 2459 N N . TYR A 1 306 ? -1.17 -2.307 27.297 1 34.75 306 TYR A N 1
ATOM 2460 C CA . TYR A 1 306 ? -1.673 -3.482 28 1 34.75 306 TYR A CA 1
ATOM 2461 C C . TYR A 1 306 ? -0.569 -4.141 28.812 1 34.75 306 TYR A C 1
ATOM 2463 O O . TYR A 1 306 ? -0.823 -4.668 29.906 1 34.75 306 TYR A O 1
ATOM 2471 N N . PHE A 1 307 ? 0.597 -4.301 28.25 1 32.09 307 PHE A N 1
ATOM 2472 C CA . PHE A 1 307 ? 1.625 -4.918 29.094 1 32.09 307 PHE A CA 1
ATOM 2473 C C . PHE A 1 307 ? 1.897 -4.074 30.328 1 32.09 307 PHE A C 1
ATOM 2475 O O . PHE A 1 307 ? 2.174 -4.613 31.406 1 32.09 307 PHE A O 1
ATOM 2482 N N . LEU A 1 308 ? 1.921 -2.846 30.203 1 30.11 308 LEU A N 1
ATOM 2483 C CA . LEU A 1 308 ? 2.08 -2.109 31.453 1 30.11 308 LEU A CA 1
ATOM 2484 C C . LEU A 1 308 ? 0.987 -2.482 32.438 1 30.11 308 LEU A C 1
ATOM 2486 O O . LEU A 1 308 ? 1.18 -2.367 33.656 1 30.11 308 LEU A O 1
ATOM 2490 N N . TYR A 1 309 ? -0.105 -2.836 31.953 1 29.22 309 TYR A N 1
ATOM 2491 C CA . TYR A 1 309 ? -1.089 -3.219 32.969 1 29.22 309 TYR A CA 1
ATOM 2492 C C . TYR A 1 309 ? -0.749 -4.574 33.562 1 29.22 309 TYR A C 1
ATOM 2494 O O . TYR A 1 309 ? -0.998 -4.809 34.75 1 29.22 309 TYR A O 1
ATOM 2502 N N . ASN A 1 310 ? -0.323 -5.547 32.75 1 28.8 310 ASN A N 1
ATOM 2503 C CA . ASN A 1 310 ? -0.147 -6.789 33.5 1 28.8 310 ASN A CA 1
ATOM 2504 C C . ASN A 1 310 ? 1.121 -6.758 34.344 1 28.8 310 ASN A C 1
ATOM 2506 O O . ASN A 1 310 ? 1.398 -7.703 35.094 1 28.8 310 ASN A O 1
ATOM 2510 N N . PHE A 1 311 ? 2.104 -6.047 34.031 1 26.78 311 PHE A N 1
ATOM 2511 C CA . PHE A 1 311 ? 3.197 -6.102 35 1 26.78 311 PHE A CA 1
ATOM 2512 C C . PHE A 1 311 ? 2.785 -5.461 36.312 1 26.78 311 PHE A C 1
ATOM 2514 O O . PHE A 1 311 ? 3.535 -5.512 37.312 1 26.78 311 PHE A O 1
ATOM 2521 N N . VAL A 1 312 ? 1.824 -4.672 36.438 1 25.38 312 VAL A N 1
ATOM 2522 C CA . VAL A 1 312 ? 1.629 -4.172 37.812 1 25.38 312 VAL A CA 1
ATOM 2523 C C . VAL A 1 312 ? 1.177 -5.316 38.719 1 25.38 312 VAL A C 1
ATOM 2525 O O . VAL A 1 312 ? 1.323 -5.238 39.938 1 25.38 312 VAL A O 1
ATOM 2528 N N . TYR A 1 313 ? 0.419 -6.355 38.281 1 23.42 313 TYR A N 1
ATOM 2529 C CA . TYR A 1 313 ? 0.012 -7.148 39.438 1 23.42 313 TYR A CA 1
ATOM 2530 C C . TYR A 1 313 ? 1.095 -8.156 39.812 1 23.42 313 TYR A C 1
ATOM 2532 O O . TYR A 1 313 ? 0.909 -8.961 40.719 1 23.42 313 TYR A O 1
ATOM 2540 N N . PHE A 1 314 ? 2.293 -8.305 39.188 1 21.72 314 PHE A N 1
ATOM 2541 C CA . PHE A 1 314 ? 3.127 -9.016 40.156 1 21.72 314 PHE A CA 1
ATOM 2542 C C . PHE A 1 314 ? 3.777 -8.047 41.125 1 21.72 314 PHE A C 1
ATOM 2544 O O . PHE A 1 314 ? 4.168 -6.941 40.75 1 21.72 314 PHE A O 1
ATOM 2551 N N . MET B 1 1 ? 20.656 -4.801 -13.891 1 68.69 1 MET B N 1
ATOM 2552 C CA . MET B 1 1 ? 20.562 -5.625 -15.094 1 68.69 1 MET B CA 1
ATOM 2553 C C . MET B 1 1 ? 19.125 -5.68 -15.609 1 68.69 1 MET B C 1
ATOM 2555 O O . MET B 1 1 ? 18.188 -5.719 -14.82 1 68.69 1 MET B O 1
ATOM 2559 N N . ARG B 1 2 ? 18.984 -5.512 -16.875 1 84.19 2 ARG B N 1
ATOM 2560 C CA . ARG B 1 2 ? 17.672 -5.496 -17.516 1 84.19 2 ARG B CA 1
ATOM 2561 C C . ARG B 1 2 ? 17.094 -6.902 -17.625 1 84.19 2 ARG B C 1
ATOM 2563 O O . ARG B 1 2 ? 17.828 -7.855 -17.922 1 84.19 2 ARG B O 1
ATOM 2570 N N . ARG B 1 3 ? 15.836 -6.957 -17.312 1 86.56 3 ARG B N 1
ATOM 2571 C CA . ARG B 1 3 ? 15.203 -8.273 -17.266 1 86.56 3 ARG B CA 1
ATOM 2572 C C . ARG B 1 3 ? 14.18 -8.438 -18.375 1 86.56 3 ARG B C 1
ATOM 2574 O O . ARG B 1 3 ? 13.461 -7.496 -18.703 1 86.56 3 ARG B O 1
ATOM 2581 N N . PHE B 1 4 ? 14.141 -9.641 -18.891 1 88.12 4 PHE B N 1
ATOM 2582 C CA . PHE B 1 4 ? 13.203 -9.977 -19.953 1 88.12 4 PHE B CA 1
ATOM 2583 C C . PHE B 1 4 ? 12.469 -11.273 -19.625 1 88.12 4 PHE B C 1
ATOM 2585 O O . PHE B 1 4 ? 13.023 -12.172 -19 1 88.12 4 PHE B O 1
ATOM 2592 N N . PHE B 1 5 ? 11.211 -11.375 -20.094 1 87.12 5 PHE B N 1
ATOM 2593 C CA . PHE B 1 5 ? 10.367 -12.523 -19.797 1 87.12 5 PHE B CA 1
ATOM 2594 C C . PHE B 1 5 ? 10.297 -13.469 -20.984 1 87.12 5 PHE B C 1
ATOM 2596 O O . PHE B 1 5 ? 10.148 -13.023 -22.125 1 87.12 5 PHE B O 1
ATOM 2603 N N . ILE B 1 6 ? 10.461 -14.695 -20.641 1 81.62 6 ILE B N 1
ATOM 2604 C CA . ILE B 1 6 ? 10.219 -15.734 -21.641 1 81.62 6 ILE B CA 1
ATOM 2605 C C . ILE B 1 6 ? 9.336 -16.828 -21.031 1 81.62 6 ILE B C 1
ATOM 2607 O O . ILE B 1 6 ? 9.359 -17.047 -19.812 1 81.62 6 ILE B O 1
ATOM 2611 N N . ASN B 1 7 ? 8.477 -17.391 -21.828 1 78.69 7 ASN B N 1
ATOM 2612 C CA . ASN B 1 7 ? 7.512 -18.344 -21.312 1 78.69 7 ASN B CA 1
ATOM 2613 C C . ASN B 1 7 ? 8.195 -19.5 -20.594 1 78.69 7 ASN B C 1
ATOM 2615 O O . ASN B 1 7 ? 7.793 -19.875 -19.484 1 78.69 7 ASN B O 1
ATOM 2619 N N . ASN B 1 8 ? 9.195 -20.078 -21.297 1 78.5 8 ASN B N 1
ATOM 2620 C CA . ASN B 1 8 ? 9.914 -21.203 -20.719 1 78.5 8 ASN B CA 1
ATOM 2621 C C . ASN B 1 8 ? 11.414 -21.141 -21.031 1 78.5 8 ASN B C 1
ATOM 2623 O O . ASN B 1 8 ? 11.805 -21 -22.188 1 78.5 8 ASN B O 1
ATOM 2627 N N . ILE B 1 9 ? 12.195 -21.156 -19.984 1 76.56 9 ILE B N 1
ATOM 2628 C CA . ILE B 1 9 ? 13.641 -21.234 -20.156 1 76.56 9 ILE B CA 1
ATOM 2629 C C . ILE B 1 9 ? 14.055 -22.688 -20.422 1 76.56 9 ILE B C 1
ATOM 2631 O O . ILE B 1 9 ? 13.805 -23.562 -19.609 1 76.56 9 ILE B O 1
ATOM 2635 N N . PRO B 1 10 ? 14.562 -22.875 -21.562 1 71.88 10 PRO B N 1
ATOM 2636 C CA . PRO B 1 10 ? 14.992 -24.25 -21.844 1 71.88 10 PRO B CA 1
ATOM 2637 C C . PRO B 1 10 ? 16.172 -24.672 -20.984 1 71.88 10 PRO B C 1
ATOM 2639 O O . PRO B 1 10 ? 17.031 -23.859 -20.656 1 71.88 10 PRO B O 1
ATOM 2642 N N . PHE B 1 11 ? 16.016 -25.672 -20.188 1 63.12 11 PHE B N 1
ATOM 2643 C CA . PHE B 1 11 ? 17.047 -26.188 -19.281 1 63.12 11 PHE B CA 1
ATOM 2644 C C . PHE B 1 11 ? 18.281 -26.641 -20.062 1 63.12 11 PHE B C 1
ATOM 2646 O O . PHE B 1 11 ? 18.875 -27.672 -19.75 1 63.12 11 PHE B O 1
ATOM 2653 N N . VAL B 1 12 ? 18.547 -26.125 -21.219 1 59.28 12 VAL B N 1
ATOM 2654 C CA . VAL B 1 12 ? 19.766 -26.484 -21.922 1 59.28 12 VAL B CA 1
ATOM 2655 C C . VAL B 1 12 ? 20.75 -25.328 -21.875 1 59.28 12 VAL B C 1
ATOM 2657 O O . VAL B 1 12 ? 20.438 -24.219 -22.344 1 59.28 12 VAL B O 1
ATOM 2660 N N . ASN B 1 13 ? 21.781 -25.5 -21.047 1 62.09 13 ASN B N 1
ATOM 2661 C CA . ASN B 1 13 ? 22.859 -24.516 -21 1 62.09 13 ASN B CA 1
ATOM 2662 C C . ASN B 1 13 ? 23.375 -24.172 -22.406 1 62.09 13 ASN B C 1
ATOM 2664 O O . ASN B 1 13 ? 23.609 -25.078 -23.219 1 62.09 13 ASN B O 1
ATOM 2668 N N . GLY B 1 14 ? 23.484 -23.016 -22.672 1 64.81 14 GLY B N 1
ATOM 2669 C CA . GLY B 1 14 ? 24.031 -22.594 -23.953 1 64.81 14 GLY B CA 1
ATOM 2670 C C . GLY B 1 14 ? 22.984 -22.484 -25.047 1 64.81 14 GLY B C 1
ATOM 2671 O O . GLY B 1 14 ? 23.312 -22.219 -26.203 1 64.81 14 GLY B O 1
ATOM 2672 N N . GLY B 1 15 ? 21.844 -22.75 -24.562 1 75.44 15 GLY B N 1
ATOM 2673 C CA . GLY B 1 15 ? 20.797 -22.609 -25.578 1 75.44 15 GLY B CA 1
ATOM 2674 C C . GLY B 1 15 ? 20.5 -21.156 -25.922 1 75.44 15 GLY B C 1
ATOM 2675 O O . GLY B 1 15 ? 20.844 -20.25 -25.156 1 75.44 15 GLY B O 1
ATOM 2676 N N . SER B 1 16 ? 20.203 -21.016 -27.25 1 84.38 16 SER B N 1
ATOM 2677 C CA . SER B 1 16 ? 19.859 -19.672 -27.703 1 84.38 16 SER B CA 1
ATOM 2678 C C . SER B 1 16 ? 18.344 -19.484 -27.797 1 84.38 16 SER B C 1
ATOM 2680 O O . SER B 1 16 ? 17.609 -20.453 -28.016 1 84.38 16 SER B O 1
ATOM 2682 N N . LEU B 1 17 ? 17.922 -18.328 -27.422 1 87 17 LEU B N 1
ATOM 2683 C CA . LEU B 1 17 ? 16.516 -17.969 -27.516 1 87 17 LEU B CA 1
ATOM 2684 C C . LEU B 1 17 ? 16.328 -16.656 -28.281 1 87 17 LEU B C 1
ATOM 2686 O O . LEU B 1 17 ? 17.281 -15.867 -28.391 1 87 17 LEU B O 1
ATOM 2690 N N . LEU B 1 18 ? 15.125 -16.547 -28.828 1 88.12 18 LEU B N 1
ATOM 2691 C CA . LEU B 1 18 ? 14.805 -15.32 -29.562 1 88.12 18 LEU B CA 1
ATOM 2692 C C . LEU B 1 18 ? 13.812 -14.461 -28.781 1 88.12 18 LEU B C 1
ATOM 2694 O O . LEU B 1 18 ? 12.797 -14.953 -28.297 1 88.12 18 LEU B O 1
ATOM 2698 N N . LEU B 1 19 ? 14.141 -13.266 -28.594 1 88.25 19 LEU B N 1
ATOM 2699 C CA . LEU B 1 19 ? 13.203 -12.266 -28.078 1 88.25 19 LEU B CA 1
ATOM 2700 C C . LEU B 1 19 ? 12.531 -11.523 -29.234 1 88.25 19 LEU B C 1
ATOM 2702 O O . LEU B 1 19 ? 13.203 -11 -30.125 1 88.25 19 LEU B O 1
ATOM 2706 N N . SER B 1 20 ? 11.227 -11.547 -29.234 1 85.88 20 SER B N 1
ATOM 2707 C CA . SER B 1 20 ? 10.492 -10.906 -30.328 1 85.88 20 SER B CA 1
ATOM 2708 C C . SER B 1 20 ? 9.438 -9.945 -29.781 1 85.88 20 SER B C 1
ATOM 2710 O O . SER B 1 20 ? 9.273 -9.812 -28.578 1 85.88 20 SER B O 1
ATOM 2712 N N . GLY B 1 21 ? 8.859 -9.18 -30.719 1 82.5 21 GLY B N 1
ATOM 2713 C CA . GLY B 1 21 ? 7.746 -8.312 -30.344 1 82.5 21 GLY B CA 1
ATOM 2714 C C . GLY B 1 21 ? 8.164 -7.141 -29.484 1 82.5 21 GLY B C 1
ATOM 2715 O O . GLY B 1 21 ? 9.125 -6.445 -29.797 1 82.5 21 GLY B O 1
ATOM 2716 N N . GLN B 1 22 ? 7.363 -7.008 -28.438 1 79.94 22 GLN B N 1
ATOM 2717 C CA . GLN B 1 22 ? 7.547 -5.84 -27.578 1 79.94 22 GLN B CA 1
ATOM 2718 C C . GLN B 1 22 ? 8.875 -5.91 -26.844 1 79.94 22 GLN B C 1
ATOM 2720 O O . GLN B 1 22 ? 9.523 -4.883 -26.609 1 79.94 22 GLN B O 1
ATOM 2725 N N . GLN B 1 23 ? 9.219 -7.074 -26.5 1 85.81 23 GLN B N 1
ATOM 2726 C CA . GLN B 1 23 ? 10.453 -7.215 -25.734 1 85.81 23 GLN B CA 1
ATOM 2727 C C . GLN B 1 23 ? 11.672 -6.875 -26.594 1 85.81 23 GLN B C 1
ATOM 2729 O O . GLN B 1 23 ? 12.633 -6.281 -26.109 1 85.81 23 GLN B O 1
ATOM 2734 N N . HIS B 1 24 ? 11.633 -7.23 -27.891 1 88.44 24 HIS B N 1
ATOM 2735 C CA . HIS B 1 24 ? 12.695 -6.84 -28.812 1 88.44 24 HIS B CA 1
ATOM 2736 C C . HIS B 1 24 ? 12.766 -5.324 -28.953 1 88.44 24 HIS B C 1
ATOM 2738 O O . HIS B 1 24 ? 13.844 -4.734 -28.859 1 88.44 24 HIS B O 1
ATOM 2744 N N . SER B 1 25 ? 11.625 -4.809 -29.188 1 85.75 25 SER B N 1
ATOM 2745 C CA . SER B 1 25 ? 11.555 -3.361 -29.375 1 85.75 25 SER B CA 1
ATOM 2746 C C . SER B 1 25 ? 12.07 -2.625 -28.141 1 85.75 25 SER B C 1
ATOM 2748 O O . SER B 1 25 ? 12.82 -1.654 -28.25 1 85.75 25 SER B O 1
ATOM 2750 N N . HIS B 1 26 ? 11.672 -3.133 -27.031 1 84.19 26 HIS B N 1
ATOM 2751 C CA . HIS B 1 26 ? 12.117 -2.543 -25.781 1 84.19 26 HIS B CA 1
ATOM 2752 C C . HIS B 1 26 ? 13.633 -2.617 -25.641 1 84.19 26 HIS B C 1
ATOM 2754 O O . HIS B 1 26 ? 14.281 -1.627 -25.297 1 84.19 26 HIS B O 1
ATOM 2760 N N . LEU B 1 27 ? 14.156 -3.717 -25.891 1 87.06 27 LEU B N 1
ATOM 2761 C CA . LEU B 1 27 ? 15.594 -3.969 -25.797 1 87.06 27 LEU B CA 1
ATOM 2762 C C . LEU B 1 27 ? 16.359 -3.066 -26.766 1 87.06 27 LEU B C 1
ATOM 2764 O O . LEU B 1 27 ? 17.359 -2.453 -26.375 1 87.06 27 LEU B O 1
ATOM 2768 N N . LYS B 1 28 ? 15.906 -2.924 -27.953 1 87.81 28 LYS B N 1
ATOM 2769 C CA . LYS B 1 28 ? 16.609 -2.244 -29.031 1 87.81 28 LYS B CA 1
ATOM 2770 C C . LYS B 1 28 ? 16.391 -0.735 -28.969 1 87.81 28 LYS B C 1
ATOM 2772 O O . LYS B 1 28 ? 17.359 0.037 -29.062 1 87.81 28 LYS B O 1
ATOM 2777 N N . LYS B 1 29 ? 15.219 -0.282 -28.75 1 85.75 29 LYS B N 1
ATOM 2778 C CA . LYS B 1 29 ? 14.867 1.127 -28.906 1 85.75 29 LYS B CA 1
ATOM 2779 C C . LYS B 1 29 ? 14.938 1.859 -27.562 1 85.75 29 LYS B C 1
ATOM 2781 O O . LYS B 1 29 ? 15.492 2.953 -27.484 1 85.75 29 LYS B O 1
ATOM 2786 N N . SER B 1 30 ? 14.422 1.25 -26.625 1 78.94 30 SER B N 1
ATOM 2787 C CA . SER B 1 30 ? 14.305 1.931 -25.328 1 78.94 30 SER B CA 1
ATOM 2788 C C . SER B 1 30 ? 15.578 1.776 -24.516 1 78.94 30 SER B C 1
ATOM 2790 O O . SER B 1 30 ? 16.078 2.748 -23.938 1 78.94 30 SER B O 1
ATOM 2792 N N . LEU B 1 31 ? 16.078 0.516 -24.422 1 86.44 31 LEU B N 1
ATOM 2793 C CA . LEU B 1 31 ? 17.25 0.249 -23.578 1 86.44 31 LEU B CA 1
ATOM 2794 C C . LEU B 1 31 ? 18.531 0.376 -24.391 1 86.44 31 LEU B C 1
ATOM 2796 O O . LEU B 1 31 ? 19.625 0.497 -23.812 1 86.44 31 LEU B O 1
ATOM 2800 N N . ARG B 1 32 ? 18.359 0.259 -25.734 1 88.88 32 ARG B N 1
ATOM 2801 C CA . ARG B 1 32 ? 19.469 0.429 -26.672 1 88.88 32 ARG B CA 1
ATOM 2802 C C . ARG B 1 32 ? 20.625 -0.5 -26.312 1 88.88 32 ARG B C 1
ATOM 2804 O O . ARG B 1 32 ? 21.781 -0.074 -26.266 1 88.88 32 ARG B O 1
ATOM 2811 N N . LEU B 1 33 ? 20.312 -1.685 -25.969 1 91.44 33 LEU B N 1
ATOM 2812 C CA . LEU B 1 33 ? 21.328 -2.686 -25.641 1 91.44 33 LEU B CA 1
ATOM 2813 C C . LEU B 1 33 ? 22.047 -3.146 -26.906 1 91.44 33 LEU B C 1
ATOM 2815 O O . LEU B 1 33 ? 21.531 -3.004 -28.016 1 91.44 33 LEU B O 1
ATOM 2819 N N . LYS B 1 34 ? 23.25 -3.594 -26.672 1 93.38 34 LYS B N 1
ATOM 2820 C CA . LYS B 1 34 ? 24.094 -4.012 -27.781 1 93.38 34 LYS B CA 1
ATOM 2821 C C . LYS B 1 34 ? 24.516 -5.473 -27.641 1 93.38 34 LYS B C 1
ATOM 2823 O O . LYS B 1 34 ? 24.375 -6.062 -26.562 1 93.38 34 LYS B O 1
ATOM 2828 N N . VAL B 1 35 ? 24.953 -5.945 -28.828 1 94.94 35 VAL B N 1
ATOM 2829 C CA . VAL B 1 35 ? 25.5 -7.297 -28.812 1 94.94 35 VAL B CA 1
ATOM 2830 C C . VAL B 1 35 ? 26.641 -7.375 -27.781 1 94.94 35 VAL B C 1
ATOM 2832 O O . VAL B 1 35 ? 27.469 -6.477 -27.703 1 94.94 35 VAL B O 1
ATOM 2835 N N . GLY B 1 36 ? 26.562 -8.398 -27 1 93.56 36 GLY B N 1
ATOM 2836 C CA . GLY B 1 36 ? 27.562 -8.555 -25.953 1 93.56 36 GLY B CA 1
ATOM 2837 C C . GLY B 1 36 ? 27.047 -8.195 -24.578 1 93.56 36 GLY B C 1
ATOM 2838 O O . GLY B 1 36 ? 27.609 -8.641 -23.562 1 93.56 36 GLY B O 1
ATOM 2839 N N . ASN B 1 37 ? 25.969 -7.406 -24.578 1 93.25 37 ASN B N 1
ATOM 2840 C CA . ASN B 1 37 ? 25.391 -7.047 -23.281 1 93.25 37 ASN B CA 1
ATOM 2841 C C . ASN B 1 37 ? 24.781 -8.258 -22.578 1 93.25 37 ASN B C 1
ATOM 2843 O O . ASN B 1 37 ? 24.234 -9.148 -23.234 1 93.25 37 ASN B O 1
ATOM 2847 N N . VAL B 1 38 ? 24.922 -8.266 -21.234 1 92.94 38 VAL B N 1
ATOM 2848 C CA . VAL B 1 38 ? 24.344 -9.336 -20.438 1 92.94 38 VAL B CA 1
ATOM 2849 C C . VAL B 1 38 ? 23 -8.883 -19.859 1 92.94 38 VAL B C 1
ATOM 2851 O O . VAL B 1 38 ? 22.875 -7.754 -19.375 1 92.94 38 VAL B O 1
ATOM 2854 N N . ILE B 1 39 ? 21.984 -9.75 -20.016 1 91.31 39 ILE B N 1
ATOM 2855 C CA . ILE B 1 39 ? 20.656 -9.477 -19.484 1 91.31 39 ILE B CA 1
ATOM 2856 C C . ILE B 1 39 ? 20.203 -10.648 -18.609 1 91.31 39 ILE B C 1
ATOM 2858 O O . ILE B 1 39 ? 20.844 -11.703 -18.594 1 91.31 39 ILE B O 1
ATOM 2862 N N . GLU B 1 40 ? 19.156 -10.406 -17.859 1 89.88 40 GLU B N 1
ATOM 2863 C CA . GLU B 1 40 ? 18.531 -11.469 -17.094 1 89.88 40 GLU B CA 1
ATOM 2864 C C . GLU B 1 40 ? 17.203 -11.898 -17.719 1 89.88 40 GLU B C 1
ATOM 2866 O O . GLU B 1 40 ? 16.422 -11.055 -18.156 1 89.88 40 GLU B O 1
ATOM 2871 N N . VAL B 1 41 ? 17.047 -13.203 -17.797 1 87.38 41 VAL B N 1
ATOM 2872 C CA . VAL B 1 41 ? 15.797 -13.742 -18.312 1 87.38 41 VAL B CA 1
ATOM 2873 C C . VAL B 1 41 ? 15.094 -14.547 -17.219 1 87.38 41 VAL B C 1
ATOM 2875 O O . VAL B 1 41 ? 15.742 -15.273 -16.469 1 87.38 41 VAL B O 1
ATOM 2878 N N . PHE B 1 42 ? 13.742 -14.344 -17.141 1 84.56 42 PHE B N 1
ATOM 2879 C CA . PHE B 1 42 ? 12.961 -15.125 -16.188 1 84.56 42 PHE B CA 1
ATOM 2880 C C . PHE B 1 42 ? 11.703 -15.68 -16.844 1 84.56 42 PHE B C 1
ATOM 2882 O O . PHE B 1 42 ? 11.258 -15.172 -17.875 1 84.56 42 PHE B O 1
ATOM 2889 N N . ASP B 1 43 ? 11.211 -16.844 -16.234 1 80.88 43 ASP B N 1
ATOM 2890 C CA . ASP B 1 43 ? 10.102 -17.5 -16.922 1 80.88 43 ASP B CA 1
ATOM 2891 C C . ASP B 1 43 ? 8.906 -17.688 -15.992 1 80.88 43 ASP B C 1
ATOM 2893 O O . ASP B 1 43 ? 8.891 -17.156 -14.875 1 80.88 43 ASP B O 1
ATOM 2897 N N . SER B 1 44 ? 7.895 -18.297 -16.484 1 76 44 SER B N 1
ATOM 2898 C CA . SER B 1 44 ? 6.625 -18.438 -15.789 1 76 44 SER B CA 1
ATOM 2899 C C . SER B 1 44 ? 6.746 -19.406 -14.617 1 76 44 SER B C 1
ATOM 2901 O O . SER B 1 44 ? 5.887 -19.438 -13.734 1 76 44 SER B O 1
ATOM 2903 N N . ASN B 1 45 ? 7.875 -20.109 -14.617 1 72 45 ASN B N 1
ATOM 2904 C CA . ASN B 1 45 ? 8.078 -21.094 -13.562 1 72 45 ASN B CA 1
ATOM 2905 C C . ASN B 1 45 ? 8.891 -20.531 -12.406 1 72 45 ASN B C 1
ATOM 2907 O O . ASN B 1 45 ? 9.242 -21.25 -11.469 1 72 45 ASN B O 1
ATOM 2911 N N . GLY B 1 46 ? 9.227 -19.281 -12.57 1 76.62 46 GLY B N 1
ATOM 2912 C CA . GLY B 1 46 ? 9.961 -18.625 -11.5 1 76.62 46 GLY B CA 1
ATOM 2913 C C . GLY B 1 46 ? 11.469 -18.766 -11.633 1 76.62 46 GLY B C 1
ATOM 2914 O O . GLY B 1 46 ? 12.219 -18.344 -10.75 1 76.62 46 GLY B O 1
ATOM 2915 N N . GLN B 1 47 ? 11.891 -19.312 -12.695 1 77.56 47 GLN B N 1
ATOM 2916 C CA . GLN B 1 47 ? 13.312 -19.484 -12.945 1 77.56 47 GLN B CA 1
ATOM 2917 C C . GLN B 1 47 ? 13.906 -18.234 -13.594 1 77.56 47 GLN B C 1
ATOM 2919 O O . GLN B 1 47 ? 13.195 -17.453 -14.227 1 77.56 47 GLN B O 1
ATOM 2924 N N . ASN B 1 48 ? 15.203 -18.047 -13.219 1 84.94 48 ASN B N 1
ATOM 2925 C CA . ASN B 1 48 ? 15.906 -16.953 -13.891 1 84.94 48 ASN B CA 1
ATOM 2926 C C . ASN B 1 48 ? 17.328 -17.359 -14.266 1 84.94 48 ASN B C 1
ATOM 2928 O O . ASN B 1 48 ? 17.891 -18.297 -13.688 1 84.94 48 ASN B O 1
ATOM 2932 N N . CYS B 1 49 ? 17.875 -16.781 -15.359 1 85.44 49 CYS B N 1
ATOM 2933 C CA . CYS B 1 49 ? 19.25 -17 -15.75 1 85.44 49 CYS B CA 1
ATOM 2934 C C . CYS B 1 49 ? 19.812 -15.789 -16.484 1 85.44 49 CYS B C 1
ATOM 2936 O O . CYS B 1 49 ? 19.062 -14.914 -16.906 1 85.44 49 CYS B O 1
ATOM 2938 N N . GLN B 1 50 ? 21.062 -15.742 -16.469 1 90.12 50 GLN B N 1
ATOM 2939 C CA . GLN B 1 50 ? 21.719 -14.703 -17.266 1 90.12 50 GLN B CA 1
ATOM 2940 C C . GLN B 1 50 ? 21.781 -15.086 -18.734 1 90.12 50 GLN B C 1
ATOM 2942 O O . GLN B 1 50 ? 21.766 -16.266 -19.078 1 90.12 50 GLN B O 1
ATOM 2947 N N . ALA B 1 51 ? 21.766 -14.148 -19.578 1 90.31 51 ALA B N 1
ATOM 2948 C CA . ALA B 1 51 ? 21.875 -14.352 -21.016 1 90.31 51 ALA B CA 1
ATOM 2949 C C . ALA B 1 51 ? 22.672 -13.234 -21.672 1 90.31 51 ALA B C 1
ATOM 2951 O O . ALA B 1 51 ? 22.703 -12.102 -21.172 1 90.31 51 ALA B O 1
ATOM 2952 N N . THR B 1 52 ? 23.344 -13.617 -22.703 1 93.5 52 THR B N 1
ATOM 2953 C CA . THR B 1 52 ? 24.109 -12.633 -23.469 1 93.5 52 THR B CA 1
ATOM 2954 C C . THR B 1 52 ? 23.453 -12.391 -24.828 1 93.5 52 THR B C 1
ATOM 2956 O O . THR B 1 52 ? 23.031 -13.328 -25.5 1 93.5 52 THR B O 1
ATOM 2959 N N . ILE B 1 53 ? 23.422 -11.148 -25.141 1 94.12 53 ILE B N 1
ATOM 2960 C CA . ILE B 1 53 ? 22.875 -10.812 -26.438 1 94.12 53 ILE B CA 1
ATOM 2961 C C . ILE B 1 53 ? 23.891 -11.188 -27.531 1 94.12 53 ILE B C 1
ATOM 2963 O O . ILE B 1 53 ? 25.016 -10.695 -27.531 1 94.12 53 ILE B O 1
ATOM 2967 N N . ILE B 1 54 ? 23.438 -11.938 -28.469 1 94.75 54 ILE B N 1
ATOM 2968 C CA . ILE B 1 54 ? 24.375 -12.414 -29.469 1 94.75 54 ILE B CA 1
ATOM 2969 C C . ILE B 1 54 ? 24.078 -11.75 -30.812 1 94.75 54 ILE B C 1
ATOM 2971 O O . ILE B 1 54 ? 24.969 -11.648 -31.672 1 94.75 54 ILE B O 1
ATOM 2975 N N . ASP B 1 55 ? 22.844 -11.375 -31.078 1 94.56 55 ASP B N 1
ATOM 2976 C CA . ASP B 1 55 ? 22.469 -10.711 -32.312 1 94.56 55 ASP B CA 1
ATOM 2977 C C . ASP B 1 55 ? 21.203 -9.867 -32.125 1 94.56 55 ASP B C 1
ATOM 2979 O O . ASP B 1 55 ? 20.281 -10.266 -31.406 1 94.56 55 ASP B O 1
ATOM 2983 N N . ILE B 1 56 ? 21.25 -8.727 -32.781 1 95.31 56 ILE B N 1
ATOM 2984 C CA . ILE B 1 56 ? 20.062 -7.859 -32.75 1 95.31 56 ILE B CA 1
ATOM 2985 C C . ILE B 1 56 ? 19.562 -7.613 -34.188 1 95.31 56 ILE B C 1
ATOM 2987 O O . ILE B 1 56 ? 20.156 -6.832 -34.906 1 95.31 56 ILE B O 1
ATOM 2991 N N . GLY B 1 57 ? 18.547 -8.281 -34.469 1 92.19 57 GLY B N 1
ATOM 2992 C CA . GLY B 1 57 ? 17.969 -8.133 -35.812 1 92.19 57 GLY B CA 1
ATOM 2993 C C . GLY B 1 57 ? 16.922 -7.027 -35.875 1 92.19 57 GLY B C 1
ATOM 2994 O O . GLY B 1 57 ? 16.797 -6.23 -34.938 1 92.19 57 GLY B O 1
ATOM 2995 N N . LYS B 1 58 ? 16.219 -7.004 -37.031 1 90.5 58 LYS B N 1
ATOM 2996 C CA . LYS B 1 58 ? 15.188 -5.996 -37.25 1 90.5 58 LYS B CA 1
ATOM 2997 C C . LYS B 1 58 ? 13.977 -6.246 -36.344 1 90.5 58 LYS B C 1
ATOM 2999 O O . LYS B 1 58 ? 13.406 -5.309 -35.781 1 90.5 58 LYS B O 1
ATOM 3004 N N . ASN B 1 59 ? 13.68 -7.547 -36.156 1 90.81 59 ASN B N 1
ATOM 3005 C CA . ASN B 1 59 ? 12.438 -7.848 -35.469 1 90.81 59 ASN B CA 1
ATOM 3006 C C . ASN B 1 59 ? 12.68 -8.766 -34.281 1 90.81 59 ASN B C 1
ATOM 3008 O O . ASN B 1 59 ? 11.75 -9.062 -33.5 1 90.81 59 ASN B O 1
ATOM 3012 N N . GLU B 1 60 ? 13.875 -9.258 -34.188 1 92.81 60 GLU B N 1
ATOM 3013 C CA . GLU B 1 60 ? 14.148 -10.203 -33.094 1 92.81 60 GLU B CA 1
ATOM 3014 C C . GLU B 1 60 ? 15.57 -10.047 -32.594 1 92.81 60 GLU B C 1
ATOM 3016 O O . GLU B 1 60 ? 16.469 -9.609 -33.312 1 92.81 60 GLU B O 1
ATOM 3021 N N . THR B 1 61 ? 15.711 -10.398 -31.375 1 92.88 61 THR B N 1
ATOM 3022 C CA . THR B 1 61 ? 17.016 -10.43 -30.734 1 92.88 61 THR B CA 1
ATOM 3023 C C . THR B 1 61 ? 17.375 -11.844 -30.281 1 92.88 61 THR B C 1
ATOM 3025 O O . THR B 1 61 ? 16.562 -12.523 -29.656 1 92.88 61 THR B O 1
ATOM 3028 N N . LYS B 1 62 ? 18.516 -12.273 -30.672 1 93.94 62 LYS B N 1
ATOM 3029 C CA . LYS B 1 62 ? 18.984 -13.586 -30.234 1 93.94 62 LYS B CA 1
ATOM 3030 C C . LYS B 1 62 ? 19.828 -13.477 -28.969 1 93.94 62 LYS B C 1
ATOM 3032 O O . LYS B 1 62 ? 20.75 -12.664 -28.906 1 93.94 62 LYS B O 1
ATOM 3037 N N . ILE B 1 63 ? 19.453 -14.312 -28.031 1 91.81 63 ILE B N 1
ATOM 3038 C CA . ILE B 1 63 ? 20.203 -14.305 -26.781 1 91.81 63 ILE B CA 1
ATOM 3039 C C . ILE B 1 63 ? 20.703 -15.719 -26.469 1 91.81 63 ILE B C 1
ATOM 3041 O O . ILE B 1 63 ? 20.078 -16.703 -26.859 1 91.81 63 ILE B O 1
ATOM 3045 N N . LYS B 1 64 ? 21.844 -15.797 -25.812 1 91.5 64 LYS B N 1
ATOM 3046 C CA . LYS B 1 64 ? 22.422 -17.062 -25.375 1 91.5 64 LYS B CA 1
ATOM 3047 C C . LYS B 1 64 ? 22.359 -17.188 -23.859 1 91.5 64 LYS B C 1
ATOM 3049 O O . LYS B 1 64 ? 22.859 -16.328 -23.125 1 91.5 64 LYS B O 1
ATOM 3054 N N . LEU B 1 65 ? 21.719 -18.234 -23.453 1 88.81 65 LEU B N 1
ATOM 3055 C CA . LEU B 1 65 ? 21.5 -18.453 -22.031 1 88.81 65 LEU B CA 1
ATOM 3056 C C . LEU B 1 65 ? 22.781 -18.938 -21.344 1 88.81 65 LEU B C 1
ATOM 3058 O O . LEU B 1 65 ? 23.531 -19.734 -21.922 1 88.81 65 LEU B O 1
ATOM 3062 N N . GLN B 1 66 ? 23.047 -18.266 -20.266 1 82.94 66 GLN B N 1
ATOM 3063 C CA . GLN B 1 66 ? 24.141 -18.703 -19.406 1 82.94 66 GLN B CA 1
ATOM 3064 C C . GLN B 1 66 ? 23.625 -19.297 -18.094 1 82.94 66 GLN B C 1
ATOM 3066 O O . GLN B 1 66 ? 23.281 -18.562 -17.172 1 82.94 66 GLN B O 1
ATOM 3071 N N . LEU B 1 67 ? 23.234 -20.484 -18.125 1 68.06 67 LEU B N 1
ATOM 3072 C CA . LEU B 1 67 ? 22.672 -21.125 -16.953 1 68.06 67 LEU B CA 1
ATOM 3073 C C . LEU B 1 67 ? 23.719 -21.297 -15.859 1 68.06 67 LEU B C 1
ATOM 3075 O O . LEU B 1 67 ? 24.891 -21.547 -16.156 1 68.06 67 LEU B O 1
ATOM 3079 N N . ASP B 1 68 ? 23.484 -20.656 -14.766 1 57.97 68 ASP B N 1
ATOM 3080 C CA . ASP B 1 68 ? 24.391 -20.938 -13.656 1 57.97 68 ASP B CA 1
ATOM 3081 C C . ASP B 1 68 ? 24.438 -22.438 -13.352 1 57.97 68 ASP B C 1
ATOM 3083 O O . ASP B 1 68 ? 23.406 -23.078 -13.188 1 57.97 68 ASP B O 1
ATOM 3087 N N . SER B 1 69 ? 25.484 -23.062 -13.594 1 48.97 69 SER B N 1
ATOM 3088 C CA . SER B 1 69 ? 25.75 -24.453 -13.266 1 48.97 69 SER B CA 1
ATOM 3089 C C . SER B 1 69 ? 25.297 -24.781 -11.844 1 48.97 69 SER B C 1
ATOM 3091 O O . SER B 1 69 ? 24.844 -25.891 -11.562 1 48.97 69 SER B O 1
ATOM 3093 N N . ASN B 1 70 ? 25.5 -24 -10.859 1 44.22 70 ASN B N 1
ATOM 3094 C CA . ASN B 1 70 ? 25.281 -24.375 -9.469 1 44.22 70 ASN B CA 1
ATOM 3095 C C . ASN B 1 70 ? 23.812 -24.344 -9.094 1 44.22 70 ASN B C 1
ATOM 3097 O O . ASN B 1 70 ? 23.391 -24.969 -8.117 1 44.22 70 ASN B O 1
ATOM 3101 N N . LYS B 1 71 ? 23.078 -23.609 -9.648 1 45 71 LYS B N 1
ATOM 3102 C CA . LYS B 1 71 ? 21.656 -23.578 -9.281 1 45 71 LYS B CA 1
ATOM 3103 C C . LYS B 1 71 ? 20.891 -24.703 -9.953 1 45 71 LYS B C 1
ATOM 3105 O O . LYS B 1 71 ? 19.703 -24.906 -9.68 1 45 71 LYS B O 1
ATOM 3110 N N . ALA B 1 72 ? 21.312 -25.328 -11.047 1 36.66 72 ALA B N 1
ATOM 3111 C CA . ALA B 1 72 ? 20.734 -26.516 -11.641 1 36.66 72 ALA B CA 1
ATOM 3112 C C . ALA B 1 72 ? 20.703 -27.672 -10.648 1 36.66 72 ALA B C 1
ATOM 3114 O O . ALA B 1 72 ? 19.812 -28.516 -10.68 1 36.66 72 ALA B O 1
ATOM 3115 N N . LEU B 1 73 ? 21.75 -27.859 -9.852 1 36.31 73 LEU B N 1
ATOM 3116 C CA . LEU B 1 73 ? 21.859 -29.047 -9 1 36.31 73 LEU B CA 1
ATOM 3117 C C . LEU B 1 73 ? 20.906 -28.938 -7.816 1 36.31 73 LEU B C 1
ATOM 3119 O O . LEU B 1 73 ? 20.656 -29.938 -7.129 1 36.31 73 LEU B O 1
ATOM 3123 N N . LYS B 1 74 ? 20.484 -27.844 -7.367 1 38.34 74 LYS B N 1
ATOM 3124 C CA . LYS B 1 74 ? 19.766 -27.875 -6.094 1 38.34 74 LYS B CA 1
ATOM 3125 C C . LYS B 1 74 ? 18.344 -28.406 -6.277 1 38.34 74 LYS B C 1
ATOM 3127 O O . LYS B 1 74 ? 17.562 -28.469 -5.32 1 38.34 74 LYS B O 1
ATOM 3132 N N . LYS B 1 75 ? 17.812 -28.609 -7.469 1 35.91 75 LYS B N 1
ATOM 3133 C CA . LYS B 1 75 ? 16.531 -29.312 -7.527 1 35.91 75 LYS B CA 1
ATOM 3134 C C . LYS B 1 75 ? 16.672 -30.75 -7.02 1 35.91 75 LYS B C 1
ATOM 3136 O O . LYS B 1 75 ? 15.734 -31.297 -6.426 1 35.91 75 LYS B O 1
ATOM 3141 N N . ASP B 1 76 ? 17.672 -31.469 -7.418 1 32.59 76 ASP B N 1
ATOM 3142 C CA . ASP B 1 76 ? 17.688 -32.875 -7.082 1 32.59 76 ASP B CA 1
ATOM 3143 C C . ASP B 1 76 ? 17.906 -33.094 -5.586 1 32.59 76 ASP B C 1
ATOM 3145 O O . ASP B 1 76 ? 17.391 -34.062 -5.004 1 32.59 76 ASP B O 1
ATOM 3149 N N . ASN B 1 77 ? 18.844 -32.344 -4.953 1 30.11 77 ASN B N 1
ATOM 3150 C CA . ASN B 1 77 ? 19.172 -32.781 -3.598 1 30.11 77 ASN B CA 1
ATOM 3151 C C . ASN B 1 77 ? 18.125 -32.312 -2.59 1 30.11 77 ASN B C 1
ATOM 3153 O O . ASN B 1 77 ? 18.266 -32.562 -1.39 1 30.11 77 ASN B O 1
ATOM 3157 N N . LYS B 1 78 ? 17.266 -31.391 -3.047 1 34.28 78 LYS B N 1
ATOM 3158 C CA . LYS B 1 78 ? 16.266 -31.234 -1.999 1 34.28 78 LYS B CA 1
ATOM 3159 C C . LYS B 1 78 ? 15.43 -32.5 -1.836 1 34.28 78 LYS B C 1
ATOM 3161 O O . LYS B 1 78 ? 14.656 -32.625 -0.885 1 34.28 78 LYS B O 1
ATOM 3166 N N . ASN B 1 79 ? 15.227 -33.312 -2.885 1 29.16 79 ASN B N 1
ATOM 3167 C CA . ASN B 1 79 ? 14.609 -34.625 -2.65 1 29.16 79 ASN B CA 1
ATOM 3168 C C . ASN B 1 79 ? 15.477 -35.5 -1.759 1 29.16 79 ASN B C 1
ATOM 3170 O O . ASN B 1 79 ? 14.984 -36.438 -1.141 1 29.16 79 ASN B O 1
ATOM 3174 N N . SER B 1 80 ? 16.828 -35.438 -1.953 1 31.62 80 SER B N 1
ATOM 3175 C CA . SER B 1 80 ? 17.594 -36.406 -1.194 1 31.62 80 SER B CA 1
ATOM 3176 C C . SER B 1 80 ? 17.719 -36 0.269 1 31.62 80 SER B C 1
ATOM 3178 O O . SER B 1 80 ? 18.094 -36.812 1.118 1 31.62 80 SER B O 1
ATOM 3180 N N . ILE B 1 81 ? 17.703 -34.656 0.54 1 31.83 81 ILE B N 1
ATOM 3181 C CA . ILE B 1 81 ? 17.922 -34.469 1.968 1 31.83 81 ILE B CA 1
ATOM 3182 C C . ILE B 1 81 ? 16.688 -34.906 2.75 1 31.83 81 ILE B C 1
ATOM 3184 O O . ILE B 1 81 ? 16.719 -35 3.98 1 31.83 81 ILE B O 1
ATOM 3188 N N . ILE B 1 82 ? 15.484 -34.938 1.971 1 30.44 82 ILE B N 1
ATOM 3189 C CA . ILE B 1 82 ? 14.375 -35.406 2.795 1 30.44 82 ILE B CA 1
ATOM 3190 C C . ILE B 1 82 ? 14.547 -36.906 3.09 1 30.44 82 ILE B C 1
ATOM 3192 O O . ILE B 1 82 ? 13.836 -37.438 3.936 1 30.44 82 ILE B O 1
ATOM 3196 N N . ASN B 1 83 ? 15.219 -37.594 2.164 1 27.38 83 ASN B N 1
ATOM 3197 C CA . ASN B 1 83 ? 15.055 -3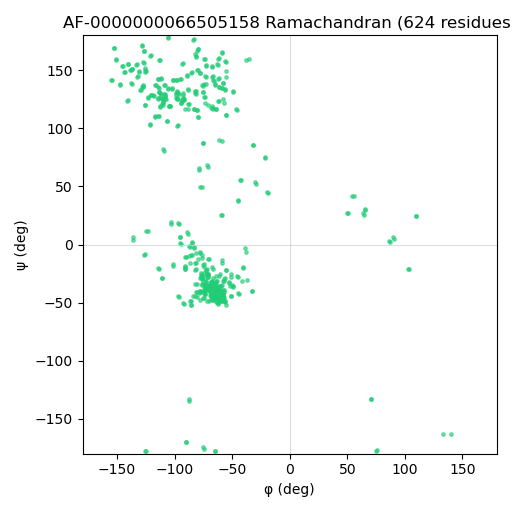9 2.492 1 27.38 83 ASN B CA 1
ATOM 3198 C C . ASN B 1 83 ? 15.883 -39.375 3.715 1 27.38 83 ASN B C 1
ATOM 3200 O O . ASN B 1 83 ? 16.016 -40.562 4.031 1 27.38 83 ASN B O 1
ATOM 3204 N N . GLU B 1 84 ? 17.109 -38.781 3.857 1 28.58 84 GLU B N 1
ATOM 3205 C CA . GLU B 1 84 ? 17.719 -39.625 4.898 1 28.58 84 GLU B CA 1
ATOM 3206 C C . GLU B 1 84 ? 16.844 -39.688 6.145 1 28.58 84 GLU B C 1
ATOM 3208 O O . GLU B 1 84 ? 16.062 -38.75 6.398 1 28.58 84 GLU B O 1
ATOM 3213 N N . ASN B 1 85 ? 16.891 -40.875 6.906 1 26.33 85 ASN B N 1
ATOM 3214 C CA . ASN B 1 85 ? 16.234 -41.5 8.062 1 26.33 85 ASN B CA 1
ATOM 3215 C C . ASN B 1 85 ? 15.914 -40.469 9.141 1 26.33 85 ASN B C 1
ATOM 3217 O O . ASN B 1 85 ? 16.5 -39.375 9.164 1 26.33 85 ASN B O 1
ATOM 3221 N N . SER B 1 86 ? 14.812 -40.812 10.164 1 28.25 86 SER B N 1
ATOM 3222 C CA . SER B 1 86 ? 14.039 -40.594 11.375 1 28.25 86 SER B CA 1
ATOM 3223 C C . SER B 1 86 ? 14.914 -40.062 12.508 1 28.25 86 SER B C 1
ATOM 3225 O O . SER B 1 86 ? 14.43 -39.812 13.609 1 28.25 86 SER B O 1
ATOM 3227 N N . ASN B 1 87 ? 16.203 -40.438 12.539 1 27.03 87 ASN B N 1
ATOM 3228 C CA . ASN B 1 87 ? 16.766 -40.312 13.883 1 27.03 87 ASN B CA 1
ATOM 3229 C C . ASN B 1 87 ? 17 -38.844 14.25 1 27.03 87 ASN B C 1
ATOM 3231 O O . ASN B 1 87 ? 17.438 -38.062 13.414 1 27.03 87 ASN B O 1
ATOM 3235 N N . ASN B 1 88 ? 16.375 -38.281 15.406 1 30.84 88 ASN B N 1
ATOM 3236 C CA . ASN B 1 88 ? 16.141 -37.125 16.266 1 30.84 88 ASN B CA 1
ATOM 3237 C C . ASN B 1 88 ? 17.391 -36.281 16.453 1 30.84 88 ASN B C 1
ATOM 3239 O O . ASN B 1 88 ? 17.5 -35.5 17.391 1 30.84 88 ASN B O 1
ATOM 3243 N N . ASN B 1 89 ? 18.672 -36.719 15.852 1 29.09 89 ASN B N 1
ATOM 3244 C CA . ASN B 1 89 ? 19.812 -36.125 16.562 1 29.09 89 ASN B CA 1
ATOM 3245 C C . ASN B 1 89 ? 20.094 -34.719 16.094 1 29.09 89 ASN B C 1
ATOM 3247 O O . ASN B 1 89 ? 19.719 -34.312 14.992 1 29.09 89 ASN B O 1
ATOM 3251 N N . LYS B 1 90 ? 20.938 -33.875 16.922 1 32.69 90 LYS B N 1
ATOM 3252 C CA . LYS B 1 90 ? 21.531 -32.562 17.078 1 32.69 90 LYS B CA 1
ATOM 3253 C C . LYS B 1 90 ? 22.266 -32.125 15.805 1 32.69 90 LYS B C 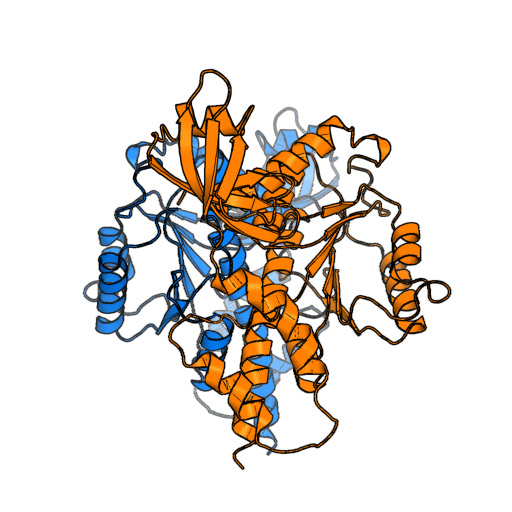1
ATOM 3255 O O . LYS B 1 90 ? 22.5 -30.938 15.594 1 32.69 90 LYS B O 1
ATOM 3260 N N . GLU B 1 91 ? 22.734 -33.062 14.969 1 31.31 91 GLU B N 1
ATOM 3261 C CA . GLU B 1 91 ? 23.734 -32.75 13.945 1 31.31 91 GLU B CA 1
ATOM 3262 C C . GLU B 1 91 ? 23.078 -32.062 12.734 1 31.31 91 GLU B C 1
ATOM 3264 O O . GLU B 1 91 ? 23.75 -31.344 12 1 31.31 91 GLU B O 1
ATOM 3269 N N . ASP B 1 92 ? 21.922 -32.531 12.305 1 33 92 ASP B N 1
ATOM 3270 C CA . ASP B 1 92 ? 21.469 -32.156 10.977 1 33 92 ASP B CA 1
ATOM 3271 C C . ASP B 1 92 ? 21.016 -30.688 10.969 1 33 92 ASP B C 1
ATOM 3273 O O . ASP B 1 92 ? 20.812 -30.094 9.906 1 33 92 ASP B O 1
ATOM 3277 N N . ILE B 1 93 ? 20.672 -30.188 12.141 1 33.03 93 ILE B N 1
ATOM 3278 C CA . ILE B 1 93 ? 20.344 -28.766 12.234 1 33.03 93 ILE B CA 1
ATOM 3279 C C . ILE B 1 93 ? 21.578 -27.938 11.898 1 33.03 93 ILE B C 1
ATOM 3281 O O . ILE B 1 93 ? 21.453 -26.781 11.453 1 33.03 93 ILE B O 1
ATOM 3285 N N . ASP B 1 94 ? 22.75 -28.5 12.227 1 31.44 94 ASP B N 1
ATOM 3286 C CA . ASP B 1 94 ? 24 -27.797 12.023 1 31.44 94 ASP B CA 1
ATOM 3287 C C . ASP B 1 94 ? 24.266 -27.562 10.539 1 31.44 94 ASP B C 1
ATOM 3289 O O . ASP B 1 94 ? 24.812 -26.516 10.156 1 31.44 94 ASP B O 1
ATOM 3293 N N . GLU B 1 95 ? 24.078 -28.625 9.734 1 32.28 95 GLU B N 1
ATOM 3294 C CA . GLU B 1 95 ? 24.453 -28.469 8.328 1 32.28 95 GLU B CA 1
ATOM 3295 C C . GLU B 1 95 ? 23.562 -27.453 7.625 1 32.28 95 GLU B C 1
ATOM 3297 O O . GLU B 1 95 ? 24.016 -26.734 6.734 1 32.28 95 GLU B O 1
ATOM 3302 N N . ILE B 1 96 ? 22.203 -27.422 7.988 1 34.34 96 ILE B N 1
ATOM 3303 C CA . ILE B 1 96 ? 21.375 -26.438 7.324 1 34.34 96 ILE B CA 1
ATOM 3304 C C . ILE B 1 96 ? 21.766 -25.031 7.77 1 34.34 96 ILE B C 1
ATOM 3306 O O . ILE B 1 96 ? 21.719 -24.078 6.984 1 34.34 96 ILE B O 1
ATOM 3310 N N . ILE B 1 97 ? 22.219 -24.859 9.039 1 34.06 97 ILE B N 1
ATOM 3311 C CA . ILE B 1 97 ? 22.781 -23.625 9.562 1 34.06 97 ILE B CA 1
ATOM 3312 C C . ILE B 1 97 ? 24.109 -23.328 8.875 1 34.06 97 ILE B C 1
ATOM 3314 O O . ILE B 1 97 ? 24.406 -22.172 8.555 1 34.06 97 ILE B O 1
ATOM 3318 N N . ASN B 1 98 ? 24.984 -24.266 8.766 1 32.56 98 ASN B N 1
ATOM 3319 C CA . ASN B 1 98 ? 26.297 -24.078 8.188 1 32.56 98 ASN B CA 1
ATOM 3320 C C . ASN B 1 98 ? 26.219 -23.672 6.715 1 32.56 98 ASN B C 1
ATOM 3322 O O . ASN B 1 98 ? 27.203 -23.203 6.133 1 32.56 98 ASN B O 1
ATOM 3326 N N . MET B 1 99 ? 25.297 -24.359 5.938 1 32.12 99 MET B N 1
ATOM 3327 C CA . MET B 1 99 ? 25.25 -23.828 4.578 1 32.12 99 MET B CA 1
ATOM 3328 C C . MET B 1 99 ? 24.875 -22.344 4.582 1 32.12 99 MET B C 1
ATOM 3330 O O . MET B 1 99 ? 24.844 -21.719 3.525 1 32.12 99 MET B O 1
ATOM 3334 N N . ASN B 1 100 ? 24.312 -21.719 5.688 1 32.59 100 ASN B N 1
ATOM 3335 C CA . ASN B 1 100 ? 24.125 -20.281 5.883 1 32.59 100 ASN B CA 1
ATOM 3336 C C . ASN B 1 100 ? 25.453 -19.531 5.859 1 32.59 100 ASN B C 1
ATOM 3338 O O . ASN B 1 100 ? 25.484 -18.312 5.934 1 32.59 100 ASN B O 1
ATOM 3342 N N . ASN B 1 101 ? 26.469 -20 6.316 1 31.27 101 ASN B N 1
ATOM 3343 C CA . ASN B 1 101 ? 27.703 -19.25 6.48 1 31.27 101 ASN B CA 1
ATOM 3344 C C . ASN B 1 101 ? 28.328 -18.906 5.133 1 31.27 101 ASN B C 1
ATOM 3346 O O . ASN B 1 101 ? 29.453 -18.391 5.074 1 31.27 101 ASN B O 1
ATOM 3350 N N . ASN B 1 102 ? 28.406 -19.797 4.176 1 31.2 102 ASN B N 1
ATOM 3351 C CA . ASN B 1 102 ? 29.047 -19.266 2.977 1 31.2 102 ASN B CA 1
ATOM 3352 C C . ASN B 1 102 ? 28.312 -18.047 2.443 1 31.2 102 ASN B C 1
ATOM 3354 O O . ASN B 1 102 ? 27.078 -17.969 2.529 1 31.2 102 ASN B O 1
ATOM 3358 N N . ASN B 1 103 ? 29.031 -16.812 2.238 1 32.03 103 ASN B N 1
ATOM 3359 C CA . ASN B 1 103 ? 28.625 -15.422 2.066 1 32.03 103 ASN B CA 1
ATOM 3360 C C . ASN B 1 103 ? 27.391 -15.297 1.184 1 32.03 103 ASN B C 1
ATOM 3362 O O . ASN B 1 103 ? 27.125 -14.234 0.62 1 32.03 103 ASN B O 1
ATOM 3366 N N . ASP B 1 104 ? 27.109 -16.312 0.407 1 32.5 104 ASP B N 1
ATOM 3367 C CA . ASP B 1 104 ? 25.953 -16.234 -0.474 1 32.5 104 ASP B CA 1
ATOM 3368 C C . ASP B 1 104 ? 24.672 -16.078 0.329 1 32.5 104 ASP B C 1
ATOM 3370 O O . ASP B 1 104 ? 24.375 -16.875 1.223 1 32.5 104 ASP B O 1
ATOM 3374 N N . ASN B 1 105 ? 24.172 -14.766 0.661 1 33.44 105 ASN B N 1
ATOM 3375 C CA . ASN B 1 105 ? 22.891 -14.336 1.21 1 33.44 105 ASN B CA 1
ATOM 3376 C C . ASN B 1 105 ? 21.812 -15.398 1.011 1 33.44 105 ASN B C 1
ATOM 3378 O O . ASN B 1 105 ? 21.172 -15.453 -0.042 1 33.44 105 ASN B O 1
ATOM 3382 N N . ASN B 1 106 ? 22.109 -16.625 1.273 1 31.86 106 ASN B N 1
ATOM 3383 C CA . ASN B 1 106 ? 21.109 -17.672 1.244 1 31.86 106 ASN B CA 1
ATOM 3384 C C . ASN B 1 106 ? 19.812 -17.234 1.911 1 31.86 106 ASN B C 1
ATOM 3386 O O . ASN B 1 106 ? 19.719 -17.172 3.139 1 31.86 106 ASN B O 1
ATOM 3390 N N . ASN B 1 107 ? 19.188 -16.172 1.522 1 34.66 107 ASN B N 1
ATOM 3391 C CA . ASN B 1 107 ? 17.797 -15.852 1.798 1 34.66 107 ASN B CA 1
ATOM 3392 C C . ASN B 1 107 ? 16.938 -17.109 1.94 1 34.66 107 ASN B C 1
ATOM 3394 O O . ASN B 1 107 ? 16.766 -17.859 0.978 1 34.66 107 ASN B O 1
ATOM 3398 N N . ILE B 1 108 ? 17.344 -18.078 2.84 1 34.69 108 ILE B N 1
ATOM 3399 C CA . ILE B 1 108 ? 16.297 -19.062 3.104 1 34.69 108 ILE B CA 1
ATOM 3400 C C . ILE B 1 108 ? 14.938 -18.484 2.768 1 34.69 108 ILE B C 1
ATOM 3402 O O . ILE B 1 108 ? 14.477 -17.531 3.424 1 34.69 108 ILE B O 1
ATOM 3406 N N . ASP B 1 109 ? 14.617 -18.359 1.556 1 42 109 ASP B N 1
ATOM 3407 C CA . ASP B 1 109 ? 13.352 -17.922 0.978 1 42 109 ASP B CA 1
ATOM 3408 C C . ASP B 1 109 ? 12.164 -18.594 1.664 1 42 109 ASP B C 1
ATOM 3410 O O . ASP B 1 109 ? 11.812 -19.719 1.331 1 42 109 ASP B O 1
ATOM 3414 N N . ILE B 1 110 ? 12.117 -18.828 2.969 1 44.66 110 ILE B N 1
ATOM 3415 C CA . ILE B 1 110 ? 10.828 -19.234 3.504 1 44.66 110 ILE B CA 1
ATOM 3416 C C . ILE B 1 110 ? 9.703 -18.578 2.705 1 44.66 110 ILE B C 1
ATOM 3418 O O . ILE B 1 110 ? 9.578 -17.344 2.695 1 44.66 110 ILE B O 1
ATOM 3422 N N . ASN B 1 111 ? 9.289 -19.266 1.503 1 55.34 111 ASN B N 1
ATOM 3423 C CA . ASN B 1 111 ? 8.352 -18.781 0.494 1 55.34 111 ASN B CA 1
ATOM 3424 C C . ASN B 1 111 ? 6.914 -18.797 1.012 1 55.34 111 ASN B C 1
ATOM 3426 O O . ASN B 1 111 ? 6.312 -19.859 1.168 1 55.34 111 ASN B O 1
ATOM 3430 N N . ILE B 1 112 ? 6.504 -18.031 1.917 1 72.38 112 ILE B N 1
ATOM 3431 C CA . ILE B 1 112 ? 5.098 -17.859 2.258 1 72.38 112 ILE B CA 1
ATOM 3432 C C . ILE B 1 112 ? 4.352 -17.25 1.075 1 72.38 112 ILE B C 1
ATOM 3434 O O . ILE B 1 112 ? 4.75 -16.203 0.56 1 72.38 112 ILE B O 1
ATOM 3438 N N . ASN B 1 113 ? 3.406 -18.125 0.607 1 86.69 113 ASN B N 1
ATOM 3439 C CA . ASN B 1 113 ? 2.574 -17.625 -0.484 1 86.69 113 ASN B CA 1
ATOM 3440 C C . ASN B 1 113 ? 1.349 -16.891 0.04 1 86.69 113 ASN B C 1
ATOM 3442 O O . ASN B 1 113 ? 0.707 -17.328 0.993 1 86.69 113 ASN B O 1
ATOM 3446 N N . ILE B 1 114 ? 1.146 -15.797 -0.534 1 92.25 114 ILE B N 1
ATOM 3447 C CA . ILE B 1 114 ? -0.056 -15.031 -0.225 1 92.25 114 ILE B CA 1
ATOM 3448 C C . ILE B 1 114 ? -0.997 -15.039 -1.428 1 92.25 114 ILE B C 1
ATOM 3450 O O . ILE B 1 114 ? -0.594 -14.695 -2.541 1 92.25 114 ILE B O 1
ATOM 3454 N N . ASP B 1 115 ? -2.152 -15.539 -1.206 1 96.62 115 ASP B N 1
ATOM 3455 C CA . ASP B 1 115 ? -3.252 -15.398 -2.156 1 96.62 115 ASP B CA 1
ATOM 3456 C C . ASP B 1 115 ? -4.227 -14.312 -1.712 1 96.62 115 ASP B C 1
ATOM 3458 O O . ASP B 1 115 ? -4.508 -14.172 -0.519 1 96.62 115 ASP B O 1
ATOM 3462 N N . LEU B 1 116 ? -4.695 -13.594 -2.682 1 97.88 116 LEU B N 1
ATOM 3463 C CA . LEU B 1 116 ? -5.645 -12.516 -2.396 1 97.88 116 LEU B CA 1
ATOM 3464 C C . LEU B 1 116 ? -6.961 -12.75 -3.129 1 97.88 116 LEU B C 1
ATOM 3466 O O . LEU B 1 116 ? -6.969 -13.07 -4.32 1 97.88 116 LEU B O 1
ATOM 3470 N N . ALA B 1 117 ? -8.047 -12.688 -2.395 1 97.88 117 ALA B N 1
ATOM 3471 C CA . ALA B 1 117 ? -9.383 -12.703 -2.975 1 97.88 117 ALA B CA 1
ATOM 3472 C C . ALA B 1 117 ? -10.086 -11.367 -2.768 1 97.88 117 ALA B C 1
ATOM 3474 O O . ALA B 1 117 ? -10.273 -10.922 -1.632 1 97.88 117 ALA B O 1
ATOM 3475 N N . THR B 1 118 ? -10.43 -10.711 -3.838 1 96.06 118 THR B N 1
ATOM 3476 C CA . THR B 1 118 ? -11.07 -9.398 -3.764 1 96.06 118 THR B CA 1
ATOM 3477 C C . THR B 1 118 ? -11.938 -9.156 -4.992 1 96.06 118 THR B C 1
ATOM 3479 O O . THR B 1 118 ? -11.953 -9.961 -5.926 1 96.06 118 THR B O 1
ATOM 3482 N N . SER B 1 119 ? -12.727 -8.117 -4.926 1 92.44 119 SER B N 1
ATOM 3483 C CA . SER B 1 119 ? -13.5 -7.703 -6.098 1 92.44 119 SER B CA 1
ATOM 3484 C C . SER B 1 119 ? -12.641 -6.883 -7.055 1 92.44 119 SER B C 1
ATOM 3486 O O . SER B 1 119 ? -11.578 -6.391 -6.68 1 92.44 119 SER B O 1
ATOM 3488 N N . LEU B 1 120 ? -13.094 -6.773 -8.227 1 89.88 120 LEU B N 1
ATOM 3489 C CA . LEU B 1 120 ? -12.406 -5.953 -9.211 1 89.88 120 LEU B CA 1
ATOM 3490 C C . LEU B 1 120 ? -12.93 -4.52 -9.188 1 89.88 120 LEU B C 1
ATOM 3492 O O . LEU B 1 120 ? -14.102 -4.277 -9.477 1 89.88 120 LEU B O 1
ATOM 3496 N N . PRO B 1 121 ? -12.031 -3.621 -8.836 1 90.19 121 PRO B N 1
ATOM 3497 C CA . PRO B 1 121 ? -12.469 -2.225 -8.93 1 90.19 121 PRO B CA 1
ATOM 3498 C C . PRO B 1 121 ? -12.523 -1.721 -10.367 1 90.19 121 PRO B C 1
ATOM 3500 O O . PRO B 1 121 ? -12.391 -2.51 -11.305 1 90.19 121 PRO B O 1
ATOM 3503 N N . LYS B 1 122 ? -12.797 -0.457 -10.539 1 88.25 122 LYS B N 1
ATOM 3504 C CA . LYS B 1 122 ? -12.789 0.134 -11.875 1 88.25 122 LYS B CA 1
ATOM 3505 C C . LYS B 1 122 ? -11.438 -0.073 -12.555 1 88.25 122 LYS B C 1
ATOM 3507 O O . LYS B 1 122 ? -10.406 -0.182 -11.891 1 88.25 122 LYS B O 1
ATOM 3512 N N . ILE B 1 123 ? -11.383 -0.026 -13.781 1 87.5 123 ILE B N 1
ATOM 3513 C CA . ILE B 1 123 ? -10.289 -0.544 -14.602 1 87.5 123 ILE B CA 1
ATOM 3514 C C . ILE B 1 123 ? -8.992 0.163 -14.242 1 87.5 123 ILE B C 1
ATOM 3516 O O . ILE B 1 123 ? -7.949 -0.482 -14.078 1 87.5 123 ILE B O 1
ATOM 3520 N N . GLN B 1 124 ? -9.008 1.493 -14.156 1 90.31 124 GLN B N 1
ATOM 3521 C CA . GLN B 1 124 ? -7.777 2.219 -13.844 1 90.31 124 GLN B CA 1
ATOM 3522 C C . GLN B 1 124 ? -7.234 1.822 -12.477 1 90.31 124 GLN B C 1
ATOM 3524 O O . GLN B 1 124 ? -6.027 1.63 -12.312 1 90.31 124 GLN B O 1
ATOM 3529 N N . ARG B 1 125 ? -8.102 1.662 -11.562 1 92.81 125 ARG B N 1
ATOM 3530 C CA . ARG B 1 125 ? -7.719 1.251 -10.219 1 92.81 125 ARG B CA 1
ATOM 3531 C C . ARG B 1 125 ? -7.297 -0.214 -10.188 1 92.81 125 ARG B C 1
ATOM 3533 O O . ARG B 1 125 ? -6.391 -0.59 -9.445 1 92.81 125 ARG B O 1
ATOM 3540 N N . ALA B 1 126 ? -7.988 -0.985 -11.039 1 93 126 ALA B N 1
ATOM 3541 C CA . ALA B 1 126 ? -7.637 -2.398 -11.141 1 93 126 ALA B CA 1
ATOM 3542 C C . ALA B 1 126 ? -6.215 -2.574 -11.672 1 93 126 ALA B C 1
ATOM 3544 O O . ALA B 1 126 ? -5.445 -3.379 -11.148 1 93 126 ALA B O 1
ATOM 3545 N N . GLU B 1 127 ? -5.887 -1.829 -12.695 1 94.38 127 GLU B N 1
ATOM 3546 C CA . GLU B 1 127 ? -4.551 -1.905 -13.281 1 94.38 127 GLU B CA 1
ATOM 3547 C C . GLU B 1 127 ? -3.477 -1.528 -12.266 1 94.38 127 GLU B C 1
ATOM 3549 O O . GLU B 1 127 ? -2.451 -2.203 -12.156 1 94.38 127 GLU B O 1
ATOM 3554 N N . TRP B 1 128 ? -3.734 -0.488 -11.539 1 95.25 128 TRP B N 1
ATOM 3555 C CA . TRP B 1 128 ? -2.811 -0.045 -10.5 1 95.25 128 TRP B CA 1
ATOM 3556 C C . TRP B 1 128 ? -2.678 -1.097 -9.406 1 95.25 128 TRP B C 1
ATOM 3558 O O . TRP B 1 128 ? -1.567 -1.43 -8.984 1 95.25 128 TRP B O 1
ATOM 3568 N N . MET B 1 129 ? -3.754 -1.62 -8.977 1 96.19 129 MET B N 1
ATOM 3569 C CA . MET B 1 129 ? -3.773 -2.643 -7.934 1 96.19 129 MET B CA 1
ATOM 3570 C C . MET B 1 129 ? -2.971 -3.867 -8.359 1 96.19 129 MET B C 1
ATOM 3572 O O . MET B 1 129 ? -2.145 -4.367 -7.594 1 96.19 129 MET B O 1
ATOM 3576 N N . ILE B 1 130 ? -3.209 -4.289 -9.539 1 96.44 130 ILE B N 1
ATOM 3577 C CA . ILE B 1 130 ? -2.555 -5.48 -10.07 1 96.44 130 ILE B CA 1
ATOM 3578 C C . ILE B 1 130 ? -1.049 -5.242 -10.164 1 96.44 130 ILE B C 1
ATOM 3580 O O . ILE B 1 130 ? -0.253 -6.109 -9.805 1 96.44 130 ILE B O 1
ATOM 3584 N N . GLU B 1 131 ? -0.679 -4.105 -10.633 1 96.69 131 GLU B N 1
ATOM 3585 C CA . GLU B 1 131 ? 0.734 -3.746 -10.703 1 96.69 131 GLU B CA 1
ATOM 3586 C C . GLU B 1 131 ? 1.397 -3.836 -9.336 1 96.69 131 GLU B C 1
ATOM 3588 O O . GLU B 1 131 ? 2.463 -4.441 -9.188 1 96.69 131 GLU B O 1
ATOM 3593 N N . LYS B 1 132 ? 0.762 -3.248 -8.336 1 96.12 132 LYS B N 1
ATOM 3594 C CA . LYS B 1 132 ? 1.353 -3.182 -7.004 1 96.12 132 LYS B CA 1
ATOM 3595 C C . LYS B 1 132 ? 1.344 -4.551 -6.332 1 96.12 132 LYS B C 1
ATOM 3597 O O . LYS B 1 132 ? 2.299 -4.914 -5.641 1 96.12 132 LYS B O 1
ATOM 3602 N N . LEU B 1 133 ? 0.307 -5.281 -6.535 1 96.25 133 LEU B N 1
ATOM 3603 C CA . LEU B 1 133 ? 0.249 -6.621 -5.969 1 96.25 133 LEU B CA 1
ATOM 3604 C C . LEU B 1 133 ? 1.347 -7.508 -6.551 1 96.25 133 LEU B C 1
ATOM 3606 O O . LEU B 1 133 ? 1.907 -8.352 -5.848 1 96.25 133 LEU B O 1
ATOM 3610 N N . THR B 1 134 ? 1.593 -7.336 -7.832 1 93.69 134 THR B N 1
ATOM 3611 C CA . THR B 1 134 ? 2.676 -8.062 -8.484 1 93.69 134 THR B CA 1
ATOM 3612 C C . THR B 1 134 ? 4.023 -7.691 -7.867 1 93.69 134 THR B C 1
ATOM 3614 O O . THR B 1 134 ? 4.836 -8.57 -7.566 1 93.69 134 THR B O 1
ATOM 3617 N N . GLU B 1 135 ? 4.203 -6.426 -7.613 1 91.88 135 GLU B N 1
ATOM 3618 C CA . GLU B 1 135 ? 5.426 -5.938 -6.98 1 91.88 135 GLU B CA 1
ATOM 3619 C C . GLU B 1 135 ? 5.625 -6.574 -5.609 1 91.88 135 GLU B C 1
ATOM 3621 O O . GLU B 1 135 ? 6.75 -6.918 -5.234 1 91.88 135 GLU B O 1
ATOM 3626 N N . ILE B 1 136 ? 4.598 -6.68 -4.965 1 89.88 136 ILE B N 1
ATOM 3627 C CA . ILE B 1 136 ? 4.629 -7.164 -3.59 1 89.88 136 ILE B CA 1
ATOM 3628 C C . ILE B 1 136 ? 4.891 -8.672 -3.578 1 89.88 136 ILE B C 1
ATOM 3630 O O . ILE B 1 136 ? 5.527 -9.188 -2.66 1 89.88 136 ILE B O 1
ATOM 3634 N N . GLY B 1 137 ? 4.363 -9.367 -4.566 1 89.31 137 GLY B N 1
ATOM 3635 C CA . GLY B 1 137 ? 4.641 -10.797 -4.672 1 89.31 137 GLY B CA 1
ATOM 3636 C C . GLY B 1 137 ? 3.439 -11.664 -4.348 1 89.31 137 GLY B C 1
ATOM 3637 O O . GLY B 1 137 ? 3.594 -12.812 -3.926 1 89.31 137 GLY B O 1
ATOM 3638 N N . VAL B 1 138 ? 2.268 -11.164 -4.496 1 93.12 138 VAL B N 1
ATOM 3639 C CA . VAL B 1 138 ? 1.062 -11.977 -4.363 1 93.12 138 VAL B CA 1
ATOM 3640 C C . VAL B 1 138 ? 1.06 -13.078 -5.422 1 93.12 138 VAL B C 1
ATOM 3642 O O . VAL B 1 138 ? 1.387 -12.828 -6.586 1 93.12 138 VAL B O 1
ATOM 3645 N N . LYS B 1 139 ? 0.717 -14.242 -5.016 1 92.06 139 LYS B N 1
ATOM 3646 C CA . LYS B 1 139 ? 0.84 -15.391 -5.906 1 92.06 139 LYS B CA 1
ATOM 3647 C C . LYS B 1 139 ? -0.398 -15.539 -6.789 1 92.06 139 LYS B C 1
ATOM 3649 O O . LYS B 1 139 ? -0.285 -15.727 -8 1 92.06 139 LYS B O 1
ATOM 3654 N N . ASN B 1 140 ? -1.516 -15.547 -6.148 1 94.75 140 ASN B N 1
ATOM 3655 C CA . ASN B 1 140 ? -2.789 -15.664 -6.852 1 94.75 140 ASN B CA 1
ATOM 3656 C C . ASN B 1 140 ? -3.752 -14.547 -6.457 1 94.75 140 ASN B C 1
ATOM 3658 O O . ASN B 1 140 ? -3.852 -14.195 -5.281 1 94.75 140 ASN B O 1
ATOM 3662 N N . LEU B 1 141 ? -4.398 -14.023 -7.496 1 96.81 141 LEU B N 1
ATOM 3663 C CA . LEU B 1 141 ? -5.461 -13.047 -7.301 1 96.81 141 LEU B CA 1
ATOM 3664 C C . LEU B 1 141 ? -6.805 -13.609 -7.758 1 96.81 141 LEU B C 1
ATOM 3666 O O . LEU B 1 141 ? -7.02 -13.828 -8.953 1 96.81 141 LEU B O 1
ATOM 3670 N N . PHE B 1 142 ? -7.652 -13.852 -6.809 1 96 142 PHE B N 1
ATOM 3671 C CA . PHE B 1 142 ? -9.008 -14.312 -7.098 1 96 142 PHE B CA 1
ATOM 3672 C C . PHE B 1 142 ? -9.977 -13.141 -7.152 1 96 142 PHE B C 1
ATOM 3674 O O . PHE B 1 142 ? -10.133 -12.406 -6.172 1 96 142 PHE B O 1
ATOM 3681 N N . LEU B 1 143 ? -10.625 -12.992 -8.273 1 93.81 143 LEU B N 1
ATOM 3682 C CA . LEU B 1 143 ? -11.625 -11.945 -8.398 1 93.81 143 LEU B CA 1
ATOM 3683 C C . LEU B 1 143 ? -13.016 -12.469 -8.047 1 93.81 143 LEU B C 1
ATOM 3685 O O . LEU B 1 143 ? -13.484 -13.453 -8.633 1 93.81 143 LEU B O 1
ATOM 3689 N N . LEU B 1 144 ? -13.617 -11.742 -7.102 1 94.38 144 LEU B N 1
ATOM 3690 C CA . LEU B 1 144 ? -14.875 -12.234 -6.543 1 94.38 144 LEU B CA 1
ATOM 3691 C C . LEU B 1 144 ? -16.031 -11.305 -6.902 1 94.38 144 LEU B C 1
ATOM 3693 O O . LEU B 1 144 ? -15.875 -10.078 -6.895 1 94.38 144 LEU B O 1
ATOM 3697 N N . GLU B 1 145 ? -17.141 -11.914 -7.16 1 91.62 145 GLU B N 1
ATOM 3698 C CA . GLU B 1 145 ? -18.422 -11.219 -7.207 1 91.62 145 GLU B CA 1
ATOM 3699 C C . GLU B 1 145 ? -19.172 -11.367 -5.891 1 91.62 145 GLU B C 1
ATOM 3701 O O . GLU B 1 145 ? -19.766 -12.422 -5.621 1 91.62 145 GLU B O 1
ATOM 3706 N N . SER B 1 146 ? -19.125 -10.336 -5.125 1 92.69 146 SER B N 1
ATOM 3707 C CA . SER B 1 146 ? -19.828 -10.328 -3.842 1 92.69 146 SER B CA 1
ATOM 3708 C C . SER B 1 146 ? -21.078 -9.469 -3.898 1 92.69 146 SER B C 1
ATOM 3710 O O . SER B 1 146 ? -21.391 -8.891 -4.938 1 92.69 146 SER B O 1
ATOM 3712 N N . GLU B 1 147 ? -21.828 -9.383 -2.879 1 90.56 147 GLU B N 1
ATOM 3713 C CA . GLU B 1 147 ? -23.141 -8.75 -2.846 1 90.56 147 GLU B CA 1
ATOM 3714 C C . GLU B 1 147 ? -23.047 -7.266 -3.186 1 90.56 147 GLU B C 1
ATOM 3716 O O . GLU B 1 147 ? -23.875 -6.738 -3.93 1 90.56 147 GLU B O 1
ATOM 3721 N N . TYR B 1 148 ? -22.016 -6.594 -2.74 1 87.81 148 TYR B N 1
ATOM 3722 C CA . TYR B 1 148 ? -21.922 -5.148 -2.92 1 87.81 148 TYR B CA 1
ATOM 3723 C C . TYR B 1 148 ? -20.953 -4.801 -4.035 1 87.81 148 TYR B C 1
ATOM 3725 O O . TYR B 1 148 ? -20.453 -3.674 -4.113 1 87.81 148 TYR B O 1
ATOM 3733 N N . SER B 1 149 ? -20.625 -5.723 -4.883 1 83.56 149 SER B N 1
ATOM 3734 C CA . SER B 1 149 ? -19.656 -5.465 -5.938 1 83.56 149 SER B CA 1
ATOM 3735 C C . SER B 1 149 ? -20.344 -5.086 -7.246 1 83.56 149 SER B C 1
ATOM 3737 O O . SER B 1 149 ? -19.734 -5.145 -8.312 1 83.56 149 SER B O 1
ATOM 3739 N N . LYS B 1 150 ? -21.484 -4.715 -7.324 1 65.75 150 LYS B N 1
ATOM 3740 C CA . LYS B 1 150 ? -22.25 -4.504 -8.539 1 65.75 150 LYS B CA 1
ATOM 3741 C C . LYS B 1 150 ? -21.578 -3.498 -9.461 1 65.75 150 LYS B C 1
ATOM 3743 O O . LYS B 1 150 ? -21.734 -3.557 -10.688 1 65.75 150 LYS B O 1
ATOM 3748 N N . SER B 1 151 ? -20.875 -2.543 -8.953 1 59.78 151 SER B N 1
ATOM 3749 C CA . SER B 1 151 ? -20.203 -1.581 -9.82 1 59.78 151 SER B CA 1
ATOM 3750 C C . SER B 1 151 ? -18.938 -2.166 -10.422 1 59.78 151 SER B C 1
ATOM 3752 O O . SER B 1 151 ? -18.328 -1.568 -11.312 1 59.78 151 SER B O 1
ATOM 3754 N N . SER B 1 152 ? -18.562 -3.289 -10.008 1 59.84 152 SER B N 1
ATOM 3755 C CA . SER B 1 152 ? -17.375 -3.982 -10.5 1 59.84 152 SER B CA 1
ATOM 3756 C C . SER B 1 152 ? -17.656 -4.719 -11.805 1 59.84 152 SER B C 1
ATOM 3758 O O . SER B 1 152 ? -18.781 -5.207 -12.008 1 59.84 152 SER B O 1
ATOM 3760 N N . PRO B 1 153 ? -16.781 -4.535 -12.781 1 59.41 153 PRO B N 1
ATOM 3761 C CA . PRO B 1 153 ? -17.031 -5.277 -14.016 1 59.41 153 PRO B CA 1
ATOM 3762 C C . PRO B 1 153 ? -17.391 -6.742 -13.766 1 59.41 153 PRO B C 1
ATOM 3764 O O . PRO B 1 153 ? -16.781 -7.383 -12.898 1 59.41 153 PRO B O 1
ATOM 3767 N N . SER B 1 154 ? -18.516 -7.086 -14.102 1 57.88 154 SER B N 1
ATOM 3768 C CA . SER B 1 154 ? -18.984 -8.461 -13.945 1 57.88 154 SER B CA 1
ATOM 3769 C C . SER B 1 154 ? -18.141 -9.43 -14.773 1 57.88 154 SER B C 1
ATOM 3771 O O . SER B 1 154 ? -17.406 -9 -15.664 1 57.88 154 SER B O 1
ATOM 3773 N N . SER B 1 155 ? -18.062 -10.766 -14.367 1 55.78 155 SER B N 1
ATOM 3774 C CA . SER B 1 155 ? -17.391 -11.844 -15.078 1 55.78 155 SER B CA 1
ATOM 3775 C C . SER B 1 155 ? -17.469 -11.641 -16.594 1 55.78 155 SER B C 1
ATOM 3777 O O . SER B 1 155 ? -16.484 -11.883 -17.297 1 55.78 155 SER B O 1
ATOM 3779 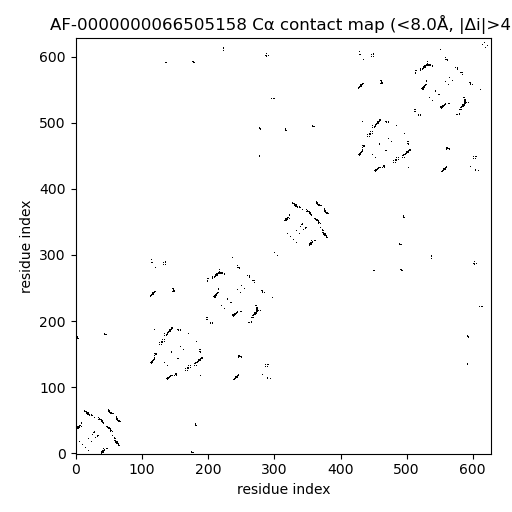N N . GLY B 1 156 ? -18.531 -11.234 -16.938 1 56.88 156 GLY B N 1
ATOM 3780 C CA . GLY B 1 156 ? -18.734 -11.148 -18.375 1 56.88 156 GLY B CA 1
ATOM 3781 C C . GLY B 1 156 ? -17.984 -9.977 -19 1 56.88 156 GLY B C 1
ATOM 3782 O O . GLY B 1 156 ? -17.828 -9.922 -20.234 1 56.88 156 GLY B O 1
ATOM 3783 N N . SER B 1 157 ? -17.672 -9.102 -18.125 1 59.91 157 SER B N 1
ATOM 3784 C CA . SER B 1 157 ? -17.109 -7.898 -18.719 1 59.91 157 SER B CA 1
ATOM 3785 C C . SER B 1 157 ? -15.594 -7.992 -18.828 1 59.91 157 SER B C 1
ATOM 3787 O O . SER B 1 157 ? -14.961 -7.184 -19.516 1 59.91 157 SER B O 1
ATOM 3789 N N . LEU B 1 158 ? -15.086 -8.859 -18.094 1 64.31 158 LEU B N 1
ATOM 3790 C CA . LEU B 1 158 ? -13.641 -9 -18.266 1 64.31 158 LEU B CA 1
ATOM 3791 C C . LEU B 1 158 ? -13.32 -9.75 -19.562 1 64.31 158 LEU B C 1
ATOM 3793 O O . LEU B 1 158 ? -13.289 -10.984 -19.578 1 64.31 158 LEU B O 1
ATOM 3797 N N . THR B 1 159 ? -13.242 -8.961 -20.594 1 67.19 159 THR B N 1
ATOM 3798 C CA . THR B 1 159 ? -12.945 -9.461 -21.938 1 67.19 159 THR B CA 1
ATOM 3799 C C . THR B 1 159 ? -11.516 -9.992 -22 1 67.19 159 THR B C 1
ATOM 3801 O O . THR B 1 159 ? -10.688 -9.688 -21.141 1 67.19 159 THR B O 1
ATOM 3804 N N . SER B 1 160 ? -11.383 -10.875 -22.875 1 72.31 160 SER B N 1
ATOM 3805 C CA . SER B 1 160 ? -10.055 -11.398 -23.172 1 72.31 160 SER B CA 1
ATOM 3806 C C . SER B 1 160 ? -9.031 -10.281 -23.297 1 72.31 160 SER B C 1
ATOM 3808 O O . SER B 1 160 ? -7.891 -10.422 -22.859 1 72.31 160 SER B O 1
ATOM 3810 N N . ASN B 1 161 ? -9.508 -9.141 -23.688 1 75.81 161 ASN B N 1
ATOM 3811 C CA . ASN B 1 161 ? -8.625 -8.008 -23.891 1 75.81 161 ASN B CA 1
ATOM 3812 C C . ASN B 1 161 ? -8.148 -7.414 -22.578 1 75.81 161 ASN B C 1
ATOM 3814 O O . ASN B 1 161 ? -6.98 -7.039 -22.438 1 75.81 161 ASN B O 1
ATOM 3818 N N . LYS B 1 162 ? -9.07 -7.453 -21.641 1 82.25 162 LYS B N 1
ATOM 3819 C CA . LYS B 1 162 ? -8.695 -6.895 -20.344 1 82.25 162 LYS B CA 1
ATOM 3820 C C . LYS B 1 162 ? -7.723 -7.812 -19.609 1 82.25 162 LYS B C 1
ATOM 3822 O O . LYS B 1 162 ? -6.766 -7.344 -19 1 82.25 162 LYS B O 1
ATOM 3827 N N . LEU B 1 163 ? -7.973 -9.055 -19.781 1 83.5 163 LEU B N 1
ATOM 3828 C CA . LEU B 1 163 ? -7.09 -10.016 -19.125 1 83.5 163 LEU B CA 1
ATOM 3829 C C . LEU B 1 163 ? -5.695 -9.977 -19.75 1 83.5 163 LEU B C 1
ATOM 3831 O O . LEU B 1 163 ? -4.691 -10.117 -19.047 1 83.5 163 LEU B O 1
ATOM 3835 N N . ASP B 1 164 ? -5.688 -9.805 -21.047 1 83.69 164 ASP B N 1
ATOM 3836 C CA . ASP B 1 164 ? -4.41 -9.664 -21.75 1 83.69 164 ASP B CA 1
ATOM 3837 C C . ASP B 1 164 ? -3.641 -8.445 -21.25 1 83.69 164 ASP B C 1
ATOM 3839 O O . ASP B 1 164 ? -2.422 -8.508 -21.062 1 83.69 164 ASP B O 1
ATOM 3843 N N . ARG B 1 165 ? -4.375 -7.41 -21.047 1 89.25 165 ARG B N 1
ATOM 3844 C CA . ARG B 1 165 ? -3.758 -6.195 -20.516 1 89.25 165 ARG B CA 1
ATOM 3845 C C . ARG B 1 165 ? -3.219 -6.43 -19.109 1 89.25 165 ARG B C 1
ATOM 3847 O O . ARG B 1 165 ? -2.111 -5.996 -18.781 1 89.25 165 ARG B O 1
ATOM 3854 N N . PHE B 1 166 ? -4.012 -7.109 -18.344 1 91.56 166 PHE B N 1
ATOM 3855 C CA . PHE B 1 166 ? -3.574 -7.418 -16.984 1 91.56 166 PHE B CA 1
ATOM 3856 C C . PHE B 1 166 ? -2.307 -8.266 -17 1 91.56 166 PHE B C 1
ATOM 3858 O O . PHE B 1 166 ? -1.388 -8.039 -16.219 1 91.56 166 PHE B O 1
ATOM 3865 N N . GLU B 1 167 ? -2.283 -9.188 -17.859 1 88.12 167 GLU B N 1
ATOM 3866 C CA . GLU B 1 167 ? -1.111 -10.047 -17.984 1 88.12 167 GLU B CA 1
ATOM 3867 C C . GLU B 1 167 ? 0.128 -9.242 -18.359 1 88.12 167 GLU B C 1
ATOM 3869 O O . GLU B 1 167 ? 1.216 -9.484 -17.828 1 88.12 167 GLU B O 1
ATOM 3874 N N . ARG B 1 168 ? -0.008 -8.344 -19.234 1 88.69 168 ARG B N 1
ATOM 3875 C CA . ARG B 1 168 ? 1.099 -7.48 -19.625 1 88.69 168 ARG B CA 1
ATOM 3876 C C . ARG B 1 168 ? 1.602 -6.66 -18.453 1 88.69 168 ARG B C 1
ATOM 3878 O O . ARG B 1 168 ? 2.811 -6.508 -18.266 1 88.69 168 ARG B O 1
ATOM 3885 N N . ILE B 1 169 ? 0.671 -6.176 -17.688 1 93.19 169 ILE B N 1
ATOM 3886 C CA . ILE B 1 169 ? 1.013 -5.391 -16.5 1 93.19 169 ILE B CA 1
ATOM 3887 C C . ILE B 1 169 ? 1.802 -6.254 -15.516 1 93.19 169 ILE B C 1
ATOM 3889 O O . ILE B 1 169 ? 2.803 -5.805 -14.953 1 93.19 169 ILE B O 1
ATOM 3893 N N . ILE B 1 170 ? 1.391 -7.477 -15.375 1 92.38 170 ILE B N 1
ATOM 3894 C CA . ILE B 1 170 ? 2.041 -8.406 -14.461 1 92.38 170 ILE B CA 1
ATOM 3895 C C . ILE B 1 170 ? 3.471 -8.672 -14.93 1 92.38 170 ILE B C 1
ATOM 3897 O O . ILE B 1 170 ? 4.41 -8.641 -14.125 1 92.38 170 ILE B O 1
ATOM 3901 N N . ILE B 1 171 ? 3.617 -8.898 -16.156 1 86.94 171 ILE B N 1
ATOM 3902 C CA . ILE B 1 171 ? 4.93 -9.188 -16.719 1 86.94 171 ILE B CA 1
ATOM 3903 C C . ILE B 1 171 ? 5.855 -7.992 -16.531 1 86.94 171 ILE B C 1
ATOM 3905 O O . ILE B 1 171 ? 6.977 -8.141 -16.047 1 86.94 171 ILE B O 1
ATOM 3909 N N . GLU B 1 172 ? 5.441 -6.812 -16.891 1 89.12 172 GLU B N 1
ATOM 3910 C CA . GLU B 1 172 ? 6.25 -5.605 -16.766 1 89.12 172 GLU B CA 1
ATOM 3911 C C . GLU B 1 172 ? 6.609 -5.324 -15.312 1 89.12 172 GLU B C 1
ATOM 3913 O O . GLU B 1 172 ? 7.742 -4.941 -15.008 1 89.12 172 GLU B O 1
ATOM 3918 N N . SER B 1 173 ? 5.605 -5.484 -14.492 1 90.38 173 SER B N 1
ATOM 3919 C CA . SER B 1 173 ? 5.852 -5.262 -13.07 1 90.38 173 SER B CA 1
ATOM 3920 C C . SER B 1 173 ? 6.84 -6.277 -12.516 1 90.38 173 SER B C 1
ATOM 3922 O O . SER B 1 173 ? 7.676 -5.945 -11.672 1 90.38 173 SER B O 1
ATOM 3924 N N . SER B 1 174 ? 6.766 -7.477 -12.922 1 87.44 174 SER B N 1
ATOM 3925 C CA . SER B 1 174 ? 7.684 -8.523 -12.492 1 87.44 174 SER B CA 1
ATOM 3926 C C . SER B 1 174 ? 9.109 -8.227 -12.938 1 87.44 174 SER B C 1
ATOM 3928 O O . SER B 1 174 ? 10.062 -8.477 -12.195 1 87.44 174 SER B O 1
ATOM 3930 N N . LYS B 1 175 ? 9.289 -7.734 -14.133 1 83.12 175 LYS B N 1
ATOM 3931 C CA . LYS B 1 175 ? 10.602 -7.324 -14.625 1 83.12 175 LYS B CA 1
ATOM 3932 C C . LYS B 1 175 ? 11.211 -6.246 -13.734 1 83.12 175 LYS B C 1
ATOM 3934 O O . LYS B 1 175 ? 12.383 -6.336 -13.359 1 83.12 175 LYS B O 1
ATOM 3939 N N . GLN B 1 176 ? 10.352 -5.379 -13.344 1 79.06 176 GLN B N 1
ATOM 3940 C CA . GLN B 1 176 ? 10.812 -4.215 -12.594 1 79.06 176 GLN B CA 1
ATOM 3941 C C . GLN B 1 176 ? 11.094 -4.578 -11.141 1 79.06 176 GLN B C 1
ATOM 3943 O O . GLN B 1 176 ? 12.055 -4.09 -10.547 1 79.06 176 GLN B O 1
ATOM 3948 N N . SER B 1 177 ? 10.258 -5.371 -10.578 1 83.62 177 SER B N 1
ATOM 3949 C CA . SER B 1 177 ? 10.375 -5.707 -9.156 1 83.62 177 SER B CA 1
ATOM 3950 C C . SER B 1 177 ? 11.336 -6.867 -8.945 1 83.62 177 SER B C 1
ATOM 3952 O O . SER B 1 177 ? 11.625 -7.238 -7.801 1 83.62 177 SER B O 1
ATOM 3954 N N . LYS B 1 178 ? 11.781 -7.535 -9.977 1 80.75 178 LYS B N 1
ATOM 3955 C CA . LYS B 1 178 ? 12.688 -8.68 -9.93 1 80.75 178 LYS B CA 1
ATOM 3956 C C . LYS B 1 178 ? 12.031 -9.875 -9.242 1 80.75 178 LYS B C 1
ATOM 3958 O O . LYS B 1 178 ? 12.664 -10.562 -8.445 1 80.75 178 LYS B O 1
ATOM 3963 N N . ASN B 1 179 ? 10.789 -9.898 -9.391 1 79.12 179 ASN B N 1
ATOM 3964 C CA . ASN B 1 179 ? 10.031 -11.078 -8.977 1 79.12 179 ASN B CA 1
ATOM 3965 C C . ASN B 1 179 ? 9.953 -12.117 -10.086 1 79.12 179 ASN B C 1
ATOM 3967 O O . ASN B 1 179 ? 9.414 -11.852 -11.164 1 79.12 179 ASN B O 1
ATOM 3971 N N . ASN B 1 180 ? 10.414 -13.242 -9.859 1 78.62 180 ASN B N 1
ATOM 3972 C CA . ASN B 1 180 ? 10.461 -14.266 -10.898 1 78.62 180 ASN B CA 1
ATOM 3973 C C . ASN B 1 180 ? 9.125 -14.977 -11.055 1 78.62 180 ASN B C 1
ATOM 3975 O O . ASN B 1 180 ? 8.898 -15.672 -12.047 1 78.62 180 ASN B O 1
ATOM 3979 N N . HIS B 1 181 ? 8.312 -14.836 -10.125 1 80.56 181 HIS B N 1
ATOM 3980 C CA . HIS B 1 181 ? 7.016 -15.5 -10.18 1 80.56 181 HIS B CA 1
ATOM 3981 C C . HIS B 1 181 ? 5.934 -14.555 -10.688 1 80.56 181 HIS B C 1
ATOM 3983 O O . HIS B 1 181 ? 5.766 -13.453 -10.148 1 80.56 181 HIS B O 1
ATOM 3989 N N . LEU B 1 182 ? 5.246 -14.984 -11.719 1 88 182 LEU B N 1
ATOM 3990 C CA . LEU B 1 182 ? 4.129 -14.195 -12.234 1 88 182 LEU B CA 1
ATOM 3991 C C . LEU B 1 182 ? 2.865 -14.445 -11.422 1 88 182 LEU B C 1
ATOM 3993 O O . LEU B 1 182 ? 2.504 -15.594 -11.164 1 88 182 LEU B O 1
ATOM 3997 N N . MET B 1 183 ? 2.25 -13.422 -11.031 1 92.5 183 MET B N 1
ATOM 3998 C CA . MET B 1 183 ? 0.969 -13.555 -10.344 1 92.5 183 MET B CA 1
ATOM 3999 C C . MET B 1 183 ? -0.091 -14.133 -11.273 1 92.5 183 MET B C 1
ATOM 4001 O O . MET B 1 183 ? -0.176 -13.742 -12.438 1 92.5 183 MET B O 1
ATOM 4005 N N . ASN B 1 184 ? -0.863 -15.031 -10.734 1 92.5 184 ASN B N 1
ATOM 4006 C CA . ASN B 1 184 ? -1.982 -15.602 -11.477 1 92.5 184 ASN B CA 1
ATOM 4007 C C . ASN B 1 184 ? -3.295 -14.898 -11.141 1 92.5 184 ASN B C 1
ATOM 4009 O O . ASN B 1 184 ? -3.615 -14.695 -9.969 1 92.5 184 ASN B O 1
ATOM 4013 N N . ILE B 1 185 ? -4 -14.508 -12.188 1 93.88 185 ILE B N 1
ATOM 4014 C CA . ILE B 1 185 ? -5.309 -13.891 -11.977 1 93.88 185 ILE B CA 1
ATOM 4015 C C . ILE B 1 185 ? -6.41 -14.891 -12.336 1 93.88 185 ILE B C 1
ATOM 4017 O O . ILE B 1 185 ? -6.461 -15.383 -13.461 1 93.88 185 ILE B O 1
ATOM 4021 N N . ILE B 1 186 ? -7.199 -15.203 -11.391 1 91.69 186 ILE B N 1
ATOM 4022 C CA . ILE B 1 186 ? -8.375 -16.031 -11.633 1 91.69 186 ILE B CA 1
ATOM 4023 C C . ILE B 1 186 ? -9.578 -15.141 -11.922 1 91.69 186 ILE B C 1
ATOM 4025 O O . ILE B 1 186 ? -9.93 -14.273 -11.109 1 91.69 186 ILE B O 1
ATOM 4029 N N . PRO B 1 187 ? -10.234 -15.312 -12.992 1 88.38 187 PRO B N 1
ATOM 4030 C CA . PRO B 1 187 ? -11.344 -14.438 -13.398 1 88.38 187 PRO B CA 1
ATOM 4031 C C . PRO B 1 187 ? -12.469 -14.391 -12.367 1 88.38 187 PRO B C 1
ATOM 4033 O O . PRO B 1 187 ? -12.555 -15.273 -11.5 1 88.38 187 PRO B O 1
ATOM 4036 N N . PRO B 1 188 ? -13.297 -13.391 -12.555 1 89.62 188 PRO B N 1
ATOM 4037 C CA . PRO B 1 188 ? -14.367 -13.195 -11.57 1 89.62 188 PRO B CA 1
ATOM 4038 C C . PRO B 1 188 ? -15.281 -14.406 -11.438 1 89.62 188 PRO B C 1
ATOM 4040 O O . PRO B 1 188 ? -15.625 -15.039 -12.438 1 89.62 188 PRO B O 1
ATOM 4043 N N . GLN B 1 189 ? -15.578 -14.773 -10.258 1 89.81 189 GLN B N 1
ATOM 4044 C CA . GLN B 1 189 ? -16.5 -15.844 -9.914 1 89.81 189 GLN B CA 1
ATOM 4045 C C . GLN B 1 189 ? -17.359 -15.469 -8.711 1 89.81 189 GLN B C 1
ATOM 4047 O O . GLN B 1 189 ? -16.953 -14.648 -7.887 1 89.81 189 GLN B O 1
ATOM 4052 N N . PRO B 1 190 ? -18.531 -16.109 -8.625 1 93 190 PRO B N 1
ATOM 4053 C CA . PRO B 1 190 ? -19.359 -15.828 -7.461 1 93 190 PRO B CA 1
ATOM 4054 C C . PRO B 1 190 ? -18.688 -16.219 -6.145 1 93 190 PRO B C 1
ATOM 4056 O O . PRO B 1 190 ? -18 -17.234 -6.074 1 93 190 PRO B O 1
ATOM 4059 N N . TYR B 1 191 ? -18.922 -15.406 -5.172 1 95.12 191 TYR B N 1
ATOM 4060 C CA . TYR B 1 191 ? -18.359 -15.594 -3.836 1 95.12 191 TYR B CA 1
ATOM 4061 C C . TYR B 1 191 ? -18.625 -17.016 -3.342 1 95.12 191 TYR B C 1
ATOM 4063 O O . TYR B 1 191 ? -17.703 -17.688 -2.871 1 95.12 191 TYR B O 1
ATOM 4071 N N . LYS B 1 192 ? -19.812 -17.531 -3.521 1 93.62 192 LYS B N 1
ATOM 4072 C CA . LYS B 1 192 ? -20.203 -18.859 -3.049 1 93.62 192 LYS B CA 1
ATOM 4073 C C . LYS B 1 192 ? -19.422 -19.953 -3.773 1 93.62 192 LYS B C 1
ATOM 4075 O O . LYS B 1 192 ? -19.016 -20.938 -3.16 1 93.62 192 LYS B O 1
ATOM 4080 N N . GLN B 1 193 ? -19.266 -19.781 -5.027 1 93.5 193 GLN B N 1
ATOM 4081 C CA . GLN B 1 193 ? -18.516 -20.75 -5.816 1 93.5 193 GLN B CA 1
ATOM 4082 C C . GLN B 1 193 ? -17.062 -20.797 -5.383 1 93.5 193 GLN B C 1
ATOM 4084 O O . GLN B 1 193 ? -16.453 -21.875 -5.316 1 93.5 193 GLN B O 1
ATOM 4089 N N . PHE B 1 194 ? -16.5 -19.688 -5.109 1 95.25 194 PHE B N 1
ATOM 4090 C CA . PHE B 1 194 ? -15.125 -19.594 -4.621 1 95.25 194 PHE B CA 1
ATOM 4091 C C . PHE B 1 194 ? -14.953 -20.391 -3.338 1 95.25 194 PHE B C 1
ATOM 4093 O O . PHE B 1 194 ? -13.992 -21.156 -3.197 1 95.25 194 PHE B O 1
ATOM 4100 N N . LEU B 1 195 ? -15.898 -20.188 -2.434 1 94.44 195 LEU B N 1
ATOM 4101 C CA . LEU B 1 195 ? -15.828 -20.906 -1.161 1 94.44 195 LEU B CA 1
ATOM 4102 C C . LEU B 1 195 ? -15.867 -22.406 -1.379 1 94.44 195 LEU B C 1
ATOM 4104 O O . LEU B 1 195 ? -15.125 -23.156 -0.74 1 94.44 195 LEU B O 1
ATOM 4108 N N . LYS B 1 196 ? -16.734 -22.797 -2.271 1 92.12 196 LYS B N 1
ATOM 4109 C CA . LYS B 1 196 ? -16.859 -24.219 -2.578 1 92.12 196 LYS B CA 1
ATOM 4110 C C . LYS B 1 196 ? -15.562 -24.75 -3.176 1 92.12 196 LYS B C 1
ATOM 4112 O O . LYS B 1 196 ? -15.078 -25.812 -2.77 1 92.12 196 LYS B O 1
ATOM 4117 N N . ASP B 1 197 ? -15.008 -24 -4.039 1 92.12 197 ASP B N 1
ATOM 4118 C CA . ASP B 1 197 ? -13.82 -24.422 -4.762 1 92.12 197 ASP B CA 1
ATOM 4119 C C . ASP B 1 197 ? -12.609 -24.516 -3.828 1 92.12 197 ASP B C 1
ATOM 4121 O O . ASP B 1 197 ? -11.758 -25.391 -3.986 1 92.12 197 ASP B O 1
ATOM 4125 N N . LYS B 1 198 ? -12.57 -23.672 -2.824 1 92.31 198 LYS B N 1
ATOM 4126 C CA . LYS B 1 198 ? -11.352 -23.562 -2.031 1 92.31 198 LYS B CA 1
ATOM 4127 C C . LYS B 1 198 ? -11.484 -24.312 -0.712 1 92.31 198 LYS B C 1
ATOM 4129 O O . LYS B 1 198 ? -10.477 -24.703 -0.11 1 92.31 198 LYS B O 1
ATOM 4134 N N . PHE B 1 199 ? -12.797 -24.641 -0.31 1 92 199 PHE B N 1
ATOM 4135 C CA . PHE B 1 199 ? -12.906 -25.109 1.063 1 92 199 PHE B CA 1
ATOM 4136 C C . PHE B 1 199 ? -13.828 -26.328 1.146 1 92 199 PHE B C 1
ATOM 4138 O O . PHE B 1 199 ? -14.086 -26.844 2.236 1 92 199 PHE B O 1
ATOM 4145 N N . ASN B 1 200 ? -14.281 -26.797 0.043 1 87.94 200 ASN B N 1
ATOM 4146 C CA . ASN B 1 200 ? -15.164 -27.953 0.082 1 87.94 200 ASN B CA 1
ATOM 4147 C C . ASN B 1 200 ? -14.469 -29.172 0.683 1 87.94 200 ASN B C 1
ATOM 4149 O O . ASN B 1 200 ? -13.523 -29.703 0.097 1 87.94 200 ASN B O 1
ATOM 4153 N N . ILE B 1 201 ? -14.992 -29.75 1.687 1 84.44 201 ILE B N 1
ATOM 4154 C CA . ILE B 1 201 ? -14.375 -30.812 2.473 1 84.44 201 ILE B CA 1
ATOM 4155 C C . ILE B 1 201 ? -14.453 -32.125 1.713 1 84.44 201 ILE B C 1
ATOM 4157 O O . ILE B 1 201 ? -13.625 -33.031 1.914 1 84.44 201 ILE B O 1
ATOM 4161 N N . ASP B 1 202 ? -15.469 -32.188 0.906 1 86.12 202 ASP B N 1
ATOM 4162 C CA . ASP B 1 202 ? -15.664 -33.438 0.174 1 86.12 202 ASP B CA 1
ATOM 4163 C C . ASP B 1 202 ? -14.602 -33.625 -0.907 1 86.12 202 ASP B C 1
ATOM 4165 O O . ASP B 1 202 ? -14.234 -34.75 -1.247 1 86.12 202 ASP B O 1
ATOM 4169 N N . THR B 1 203 ? -14.062 -32.562 -1.36 1 85 203 THR B N 1
ATOM 4170 C CA . THR B 1 203 ? -13.156 -32.625 -2.502 1 85 203 THR B CA 1
ATOM 4171 C C . THR B 1 203 ? -11.742 -32.25 -2.092 1 85 203 THR B C 1
ATOM 4173 O O . THR B 1 203 ? -10.773 -32.594 -2.77 1 85 203 THR B O 1
ATOM 4176 N N . ILE B 1 204 ? -11.633 -31.547 -0.988 1 86.19 204 ILE B N 1
ATOM 4177 C CA . ILE B 1 204 ? -10.336 -31.047 -0.547 1 86.19 204 ILE B CA 1
ATOM 4178 C C . ILE B 1 204 ? -9.969 -31.672 0.798 1 86.19 204 ILE B C 1
ATOM 4180 O O . ILE B 1 204 ? -10.594 -31.375 1.818 1 86.19 204 ILE B O 1
ATOM 4184 N N . LYS B 1 205 ? -9.016 -32.5 0.769 1 86.19 205 LYS B N 1
ATOM 4185 C CA . LYS B 1 205 ? -8.648 -33.25 1.958 1 86.19 205 LYS B CA 1
ATOM 4186 C C . LYS B 1 205 ? -8.016 -32.375 3.016 1 86.19 205 LYS B C 1
ATOM 4188 O O . LYS B 1 205 ? -8.297 -32.5 4.207 1 86.19 205 LYS B O 1
ATOM 4193 N N . GLN B 1 206 ? -7.195 -31.453 2.52 1 86.75 206 GLN B N 1
ATOM 4194 C CA . GLN B 1 206 ? -6.52 -30.516 3.414 1 86.75 206 GLN B CA 1
ATOM 4195 C C . GLN B 1 206 ? -6.535 -29.109 2.844 1 86.75 206 GLN B C 1
ATOM 4197 O O . GLN B 1 206 ? -6.27 -28.906 1.656 1 86.75 206 GLN B O 1
ATOM 4202 N N . SER B 1 207 ? -6.77 -28.234 3.725 1 88.19 207 SER B N 1
ATOM 4203 C CA . SER B 1 207 ? -6.793 -26.844 3.279 1 88.19 207 SER B CA 1
ATOM 4204 C C . SER B 1 207 ? -5.414 -26.391 2.822 1 88.19 207 SER B C 1
ATOM 4206 O O . SER B 1 207 ? -4.406 -26.719 3.449 1 88.19 207 SER B O 1
ATOM 4208 N N . LYS B 1 208 ? -5.438 -25.625 1.799 1 89.06 208 LYS B N 1
ATOM 4209 C CA . LYS B 1 208 ? -4.207 -25.031 1.295 1 89.06 208 LYS B CA 1
ATOM 4210 C C . LYS B 1 208 ? -3.707 -23.938 2.23 1 89.06 208 LYS B C 1
ATOM 4212 O O . LYS B 1 208 ? -2.504 -23.688 2.318 1 89.06 208 LYS B O 1
ATOM 4217 N N . TYR B 1 209 ? -4.641 -23.359 2.945 1 92.44 209 TYR B N 1
ATOM 4218 C CA . TYR B 1 209 ? -4.336 -22.172 3.717 1 92.44 209 TYR B CA 1
ATOM 4219 C C . TYR B 1 209 ? -4.297 -22.469 5.207 1 92.44 209 TYR B C 1
ATOM 4221 O O . TYR B 1 209 ? -5.262 -23 5.766 1 92.44 209 TYR B O 1
ATOM 4229 N N . SER B 1 210 ? -3.203 -22.141 5.832 1 89.81 210 SER B N 1
ATOM 4230 C CA . SER B 1 210 ? -3.121 -22.25 7.281 1 89.81 210 SER B CA 1
ATOM 4231 C C . SER B 1 210 ? -3.771 -21.062 7.973 1 89.81 210 SER B C 1
ATOM 4233 O O . SER B 1 210 ? -4.34 -21.203 9.062 1 89.81 210 SER B O 1
ATOM 4235 N N . HIS B 1 211 ? -3.643 -19.922 7.324 1 92 211 HIS B N 1
ATOM 4236 C CA . HIS B 1 211 ? -4.223 -18.688 7.859 1 92 211 HIS B CA 1
ATOM 4237 C C . HIS B 1 211 ? -5.094 -18 6.816 1 92 211 HIS B C 1
ATOM 4239 O O . HIS B 1 211 ? -4.719 -17.906 5.645 1 92 211 HIS B O 1
ATOM 4245 N N . ILE B 1 212 ? -6.238 -17.578 7.281 1 95.06 212 ILE B N 1
ATOM 4246 C CA . ILE B 1 212 ? -7.18 -16.828 6.457 1 95.06 212 ILE B CA 1
ATOM 4247 C C . ILE B 1 212 ? -7.539 -15.523 7.145 1 95.06 212 ILE B C 1
ATOM 4249 O O . ILE B 1 212 ? -8.016 -15.516 8.281 1 95.06 212 ILE B O 1
ATOM 4253 N N . PHE B 1 213 ? -7.242 -14.422 6.449 1 95.25 213 PHE B N 1
ATOM 4254 C CA . PHE B 1 213 ? -7.551 -13.102 6.977 1 95.25 213 PHE B CA 1
ATOM 4255 C C . PHE B 1 213 ? -8.68 -12.445 6.184 1 95.25 213 PHE B C 1
ATOM 4257 O O . PHE B 1 213 ? -8.617 -12.375 4.953 1 95.25 213 PHE B O 1
ATOM 4264 N N . LEU B 1 214 ? -9.664 -12.055 6.848 1 96.69 214 LEU B N 1
ATOM 4265 C CA . LEU B 1 214 ? -10.703 -11.211 6.266 1 96.69 214 LEU B CA 1
ATOM 4266 C C . LEU B 1 214 ? -10.688 -9.82 6.883 1 96.69 214 LEU B C 1
ATOM 4268 O O . LEU B 1 214 ? -10.711 -9.68 8.109 1 96.69 214 LEU B O 1
ATOM 4272 N N . PHE B 1 215 ? -10.617 -8.828 6.051 1 93 215 PHE B N 1
ATOM 4273 C CA . PHE B 1 215 ? -10.531 -7.465 6.574 1 93 215 PHE B CA 1
ATOM 4274 C C . PHE B 1 215 ? -11.898 -6.793 6.562 1 93 215 PHE B C 1
ATOM 4276 O O . PHE B 1 215 ? -12.562 -6.742 5.523 1 93 215 PHE B O 1
ATOM 4283 N N . ASP B 1 216 ? -12.211 -6.34 7.684 1 88.88 216 ASP B N 1
ATOM 4284 C CA . ASP B 1 216 ? -13.492 -5.711 7.969 1 88.88 216 ASP B CA 1
ATOM 4285 C C . ASP B 1 216 ? -13.344 -4.621 9.023 1 88.88 216 ASP B C 1
ATOM 4287 O O . ASP B 1 216 ? -12.609 -4.785 10 1 88.88 216 ASP B O 1
ATOM 4291 N N . PRO B 1 217 ? -14.039 -3.477 8.789 1 81.69 217 PRO B N 1
ATOM 4292 C CA . PRO B 1 217 ? -13.922 -2.385 9.758 1 81.69 217 PRO B CA 1
ATOM 4293 C C . PRO B 1 217 ? -14.273 -2.816 11.18 1 81.69 217 PRO B C 1
ATOM 4295 O O . PRO B 1 217 ? -13.812 -2.201 12.141 1 81.69 217 PRO B O 1
ATOM 4298 N N . ASN B 1 218 ? -15.008 -3.863 11.352 1 82.56 218 ASN B N 1
ATOM 4299 C CA . ASN B 1 218 ? -15.438 -4.316 12.672 1 82.56 218 ASN B CA 1
ATOM 4300 C C . ASN B 1 218 ? -14.5 -5.391 13.227 1 82.56 218 ASN B C 1
ATOM 4302 O O . ASN B 1 218 ? -14.75 -5.945 14.297 1 82.56 218 ASN B O 1
ATOM 4306 N N . GLY B 1 219 ? -13.422 -5.688 12.602 1 87.5 219 GLY B N 1
ATOM 4307 C CA . GLY B 1 219 ? -12.484 -6.711 13.031 1 87.5 219 GLY B CA 1
ATOM 4308 C C . GLY B 1 219 ? -11.508 -6.223 14.086 1 87.5 219 GLY B C 1
ATOM 4309 O O . GLY B 1 219 ? -11.562 -5.062 14.5 1 87.5 219 GLY B O 1
ATOM 4310 N N . LYS B 1 220 ? -10.672 -7.164 14.562 1 84.44 220 LYS B N 1
ATOM 4311 C CA . LYS B 1 220 ? -9.633 -6.863 15.539 1 84.44 220 LYS B CA 1
ATOM 4312 C C . LYS B 1 220 ? -8.43 -6.203 14.875 1 84.44 220 LYS B C 1
ATOM 4314 O O . LYS B 1 220 ? -8.117 -6.484 13.719 1 84.44 220 LYS B O 1
ATOM 4319 N N . PRO B 1 221 ? -7.77 -5.324 15.609 1 79.44 221 PRO B N 1
ATOM 4320 C CA . PRO B 1 221 ? -6.531 -4.773 15.047 1 79.44 221 PRO B CA 1
ATOM 4321 C C . PRO B 1 221 ? -5.508 -5.855 14.703 1 79.44 221 PRO B C 1
ATOM 4323 O O . PRO B 1 221 ? -5.352 -6.82 15.453 1 79.44 221 PRO B O 1
ATOM 4326 N N . LEU B 1 222 ? -4.855 -5.688 13.586 1 80.38 222 LEU B N 1
ATOM 4327 C CA . LEU B 1 222 ? -3.965 -6.695 13.023 1 80.38 222 LEU B CA 1
ATOM 4328 C C . LEU B 1 222 ? -2.834 -7.023 13.992 1 80.38 222 LEU B C 1
ATOM 4330 O O . LEU B 1 222 ? -2.484 -8.195 14.172 1 80.38 222 LEU B O 1
ATOM 4334 N N . PRO B 1 223 ? -2.227 -6.062 14.648 1 72.62 223 PRO B N 1
ATOM 4335 C CA . PRO B 1 223 ? -1.152 -6.398 15.586 1 72.62 223 PRO B CA 1
ATOM 4336 C C . PRO B 1 223 ? -1.614 -7.328 16.703 1 72.62 223 PRO B C 1
ATOM 4338 O O . PRO B 1 223 ? -0.847 -8.188 17.156 1 72.62 223 PRO B O 1
ATOM 4341 N N . LEU B 1 224 ? -2.846 -7.16 17.141 1 76.75 224 LEU B N 1
ATOM 4342 C CA . LEU B 1 224 ? -3.389 -8.031 18.172 1 76.75 224 LEU B CA 1
ATOM 4343 C C . LEU B 1 224 ? -3.539 -9.461 17.672 1 76.75 224 LEU B C 1
ATOM 4345 O O . LEU B 1 224 ? -3.291 -10.422 18.406 1 76.75 224 LEU B O 1
ATOM 4349 N N . ILE B 1 225 ? -3.92 -9.539 16.469 1 83.69 225 ILE B N 1
ATOM 4350 C CA . ILE B 1 225 ? -4.078 -10.844 15.836 1 83.69 225 ILE B CA 1
ATOM 4351 C C . ILE B 1 225 ? -2.717 -11.531 15.727 1 83.69 225 ILE B C 1
ATOM 4353 O O . ILE B 1 225 ? -2.592 -12.727 16 1 83.69 225 ILE B O 1
ATOM 4357 N N . PHE B 1 226 ? -1.715 -10.773 15.328 1 78.5 226 PHE B N 1
ATOM 4358 C CA . PHE B 1 226 ? -0.378 -11.344 15.188 1 78.5 226 PHE B CA 1
ATOM 4359 C C . PHE B 1 226 ? 0.151 -11.812 16.547 1 78.5 226 PHE B C 1
ATOM 4361 O O . PHE B 1 226 ? 0.83 -12.844 16.625 1 78.5 226 PHE B O 1
ATOM 4368 N N . ASN B 1 227 ? -0.155 -11.07 17.562 1 73.56 227 ASN B N 1
ATOM 4369 C CA . ASN B 1 227 ? 0.222 -11.492 18.891 1 73.56 227 ASN B CA 1
ATOM 4370 C C . ASN B 1 227 ? -0.44 -12.812 19.281 1 73.56 227 ASN B C 1
ATOM 4372 O O . ASN B 1 227 ? 0.198 -13.688 19.859 1 73.56 227 ASN B O 1
ATOM 4376 N N . GLU B 1 228 ? -1.688 -12.875 18.953 1 78.94 228 GLU B N 1
ATOM 4377 C CA . GLU B 1 228 ? -2.428 -14.102 19.234 1 78.94 228 GLU B CA 1
ATOM 4378 C C . GLU B 1 228 ? -1.841 -15.289 18.469 1 78.94 228 GLU B C 1
ATOM 4380 O O . GLU B 1 228 ? -1.747 -16.391 19.016 1 78.94 228 GLU B O 1
ATOM 4385 N N . ILE B 1 229 ? -1.511 -15.039 17.25 1 81.06 229 ILE B N 1
ATOM 4386 C CA . ILE B 1 229 ? -0.93 -16.078 16.406 1 81.06 229 ILE B CA 1
ATOM 4387 C C . ILE B 1 229 ? 0.397 -16.547 17 1 81.06 229 ILE B C 1
ATOM 4389 O O . ILE B 1 229 ? 0.679 -17.75 17.047 1 81.06 229 ILE B O 1
ATOM 4393 N N . LYS B 1 230 ? 1.169 -15.617 17.438 1 72.25 230 LYS B N 1
ATOM 4394 C CA . LYS B 1 230 ? 2.465 -15.914 18.047 1 72.25 230 LYS B CA 1
ATOM 4395 C C . LYS B 1 230 ? 2.297 -16.703 19.344 1 72.25 230 LYS B C 1
ATOM 4397 O O . LYS B 1 230 ? 3.031 -17.656 19.594 1 72.25 230 LYS B O 1
ATOM 4402 N N . GLU B 1 231 ? 1.44 -16.312 20.125 1 72.62 231 GLU B N 1
ATOM 4403 C CA . GLU B 1 231 ? 1.217 -16.922 21.422 1 72.62 231 GLU B CA 1
ATOM 4404 C C . GLU B 1 231 ? 0.723 -18.359 21.281 1 72.62 231 GLU B C 1
ATOM 4406 O O . GLU B 1 231 ? 1.053 -19.219 22.109 1 72.62 231 GLU B O 1
ATOM 4411 N N . ASN B 1 232 ? -0.005 -18.547 20.266 1 73.56 232 ASN B N 1
ATOM 4412 C CA . ASN B 1 232 ? -0.598 -19.859 20.094 1 73.56 232 ASN B CA 1
ATOM 4413 C C . ASN B 1 232 ? 0.324 -20.797 19.297 1 73.56 232 ASN B C 1
ATOM 4415 O O . ASN B 1 232 ? -0.063 -21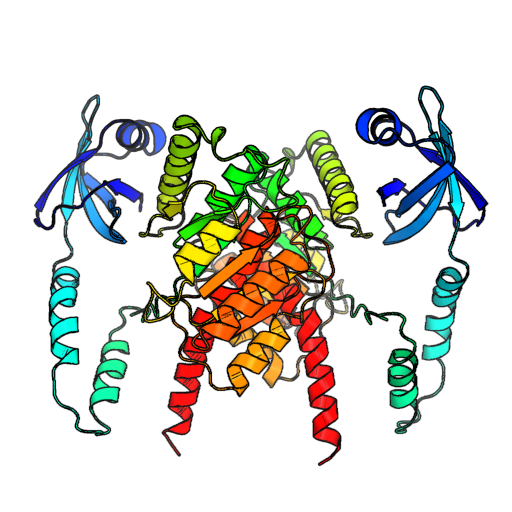.906 18.938 1 73.56 232 ASN B O 1
ATOM 4419 N N . ASN B 1 233 ? 1.568 -20.312 19.109 1 61.81 233 ASN B N 1
ATOM 4420 C CA . ASN B 1 233 ? 2.586 -21.078 18.406 1 61.81 233 ASN B CA 1
ATOM 4421 C C . ASN B 1 233 ? 2.064 -21.609 17.062 1 61.81 233 ASN B C 1
ATOM 4423 O O . ASN B 1 233 ? 2.33 -22.75 16.703 1 61.81 233 ASN B O 1
ATOM 4427 N N . ASN B 1 234 ? 1.218 -21.016 16.547 1 61.56 234 ASN B N 1
ATOM 4428 C CA . ASN B 1 234 ? 0.713 -21.406 15.242 1 61.56 234 ASN B CA 1
ATOM 4429 C C . ASN B 1 234 ? 1.659 -20.969 14.125 1 61.56 234 ASN B C 1
ATOM 4431 O O . ASN B 1 234 ? 1.264 -20.234 13.227 1 61.56 234 ASN B O 1
ATOM 4435 N N . ASN B 1 235 ? 2.941 -21.281 14.273 1 56.66 235 ASN B N 1
ATOM 4436 C CA . ASN B 1 235 ? 4.008 -20.781 13.406 1 56.66 235 ASN B CA 1
ATOM 4437 C C . ASN B 1 235 ? 4.129 -21.609 12.133 1 56.66 235 ASN B C 1
ATOM 4439 O O . ASN B 1 235 ? 5.008 -21.359 11.305 1 56.66 235 ASN B O 1
ATOM 4443 N N . ASN B 1 236 ? 3.287 -22.672 12.086 1 62.72 236 ASN B N 1
ATOM 4444 C CA . ASN B 1 236 ? 3.387 -23.438 10.852 1 62.72 236 ASN B CA 1
ATOM 4445 C C . ASN B 1 236 ? 2.635 -22.766 9.703 1 62.72 236 ASN B C 1
ATOM 4447 O O . ASN B 1 236 ? 1.596 -23.25 9.266 1 62.72 236 ASN B O 1
ATOM 4451 N N . VAL B 1 237 ? 3.191 -21.641 9.406 1 64.19 237 VAL B N 1
ATOM 4452 C CA . VAL B 1 237 ? 2.502 -20.859 8.391 1 64.19 237 VAL B CA 1
ATOM 4453 C C . VAL B 1 237 ? 2.84 -21.406 7.004 1 64.19 237 VAL B C 1
ATOM 4455 O O . VAL B 1 237 ? 4.012 -21.5 6.633 1 64.19 237 VAL B O 1
ATOM 4458 N N . ARG B 1 238 ? 1.81 -22 6.465 1 72.81 238 ARG B N 1
ATOM 4459 C CA . ARG B 1 238 ? 1.828 -22.344 5.043 1 72.81 238 ARG B CA 1
ATOM 4460 C C . ARG B 1 238 ? 1.33 -21.172 4.203 1 72.81 238 ARG B C 1
ATOM 4462 O O . ARG B 1 238 ? 1.596 -20 4.523 1 72.81 238 ARG B O 1
ATOM 4469 N N . ASP B 1 239 ? 0.464 -21.422 3.244 1 88.31 239 ASP B N 1
ATOM 4470 C CA . ASP B 1 239 ? -0.157 -20.422 2.377 1 88.31 239 ASP B CA 1
ATOM 4471 C C . ASP B 1 239 ? -1.197 -19.609 3.139 1 88.31 239 ASP B C 1
ATOM 4473 O O . ASP B 1 239 ? -1.833 -20.109 4.066 1 88.31 239 ASP B O 1
ATOM 4477 N N . THR B 1 240 ? -1.202 -18.359 2.898 1 93.25 240 THR B N 1
ATOM 4478 C CA . THR B 1 240 ? -2.139 -17.453 3.543 1 93.25 240 THR B CA 1
ATOM 4479 C C . THR B 1 240 ? -3.105 -16.859 2.521 1 93.25 240 THR B C 1
ATOM 4481 O O . THR B 1 240 ? -2.699 -16.484 1.421 1 93.25 240 THR B O 1
ATOM 4484 N N . LEU B 1 241 ? -4.355 -16.859 2.93 1 96.56 241 LEU B N 1
ATOM 4485 C CA . LEU B 1 241 ? -5.391 -16.25 2.102 1 96.56 241 LEU B CA 1
ATOM 4486 C C . LEU B 1 241 ? -5.891 -14.953 2.729 1 96.56 241 LEU B C 1
ATOM 4488 O O . LEU B 1 241 ? -6.203 -14.914 3.92 1 96.56 241 LEU B O 1
ATOM 4492 N N . ILE B 1 242 ? -5.895 -13.945 1.913 1 96.88 242 ILE B N 1
ATOM 4493 C CA . ILE B 1 242 ? -6.41 -12.648 2.34 1 96.88 242 ILE B CA 1
ATOM 4494 C C . ILE B 1 242 ? -7.68 -12.32 1.563 1 96.88 242 ILE B C 1
ATOM 4496 O O . ILE B 1 242 ? -7.723 -12.453 0.338 1 96.88 242 ILE B O 1
ATOM 4500 N N . LEU B 1 243 ? -8.727 -11.914 2.268 1 97.75 243 LEU B N 1
ATOM 4501 C CA . LEU B 1 243 ? -9.969 -11.484 1.634 1 97.75 243 LEU B CA 1
ATOM 4502 C C . LEU B 1 243 ? -10.227 -10 1.896 1 97.75 243 LEU B C 1
ATOM 4504 O O . LEU B 1 243 ? -10.258 -9.57 3.051 1 97.75 243 LEU B O 1
ATOM 4508 N N . ILE B 1 244 ? -10.414 -9.289 0.852 1 95.81 244 ILE B N 1
ATOM 4509 C CA . ILE B 1 244 ? -10.766 -7.875 0.89 1 95.81 244 ILE B CA 1
ATOM 4510 C C . ILE B 1 244 ? -12.07 -7.648 0.125 1 95.81 244 ILE B C 1
ATOM 4512 O O . ILE B 1 244 ? -12.188 -8.039 -1.04 1 95.81 244 ILE B O 1
ATOM 4516 N N . GLY B 1 245 ? -13.023 -7.035 0.735 1 93.38 245 GLY B N 1
ATOM 4517 C CA . GLY B 1 245 ? -14.312 -6.801 0.098 1 93.38 245 GLY B CA 1
ATOM 4518 C C . GLY B 1 245 ? -14.297 -5.617 -0.853 1 93.38 245 GLY B C 1
ATOM 4519 O O . GLY B 1 245 ? -13.32 -4.859 -0.895 1 93.38 245 GLY B O 1
ATOM 4520 N N . PRO B 1 246 ? -15.391 -5.547 -1.619 1 92.31 246 PRO B N 1
ATOM 4521 C CA . PRO B 1 246 ? -15.547 -4.371 -2.475 1 92.31 246 PRO B CA 1
ATOM 4522 C C . PRO B 1 246 ? -15.711 -3.078 -1.677 1 92.31 246 PRO B C 1
ATOM 4524 O O . PRO B 1 246 ? -15.539 -3.078 -0.455 1 92.31 246 PRO B O 1
ATOM 4527 N N . GLU B 1 247 ? -15.914 -1.978 -2.381 1 85.25 247 GLU B N 1
ATOM 4528 C CA . GLU B 1 247 ? -16.078 -0.682 -1.728 1 85.25 247 GLU B CA 1
ATOM 4529 C C . GLU B 1 247 ? -17.156 -0.731 -0.658 1 85.25 247 GLU B C 1
ATOM 4531 O O . GLU B 1 247 ? -17.016 -0.119 0.403 1 85.25 247 GLU B O 1
ATOM 4536 N N . GLY B 1 248 ? -18.156 -1.515 -0.854 1 86.44 248 GLY B N 1
ATOM 4537 C CA . GLY B 1 248 ? -19.234 -1.659 0.105 1 86.44 248 GLY B CA 1
ATOM 4538 C C . GLY B 1 248 ? -18.953 -2.705 1.168 1 86.44 248 GLY B C 1
ATOM 4539 O O . GLY B 1 248 ? -19.75 -2.896 2.084 1 86.44 248 GLY B O 1
ATOM 4540 N N . GLY B 1 249 ? -17.812 -3.387 1.098 1 90.94 249 GLY B N 1
ATOM 4541 C CA . GLY B 1 249 ? -17.453 -4.414 2.061 1 90.94 249 GLY B CA 1
ATOM 4542 C C . GLY B 1 249 ? -18.203 -5.715 1.858 1 90.94 249 GLY B C 1
ATOM 4543 O O . GLY B 1 249 ? -18.922 -5.875 0.867 1 90.94 249 GLY B O 1
ATOM 4544 N N . PHE B 1 250 ? -17.953 -6.645 2.74 1 94.25 250 PHE B N 1
ATOM 4545 C CA . PHE B 1 250 ? -18.703 -7.898 2.793 1 94.25 250 PHE B CA 1
ATOM 4546 C C . PHE B 1 250 ? -19.922 -7.762 3.691 1 94.25 250 PHE B C 1
ATOM 4548 O O . PHE B 1 250 ? -19.875 -7.07 4.711 1 94.25 250 PHE B O 1
ATOM 4555 N N . THR B 1 251 ? -20.969 -8.422 3.326 1 94.88 251 THR B N 1
ATOM 4556 C CA . THR B 1 251 ? -22.125 -8.484 4.211 1 94.88 251 THR B CA 1
ATOM 4557 C C . THR B 1 251 ? -21.859 -9.414 5.391 1 94.88 251 THR B C 1
ATOM 4559 O O . THR B 1 251 ? -20.969 -10.273 5.32 1 94.88 251 THR B O 1
ATOM 4562 N N . ASN B 1 252 ? -22.641 -9.195 6.402 1 95.12 252 ASN B N 1
ATOM 4563 C CA . ASN B 1 252 ? -22.547 -10.109 7.539 1 95.12 252 ASN B CA 1
ATOM 4564 C C . ASN B 1 252 ? -22.797 -11.555 7.125 1 95.12 252 ASN B C 1
ATOM 4566 O O . ASN B 1 252 ? -22.156 -12.477 7.641 1 95.12 252 ASN B O 1
ATOM 4570 N N . ASN B 1 253 ? -23.719 -11.703 6.27 1 96.06 253 ASN B N 1
ATOM 4571 C CA . ASN B 1 253 ? -24.016 -13.039 5.766 1 96.06 253 ASN B CA 1
ATOM 4572 C C . ASN B 1 253 ? -22.812 -13.664 5.078 1 96.06 253 ASN B C 1
ATOM 4574 O O . ASN B 1 253 ? -22.5 -14.836 5.301 1 96.06 253 ASN B O 1
ATOM 4578 N N . GLU B 1 254 ? -22.125 -12.945 4.277 1 96.31 254 GLU B N 1
ATOM 4579 C CA . GLU B 1 254 ? -20.938 -13.422 3.578 1 96.31 254 GLU B CA 1
ATOM 4580 C C . GLU B 1 254 ? -19.828 -13.789 4.562 1 96.31 254 GLU B C 1
ATOM 4582 O O . GLU B 1 254 ? -19.172 -14.82 4.41 1 96.31 254 GLU B O 1
ATOM 4587 N N . ILE B 1 255 ? -19.672 -12.953 5.527 1 96.38 255 ILE B N 1
ATOM 4588 C CA . ILE B 1 255 ? -18.656 -13.195 6.539 1 96.38 255 ILE B CA 1
ATOM 4589 C C . ILE B 1 255 ? -18.984 -14.469 7.316 1 96.38 255 ILE B C 1
ATOM 4591 O O . ILE B 1 255 ? -18.109 -15.312 7.535 1 96.38 255 ILE B O 1
ATOM 4595 N N . ASN B 1 256 ? -20.203 -14.594 7.66 1 96 256 ASN B N 1
ATOM 4596 C CA . ASN B 1 256 ? -20.656 -15.766 8.398 1 96 256 ASN B CA 1
ATOM 4597 C C . ASN B 1 256 ? -20.5 -17.047 7.578 1 96 256 ASN B C 1
ATOM 4599 O O . ASN B 1 256 ? -20.125 -18.094 8.117 1 96 256 ASN B O 1
ATOM 4603 N N . GLN B 1 257 ? -20.844 -16.969 6.371 1 95.31 257 GLN B N 1
ATOM 4604 C CA . GLN B 1 257 ? -20.703 -18.109 5.48 1 95.31 257 GLN B CA 1
ATOM 4605 C C . GLN B 1 257 ? -19.25 -18.578 5.43 1 95.31 257 GLN B C 1
ATOM 4607 O O . GLN B 1 257 ? -18.969 -19.781 5.496 1 95.31 257 GLN B O 1
ATOM 4612 N N . LEU B 1 258 ? -18.344 -17.672 5.281 1 95.62 258 LEU B N 1
ATOM 4613 C CA . LEU B 1 258 ? -16.922 -18 5.27 1 95.62 258 LEU B CA 1
ATOM 4614 C C . LEU B 1 258 ? -16.5 -18.641 6.59 1 95.62 258 LEU B C 1
ATOM 4616 O O . LEU B 1 258 ? -15.836 -19.672 6.605 1 95.62 258 LEU B O 1
ATOM 4620 N N . GLN B 1 259 ? -16.922 -18 7.621 1 94.88 259 GLN B N 1
ATOM 4621 C CA . GLN B 1 259 ? -16.594 -18.484 8.953 1 94.88 259 GLN B CA 1
ATOM 4622 C C . GLN B 1 259 ? -17.094 -19.922 9.156 1 94.88 259 GLN B C 1
ATOM 4624 O O . GLN B 1 259 ? -16.359 -20.781 9.633 1 94.88 259 GLN B O 1
ATOM 4629 N N . GLN B 1 260 ? -18.297 -20.141 8.789 1 94.44 260 GLN B N 1
ATOM 4630 C CA . GLN B 1 260 ? -18.891 -21.469 8.945 1 94.44 260 GLN B CA 1
ATOM 4631 C C . GLN B 1 260 ? -18.156 -22.5 8.109 1 94.44 260 GLN B C 1
ATOM 4633 O O . GLN B 1 260 ? -17.922 -23.625 8.57 1 94.44 260 GLN B O 1
ATOM 4638 N N . THR B 1 261 ? -17.828 -22.094 6.902 1 93 261 THR B N 1
ATOM 4639 C CA . THR B 1 261 ? -17.109 -22.984 6 1 93 261 THR B CA 1
ATOM 4640 C C . THR B 1 261 ? -15.742 -23.359 6.582 1 93 261 THR B C 1
ATOM 4642 O O . THR B 1 261 ? -15.359 -24.531 6.562 1 93 261 THR B O 1
ATOM 4645 N N . ILE B 1 262 ? -15.07 -22.5 7.188 1 92.62 262 ILE B N 1
ATOM 4646 C CA . ILE B 1 262 ? -13.742 -22.719 7.742 1 92.62 262 ILE B CA 1
ATOM 4647 C C . ILE B 1 262 ? -13.852 -23.547 9.023 1 92.62 262 ILE B C 1
ATOM 4649 O O . ILE B 1 262 ? -13.039 -24.438 9.258 1 92.62 262 ILE B O 1
ATOM 4653 N N . ASP B 1 263 ? -14.852 -23.234 9.828 1 92.62 263 ASP B N 1
ATOM 4654 C CA . ASP B 1 263 ? -15.07 -23.953 11.07 1 92.62 263 ASP B CA 1
ATOM 4655 C C . ASP B 1 263 ? -15.344 -25.438 10.805 1 92.62 263 ASP B C 1
ATOM 4657 O O . ASP B 1 263 ? -14.867 -26.297 11.547 1 92.62 263 ASP B O 1
ATOM 4661 N N . LYS B 1 264 ? -16.047 -25.656 9.844 1 90.12 264 LYS B N 1
ATOM 4662 C CA . LYS B 1 264 ? -16.391 -27.031 9.492 1 90.12 264 LYS B CA 1
ATOM 4663 C C . LYS B 1 264 ? -15.148 -27.828 9.102 1 90.12 264 LYS B C 1
ATOM 4665 O O . LYS B 1 264 ? -15.039 -29.016 9.414 1 90.12 264 LYS B O 1
ATOM 4670 N N . ARG B 1 265 ? -14.203 -27.281 8.484 1 88.31 265 ARG B N 1
ATOM 4671 C CA . ARG B 1 265 ? -12.984 -27.953 8.047 1 88.31 265 ARG B CA 1
ATOM 4672 C C . ARG B 1 265 ? -11.984 -28.078 9.195 1 88.31 265 ARG B C 1
ATOM 4674 O O . ARG B 1 265 ? -11.25 -29.062 9.273 1 88.31 265 ARG B O 1
ATOM 4681 N N . ASN B 1 266 ? -11.758 -27.094 10.078 1 86.81 266 ASN B N 1
ATOM 4682 C CA . ASN B 1 266 ? -10.961 -27.047 11.297 1 86.81 266 ASN B CA 1
ATOM 4683 C C . ASN B 1 266 ? -9.477 -27.234 11 1 86.81 266 ASN B C 1
ATOM 4685 O O . ASN B 1 266 ? -8.758 -27.891 11.773 1 86.81 266 ASN B O 1
ATOM 4689 N N . ASP B 1 267 ? -9.102 -26.922 9.891 1 89.25 267 ASP B N 1
ATOM 4690 C CA . ASP B 1 267 ? -7.695 -27.094 9.539 1 89.25 267 ASP B CA 1
ATOM 4691 C C . ASP B 1 267 ? -7.082 -25.766 9.086 1 89.25 267 ASP B C 1
ATOM 4693 O O . ASP B 1 267 ? -6.004 -25.75 8.484 1 89.25 267 ASP B O 1
ATOM 4697 N N . SER B 1 268 ? -7.785 -24.703 9.305 1 89.75 268 SER B N 1
ATOM 4698 C CA . SER B 1 268 ? -7.309 -23.344 9.039 1 89.75 268 SER B CA 1
ATOM 4699 C C . SER B 1 268 ? -7.668 -22.391 10.172 1 89.75 268 SER B C 1
ATOM 4701 O O . SER B 1 268 ? -8.641 -22.625 10.898 1 89.75 268 SER B O 1
ATOM 4703 N N . ASN B 1 269 ? -6.867 -21.438 10.312 1 91.19 269 ASN B N 1
ATOM 4704 C CA . ASN B 1 269 ? -7.164 -20.375 11.258 1 91.19 269 ASN B CA 1
ATOM 4705 C C . ASN B 1 269 ? -7.77 -19.156 10.555 1 91.19 269 ASN B C 1
ATOM 4707 O O . ASN B 1 269 ? -7.25 -18.703 9.539 1 91.19 269 ASN B O 1
ATOM 4711 N N . PHE B 1 270 ? -8.883 -18.766 11.133 1 94.25 270 PHE B N 1
ATOM 4712 C CA . PHE B 1 270 ? -9.609 -17.656 10.523 1 94.25 270 PHE B CA 1
ATOM 4713 C C . PHE B 1 270 ? -9.555 -16.422 11.414 1 94.25 270 PHE B C 1
ATOM 4715 O O . PHE B 1 270 ? -9.852 -16.484 12.602 1 94.25 270 PHE B O 1
ATOM 4722 N N . TYR B 1 271 ? -9.156 -15.258 10.781 1 93.69 271 TYR B N 1
ATOM 4723 C CA . TYR B 1 271 ? -9.039 -14 11.516 1 93.69 271 TYR B CA 1
ATOM 4724 C C . TYR B 1 271 ? -9.797 -12.883 10.805 1 93.69 271 TYR B C 1
ATOM 4726 O O . TYR B 1 271 ? -9.688 -12.727 9.586 1 93.69 271 TYR B O 1
ATOM 4734 N N . ILE B 1 272 ? -10.555 -12.172 11.555 1 94.5 272 ILE B N 1
ATOM 4735 C CA . ILE B 1 272 ? -11.172 -10.945 11.062 1 94.5 272 ILE B CA 1
ATOM 4736 C C . ILE B 1 272 ? -10.43 -9.734 11.617 1 94.5 272 ILE B C 1
ATOM 4738 O O . ILE B 1 272 ? -10.328 -9.562 12.836 1 94.5 272 ILE B O 1
ATOM 4742 N N . SER B 1 273 ? -9.898 -8.961 10.688 1 89.88 273 SER B N 1
ATOM 4743 C CA . SER B 1 273 ? -9.07 -7.836 11.117 1 89.88 273 SER B CA 1
ATOM 4744 C C . SER B 1 273 ? -9.57 -6.523 10.516 1 89.88 273 SER B C 1
ATOM 4746 O O . SER B 1 273 ? -10.18 -6.516 9.445 1 89.88 273 SER B O 1
ATOM 4748 N N . LYS B 1 274 ? -9.312 -5.488 11.242 1 83.56 274 LYS B N 1
ATOM 4749 C CA . LYS B 1 274 ? -9.617 -4.168 10.703 1 83.56 274 LYS B CA 1
ATOM 4750 C C . LYS B 1 274 ? -8.398 -3.564 10.008 1 83.56 274 LYS B C 1
ATOM 4752 O O . LYS B 1 274 ? -7.262 -3.957 10.289 1 83.56 274 LYS B O 1
ATOM 4757 N N . LEU B 1 275 ? -8.547 -2.588 9 1 67 275 LEU B N 1
ATOM 4758 C CA . LEU B 1 275 ? -7.512 -2.012 8.148 1 67 275 LEU B CA 1
ATOM 4759 C C . LEU B 1 275 ? -6.855 -0.81 8.82 1 67 275 LEU B C 1
ATOM 4761 O O . LEU B 1 275 ? -5.793 -0.356 8.391 1 67 275 LEU B O 1
ATOM 4765 N N . GLY B 1 276 ? -7.348 -0.292 9.93 1 64.5 276 GLY B N 1
ATOM 4766 C CA . GLY B 1 276 ? -6.891 0.932 10.57 1 64.5 276 GLY B CA 1
ATOM 4767 C C . GLY B 1 276 ? -8.023 1.854 10.969 1 64.5 276 GLY B C 1
ATOM 4768 O O . GLY B 1 276 ? -9.18 1.426 11.07 1 64.5 276 GLY B O 1
ATOM 4769 N N . ASN B 1 277 ? -7.617 3.123 11.219 1 64.44 277 ASN B N 1
ATOM 4770 C CA . ASN B 1 277 ? -8.602 4.059 11.75 1 64.44 277 ASN B CA 1
ATOM 4771 C C . ASN B 1 277 ? -9.328 4.805 10.641 1 64.44 277 ASN B C 1
ATOM 4773 O O . ASN B 1 277 ? -10.297 5.516 10.898 1 64.44 277 ASN B O 1
ATOM 4777 N N . THR B 1 278 ? -8.836 4.668 9.469 1 73.12 278 THR B N 1
ATOM 4778 C CA . THR B 1 278 ? -9.445 5.328 8.32 1 73.12 278 THR B CA 1
ATOM 4779 C C . THR B 1 278 ? -10.047 4.305 7.359 1 73.12 278 THR B C 1
ATOM 4781 O O . THR B 1 278 ? -9.734 3.113 7.441 1 73.12 278 THR B O 1
ATOM 4784 N N . ILE B 1 279 ? -10.93 4.785 6.602 1 81.12 279 ILE B N 1
ATOM 4785 C CA . ILE B 1 279 ? -11.516 3.936 5.57 1 81.12 279 ILE B CA 1
ATOM 4786 C C . ILE B 1 279 ? -10.617 3.926 4.336 1 81.12 279 ILE B C 1
ATOM 4788 O O . ILE B 1 279 ? -10.406 4.965 3.707 1 81.12 279 ILE B O 1
ATOM 4792 N N . LEU B 1 280 ? -10.109 2.791 4.039 1 88.12 280 LEU B N 1
ATOM 4793 C CA . LEU B 1 280 ? -9.273 2.652 2.855 1 88.12 280 LEU B CA 1
ATOM 4794 C C . LEU B 1 280 ? -10.086 2.168 1.662 1 88.12 280 LEU B C 1
ATOM 4796 O O . LEU B 1 280 ? -10.977 1.324 1.813 1 88.12 280 LEU B O 1
ATOM 4800 N N . ARG B 1 281 ? -9.797 2.648 0.558 1 90.81 281 ARG B N 1
ATOM 4801 C CA . ARG B 1 281 ? -10.359 2.043 -0.647 1 90.81 281 ARG B CA 1
ATOM 4802 C C . ARG B 1 281 ? -9.898 0.597 -0.796 1 90.81 281 ARG B C 1
ATOM 4804 O O . ARG B 1 281 ? -8.859 0.211 -0.255 1 90.81 281 ARG B O 1
ATOM 4811 N N . MET B 1 282 ? -10.609 -0.117 -1.536 1 92.25 282 MET B N 1
ATOM 4812 C CA . MET B 1 282 ? -10.367 -1.556 -1.605 1 92.25 282 MET B CA 1
ATOM 4813 C C . MET B 1 282 ? -8.992 -1.852 -2.184 1 92.25 282 MET B C 1
ATOM 4815 O O . MET B 1 282 ? -8.297 -2.764 -1.723 1 92.25 282 MET B O 1
ATOM 4819 N N . GLU B 1 283 ? -8.555 -1.125 -3.266 1 94.94 283 GLU B N 1
ATOM 4820 C CA . GLU B 1 283 ? -7.246 -1.393 -3.859 1 94.94 283 GLU B CA 1
ATOM 4821 C C . GLU B 1 283 ? -6.117 -1.035 -2.898 1 94.94 283 GLU B C 1
ATOM 4823 O O . GLU B 1 283 ? -5.082 -1.698 -2.875 1 94.94 283 GLU B O 1
ATOM 4828 N N . THR B 1 284 ? -6.316 0.053 -2.104 1 93.81 284 THR B N 1
ATOM 4829 C CA . THR B 1 284 ? -5.336 0.426 -1.089 1 93.81 284 THR B CA 1
ATOM 4830 C C . THR B 1 284 ? -5.25 -0.643 -0.003 1 93.81 284 THR B C 1
ATOM 4832 O O . THR B 1 284 ? -4.156 -1.051 0.388 1 93.81 284 THR B O 1
ATOM 4835 N N . ALA B 1 285 ? -6.391 -1.065 0.425 1 93.19 285 ALA B N 1
ATOM 4836 C CA . ALA B 1 285 ? -6.438 -2.119 1.435 1 93.19 285 ALA B CA 1
ATOM 4837 C C . ALA B 1 285 ? -5.738 -3.383 0.942 1 93.19 285 ALA B C 1
ATOM 4839 O O . ALA B 1 285 ? -4.969 -4 1.681 1 93.19 285 ALA B O 1
ATOM 4840 N N . ALA B 1 286 ? -6 -3.768 -0.291 1 95.12 286 ALA B N 1
ATOM 4841 C CA . ALA B 1 286 ? -5.41 -4.965 -0.883 1 95.12 286 ALA B CA 1
ATOM 4842 C C . ALA B 1 286 ? -3.887 -4.891 -0.857 1 95.12 286 ALA B C 1
ATOM 4844 O O . ALA B 1 286 ? -3.221 -5.848 -0.447 1 95.12 286 ALA B O 1
ATOM 4845 N N . ILE B 1 287 ? -3.369 -3.77 -1.22 1 94.56 287 ILE B N 1
ATOM 4846 C CA . ILE B 1 287 ? -1.928 -3.584 -1.353 1 94.56 287 ILE B CA 1
ATOM 4847 C C . ILE B 1 287 ? -1.282 -3.545 0.031 1 94.56 287 ILE B C 1
ATOM 4849 O O . ILE B 1 287 ? -0.341 -4.293 0.305 1 94.56 287 ILE B O 1
ATOM 4853 N N . VAL B 1 288 ? -1.821 -2.768 0.914 1 91.31 288 VAL B N 1
ATOM 4854 C CA . VAL B 1 288 ? -1.184 -2.523 2.203 1 91.31 288 VAL B CA 1
ATOM 4855 C C . VAL B 1 288 ? -1.301 -3.768 3.082 1 91.31 288 VAL B C 1
ATOM 4857 O O . VAL B 1 288 ? -0.358 -4.125 3.791 1 91.31 288 VAL B O 1
ATOM 4860 N N . LYS B 1 289 ? -2.379 -4.422 3.031 1 90.81 289 LYS B N 1
ATOM 4861 C CA . LYS B 1 289 ? -2.568 -5.57 3.908 1 90.81 289 LYS B CA 1
ATOM 4862 C C . LYS B 1 289 ? -1.785 -6.781 3.404 1 90.81 289 LYS B C 1
ATOM 4864 O O . LYS B 1 289 ? -1.28 -7.578 4.199 1 90.81 289 LYS B O 1
ATOM 4869 N N . SER B 1 290 ? -1.673 -6.93 2.064 1 91.69 290 SER B N 1
ATOM 4870 C CA . SER B 1 290 ? -0.835 -7.992 1.517 1 91.69 290 SER B CA 1
ATOM 4871 C C . SER B 1 290 ? 0.621 -7.816 1.935 1 91.69 290 SER B C 1
ATOM 4873 O O . SER B 1 290 ? 1.27 -8.773 2.359 1 91.69 290 SER B O 1
ATOM 4875 N N . GLU B 1 291 ? 1.054 -6.617 1.855 1 87.31 291 GLU B N 1
ATOM 4876 C CA . GLU B 1 291 ? 2.441 -6.344 2.219 1 87.31 291 GLU B CA 1
ATOM 4877 C C . GLU B 1 291 ? 2.666 -6.527 3.717 1 87.31 291 GLU B C 1
ATOM 4879 O O . GLU B 1 291 ? 3.693 -7.066 4.137 1 87.31 291 GLU B O 1
ATOM 4884 N N . LEU B 1 292 ? 1.767 -6.047 4.496 1 83.38 292 LEU B N 1
ATOM 4885 C CA . LEU B 1 292 ? 1.887 -6.141 5.949 1 83.38 292 LEU B CA 1
ATOM 4886 C C . LEU B 1 292 ? 1.973 -7.598 6.391 1 83.38 292 LEU B C 1
ATOM 4888 O O . LEU B 1 292 ? 2.848 -7.961 7.18 1 83.38 292 LEU B O 1
ATOM 4892 N N . ILE B 1 293 ? 1.112 -8.406 5.914 1 85.56 293 ILE B N 1
ATOM 4893 C CA . ILE B 1 293 ? 1.067 -9.812 6.301 1 85.56 293 ILE B CA 1
ATOM 4894 C C . ILE B 1 293 ? 2.322 -10.523 5.801 1 85.56 293 ILE B C 1
ATOM 4896 O O . ILE B 1 293 ? 2.934 -11.305 6.535 1 85.56 293 ILE B O 1
ATOM 4900 N N . LEU B 1 294 ? 2.705 -10.227 4.578 1 83.25 294 LEU B N 1
ATOM 4901 C CA . LEU B 1 294 ? 3.908 -10.828 4.012 1 83.25 294 LEU B CA 1
ATOM 4902 C C . LEU B 1 294 ? 5.141 -10.461 4.832 1 83.25 294 LEU B C 1
ATOM 4904 O O . LEU B 1 294 ? 5.973 -11.32 5.125 1 83.25 294 LEU B O 1
ATOM 4908 N N . SER B 1 295 ? 5.238 -9.211 5.203 1 77.06 295 SER B N 1
ATOM 4909 C CA . SER B 1 295 ? 6.395 -8.711 5.945 1 77.06 295 SER B CA 1
ATOM 4910 C C . SER B 1 295 ? 6.488 -9.367 7.32 1 77.06 295 SER B C 1
ATOM 4912 O O . SER B 1 295 ? 7.586 -9.664 7.797 1 77.06 295 SER B O 1
ATOM 4914 N N . VAL B 1 296 ? 5.414 -9.594 7.922 1 74.69 296 VAL B N 1
ATOM 4915 C CA . VAL B 1 296 ? 5.391 -10.172 9.258 1 74.69 296 VAL B CA 1
ATOM 4916 C C . VAL B 1 296 ? 5.746 -11.656 9.188 1 74.69 296 VAL B C 1
ATOM 4918 O O . VAL B 1 296 ? 6.535 -12.156 9.992 1 74.69 296 VAL B O 1
ATOM 4921 N N . TYR B 1 297 ? 5.199 -12.289 8.242 1 76.31 297 TYR B N 1
ATOM 4922 C CA . TYR B 1 297 ? 5.418 -13.727 8.141 1 76.31 297 TYR B CA 1
ATOM 4923 C C . TYR B 1 297 ? 6.836 -14.023 7.664 1 76.31 297 TYR B C 1
ATOM 4925 O O . TYR B 1 297 ? 7.414 -15.047 8.031 1 76.31 297 TYR B O 1
ATOM 4933 N N . MET B 1 298 ? 7.352 -13.203 6.879 1 69.12 298 MET B N 1
ATOM 4934 C CA . MET B 1 298 ? 8.719 -13.406 6.398 1 69.12 298 MET B CA 1
ATOM 4935 C C . MET B 1 298 ? 9.727 -13.219 7.523 1 69.12 298 MET B C 1
ATOM 4937 O O . MET B 1 298 ? 10.742 -13.914 7.582 1 69.12 298 MET B O 1
ATOM 4941 N N . ASN B 1 299 ? 9.461 -12.258 8.461 1 60.38 299 ASN B N 1
ATOM 4942 C CA . ASN B 1 299 ? 10.414 -11.945 9.523 1 60.38 299 ASN B CA 1
ATOM 4943 C C . ASN B 1 299 ? 10.141 -12.781 10.773 1 60.38 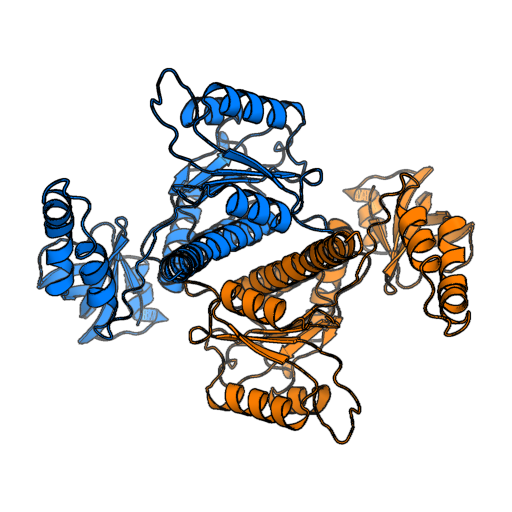299 ASN B C 1
ATOM 4945 O O . ASN B 1 299 ? 11.062 -13.102 11.523 1 60.38 299 ASN B O 1
ATOM 4949 N N . ASP B 1 300 ? 8.859 -12.781 11.25 1 55.31 300 ASP B N 1
ATOM 4950 C CA . ASP B 1 300 ? 8.586 -13.664 12.375 1 55.31 300 ASP B CA 1
ATOM 4951 C C . ASP B 1 300 ? 9.117 -15.078 12.117 1 55.31 300 ASP B C 1
ATOM 4953 O O . ASP B 1 300 ? 9.578 -15.75 13.039 1 55.31 300 ASP B O 1
ATOM 4957 N N . TYR B 1 301 ? 8.969 -15.391 10.891 1 48.31 301 TYR B N 1
ATOM 4958 C CA . TYR B 1 301 ? 9.633 -16.656 10.602 1 48.31 301 TYR B CA 1
ATOM 4959 C C . TYR B 1 301 ? 11.133 -16.562 10.867 1 48.31 301 TYR B C 1
ATOM 4961 O O . TYR B 1 301 ? 11.758 -17.531 11.289 1 48.31 301 TYR B O 1
ATOM 4969 N N . ILE B 1 302 ? 11.531 -15.328 10.719 1 44.19 302 ILE B N 1
ATOM 4970 C CA . ILE B 1 302 ? 12.938 -15.18 11.047 1 44.19 302 ILE B CA 1
ATOM 4971 C C . ILE B 1 302 ? 13.125 -15.227 12.562 1 44.19 302 ILE B C 1
ATOM 4973 O O . ILE B 1 302 ? 14.039 -15.875 13.062 1 44.19 302 ILE B O 1
ATOM 4977 N N . HIS B 1 303 ? 12.227 -14.445 13.305 1 43.44 303 HIS B N 1
ATOM 4978 C CA . HIS B 1 303 ? 12.383 -14.516 14.758 1 43.44 303 HIS B CA 1
ATOM 4979 C C . HIS B 1 303 ? 12.023 -15.898 15.281 1 43.44 303 HIS B C 1
ATOM 4981 O O . HIS B 1 303 ? 12.594 -16.359 16.266 1 43.44 303 HIS B O 1
ATOM 4987 N N . PHE B 1 304 ? 10.961 -16.375 14.727 1 38.5 304 PHE B N 1
ATOM 4988 C CA . PHE B 1 304 ? 10.672 -17.75 15.141 1 38.5 304 PHE B CA 1
ATOM 4989 C C . PHE B 1 304 ? 11.891 -18.641 14.961 1 38.5 304 PHE B C 1
ATOM 4991 O O . PHE B 1 304 ? 12.219 -19.453 15.836 1 38.5 304 PHE B O 1
ATOM 4998 N N . PHE B 1 305 ? 12.547 -18.344 13.984 1 36.56 305 PHE B N 1
ATOM 4999 C CA . PHE B 1 305 ? 13.75 -19.141 13.805 1 36.56 305 PHE B CA 1
ATOM 5000 C C . PHE B 1 305 ? 14.852 -18.688 14.758 1 36.56 305 PHE B C 1
ATOM 5002 O O . PHE B 1 305 ? 15.664 -19.5 15.219 1 36.56 305 PHE B O 1
ATOM 5009 N N . TYR B 1 306 ? 14.711 -17.406 15.109 1 35.97 306 TYR B N 1
ATOM 5010 C CA . TYR B 1 306 ? 15.742 -17 16.062 1 35.97 306 TYR B CA 1
ATOM 5011 C C . TYR B 1 306 ? 15.414 -17.5 17.469 1 35.97 306 TYR B C 1
ATOM 5013 O O . TYR B 1 306 ? 16.312 -17.891 18.219 1 35.97 306 TYR B O 1
ATOM 5021 N N . PHE B 1 307 ? 14.195 -17.297 17.891 1 33.25 307 PHE B N 1
ATOM 5022 C CA . PHE B 1 307 ? 13.883 -17.812 19.219 1 33.25 307 PHE B CA 1
ATOM 5023 C C . PHE B 1 307 ? 14.125 -19.312 19.297 1 33.25 307 PHE B C 1
ATOM 5025 O O . PHE B 1 307 ? 14.586 -19.828 20.312 1 33.25 307 PHE B O 1
ATOM 5032 N N . LEU B 1 308 ? 13.734 -19.984 18.344 1 30.8 308 LEU B N 1
ATOM 5033 C CA . LEU B 1 308 ? 14.078 -21.406 18.406 1 30.8 308 LEU B CA 1
ATOM 5034 C C . LEU B 1 308 ? 15.594 -21.594 18.531 1 30.8 308 LEU B C 1
ATOM 5036 O O . LEU B 1 308 ? 16.062 -22.594 19.078 1 30.8 308 LEU B O 1
ATOM 5040 N N . TYR B 1 309 ? 16.266 -20.656 17.984 1 30.25 309 TYR B N 1
ATOM 5041 C CA . TYR B 1 309 ? 17.703 -20.812 18.172 1 30.25 309 TYR B CA 1
ATOM 5042 C C . TYR B 1 309 ? 18.094 -20.484 19.609 1 30.25 309 TYR B C 1
ATOM 5044 O O . TYR B 1 309 ? 19 -21.125 20.172 1 30.25 309 TYR B O 1
ATOM 5052 N N . ASN B 1 310 ? 17.484 -19.438 20.203 1 29.84 310 ASN B N 1
ATOM 5053 C CA . ASN B 1 310 ? 17.984 -19.219 21.562 1 29.84 310 ASN B CA 1
ATOM 5054 C C . ASN B 1 310 ? 17.438 -20.25 22.531 1 29.84 310 ASN B C 1
ATOM 5056 O O . ASN B 1 310 ? 17.859 -20.297 23.703 1 29.84 310 ASN B O 1
ATOM 5060 N N . PHE B 1 311 ? 16.312 -20.75 22.391 1 27.88 311 PHE B N 1
ATOM 5061 C CA . PHE B 1 311 ? 15.938 -21.75 23.375 1 27.88 311 PHE B CA 1
ATOM 5062 C C . PHE B 1 311 ? 16.812 -22.984 23.234 1 27.88 311 PHE B C 1
ATOM 5064 O O . PHE B 1 311 ? 16.812 -23.844 24.125 1 27.88 311 PHE B O 1
ATOM 5071 N N . VAL B 1 312 ? 17.422 -23.266 22.219 1 26.33 312 VAL B N 1
ATOM 5072 C CA . VAL B 1 312 ? 18.203 -24.5 22.25 1 26.33 312 VAL B CA 1
ATOM 5073 C C . VAL B 1 312 ? 19.438 -24.312 23.141 1 26.33 312 VAL B C 1
ATOM 5075 O O . VAL B 1 312 ? 20.047 -25.281 23.562 1 26.33 312 VAL B O 1
ATOM 5078 N N . TYR B 1 313 ? 19.984 -23.094 23.344 1 23.78 313 TYR B N 1
ATOM 5079 C CA . TYR B 1 313 ? 21.156 -23.234 24.188 1 23.78 313 TYR B CA 1
ATOM 5080 C C . TYR B 1 313 ? 20.781 -23.234 25.672 1 23.78 313 TYR B C 1
ATOM 5082 O O . TYR B 1 313 ? 21.656 -23.25 26.531 1 23.78 313 TYR B O 1
ATOM 5090 N N . PHE B 1 314 ? 19.516 -23.156 26.141 1 21.84 314 PHE B N 1
ATOM 5091 C CA . PHE B 1 314 ? 19.562 -23.656 27.516 1 21.84 314 PHE B CA 1
ATOM 5092 C C . PHE B 1 314 ? 19.438 -25.188 27.531 1 21.84 314 PHE B C 1
ATOM 5094 O O . PHE B 1 314 ? 18.672 -25.75 26.766 1 21.84 314 PHE B O 1
#

Solvent-accessible surface area (backbone atoms only — not comparable to full-atom values): 34253 Å² total; per-residue (Å²): 126,56,54,45,81,43,75,70,74,70,92,47,73,63,37,71,47,76,37,47,62,66,61,22,49,40,41,51,71,74,66,55,63,51,71,68,40,69,32,34,36,29,17,66,84,39,45,71,34,40,25,31,29,70,41,77,56,96,64,35,27,35,29,33,37,44,58,59,73,75,68,64,55,57,66,62,50,62,61,57,67,64,60,61,81,85,77,86,64,81,62,64,64,45,54,66,52,52,67,57,64,52,88,62,82,66,65,77,66,74,77,66,44,36,32,39,37,29,44,50,53,56,65,74,55,35,53,52,35,48,32,49,32,31,28,71,53,40,44,36,38,38,27,36,45,51,93,50,30,75,86,21,70,48,57,82,59,62,38,73,64,52,53,51,50,49,50,50,43,34,51,55,28,18,46,71,14,69,41,39,58,62,53,42,75,42,71,50,41,50,48,68,57,49,49,48,73,68,55,33,64,91,81,41,90,65,61,71,33,36,38,35,40,36,55,35,88,86,33,46,55,53,69,60,52,51,49,50,42,57,73,65,62,61,72,75,67,50,27,32,38,38,38,40,38,31,86,70,34,69,50,70,66,56,53,48,51,51,50,52,50,43,59,73,65,65,61,48,43,80,44,54,22,24,90,66,95,43,48,61,54,41,52,57,44,52,44,40,52,52,45,49,52,50,54,46,56,56,40,45,54,48,46,54,54,44,52,59,53,61,58,60,76,106,126,57,54,46,81,42,75,70,73,69,93,47,74,62,37,70,47,75,37,49,61,68,61,23,48,40,40,51,69,74,65,55,61,50,71,68,41,69,34,34,36,30,17,66,82,40,46,72,36,41,26,31,30,70,39,76,57,96,64,36,26,35,29,32,36,44,56,61,72,72,70,64,56,58,65,61,50,60,61,52,65,65,57,61,82,88,77,88,64,82,62,64,64,46,54,65,53,53,64,55,64,51,88,60,83,63,65,78,67,73,76,65,44,37,33,37,36,27,42,49,54,57,65,73,55,34,53,52,36,49,31,49,34,32,29,71,54,40,43,36,40,36,27,35,45,52,93,52,31,74,86,21,72,48,58,83,59,62,38,72,65,53,52,52,51,50,50,51,42,33,51,55,27,18,46,71,15,69,41,39,57,61,52,42,76,43,71,52,38,49,48,68,57,50,49,48,75,68,54,34,63,90,81,40,89,64,62,72,34,36,38,36,38,36,55,35,88,86,33,45,54,52,68,60,51,51,48,50,42,58,72,62,62,60,72,76,67,50,27,30,38,39,37,39,37,31,85,68,35,69,51,70,66,57,51,48,51,52,51,52,50,44,60,72,65,65,58,48,44,80,46,55,20,25,87,63,95,44,47,60,54,43,56,56,44,51,45,40,51,52,47,49,54,50,54,46,56,57,39,47,50,46,45,53,51,43,49,58,51,58,56,61,75,104

Sequence (628 aa):
MRRFFINNIPFVNGGSLLLSGQQHSHLKKSLRLKVGNVIEVFDSNGQNCQATIIDIGKNETKIKLQLDSNKALKKDNKNSIINENSNNNKEDIDEIINMNNNNDNNNIDININIDLATSLPKIQRAEWMIEKLTEIGVKNLFLLESEYSKSSPSSGSLTSNKLDRFERIIIESSKQSKNNHLMNIIPPQPYKQFLKDKFNIDTIKQSKYSHIFLFDPNGKPLPLIFNEIKENNNNNVRDTLILIGPEGGFTNNEINQLQQTIDKRNDSNFYISKLGNTILRMETAAIVKSELILSVYMNDYIHFFYFLYNFVYFMRRFFINNIPFVNGGSLLLSGQQHSHLKKSLRLKVGNVIEVFDSNGQNCQATIIDIGKNETKIKLQLDSNKALKKDNKNSIINENSNNNKEDIDEIINMNNNNDNNNIDININIDLATSLPKIQRAEWMIEKLTEIGVKNLFLLESEYSKSSPSSGSLTSNKLDRFERIIIESSKQSKNNHLMNIIPPQPYKQFLKDKFNIDTIKQSKYSHIFLFDPNGKPLPLIFNEIKENNNNNVRDTLILIGPEGGFTNNEINQLQQTIDKRNDSNFYISKLGNTILRMETAAIVKSELILSVYMNDYIHFFYFLYNFVYF